Protein AF-0000000084578710 (afdb_homodimer)

Secondary structure (DSSP, 8-state):
-PPPEEEEEPPPS-SS-----HHHHHHHHHHHHHT--EEEEE--GGGHHHHHHHHTPPP-EE-TTS-EE--S-EEEETTTTEEEESHHHHHHHHHHH-TTS--SS-GGGHHHHHHHHHHHHHHTHHHHHHHHHHHHHTTS-HHHHHHHHHHHHHHHTS-HHHHS-TTHHHHHHHHHHHHHHHHHHHHHTTTSS--SBTTBSS--HHHHHHHHHHHHHHHHH-TTSHHHHHHHHHHHHHHHHHHHTTGGG------EE---/-PPPEEEEEPPPSSSS-----HHHHHHHHHHHHHT--EEEEE--GGGHHHHHHHHTPPP-EE-TTS-EE--S-EEEETTTTEEEESHHHHHHHHHHH-TTS--SS-GGGHHHHHHHHHHHHHHTHHHHHHHHHHHHHTTS-HHHHHHHHHHHHHHHTS-HHHHS-TTHHHHHHHHHHHHHHHHHHHHHTTTSS--SBTTBSS--HHHHHHHHHHHHHHHHH-TTSHHHHHHHHHHHHHHHHHHHTTGGG------EE---

pLDDT: mean 95.93, std 5.36, range [54.41, 98.88]

Solvent-accessible surface area (backbone atoms only — not comparable to full-atom values): 27297 Å² total; per-residue (Å²): 129,81,66,52,26,38,35,37,38,49,51,37,59,46,87,77,62,33,69,52,50,35,51,33,37,30,43,49,37,50,36,48,68,39,64,52,58,63,42,42,30,34,36,51,64,82,44,37,51,62,55,35,55,72,63,58,30,62,62,76,50,60,41,98,86,62,45,78,28,55,67,69,21,33,38,39,33,71,82,74,71,43,40,38,38,46,48,69,57,44,51,55,48,48,38,67,75,45,64,94,30,71,62,38,67,49,74,47,41,41,24,30,45,46,29,31,52,51,30,43,58,69,58,27,38,56,30,45,50,47,56,48,51,48,49,42,43,75,41,34,39,70,69,31,21,54,50,47,50,60,55,49,25,62,73,69,69,42,58,54,75,67,65,41,40,91,54,71,67,32,49,49,24,51,51,46,23,53,51,22,53,48,52,52,52,48,25,31,31,68,87,76,46,87,42,85,30,48,38,37,90,41,76,26,48,68,40,37,52,54,51,15,49,52,48,24,47,30,64,59,64,27,79,82,27,69,68,39,51,47,51,38,48,44,84,83,27,48,51,37,58,48,50,56,72,44,54,88,34,65,78,71,76,90,52,44,72,60,83,132,128,82,65,53,28,38,35,36,36,51,51,37,58,48,87,76,62,31,68,52,50,34,52,33,38,31,43,48,38,51,34,46,68,41,64,52,58,63,42,43,31,34,37,52,63,81,45,37,51,63,53,34,55,71,63,56,31,62,61,76,49,60,41,98,87,63,46,77,28,56,68,69,20,34,39,37,33,72,83,75,69,42,41,38,38,46,48,70,56,42,51,55,48,47,37,69,76,45,62,94,30,70,64,38,67,49,75,47,40,42,24,29,46,45,29,31,52,51,31,43,58,70,60,26,38,57,30,45,48,48,55,48,51,46,50,42,44,75,41,34,38,70,69,31,22,54,49,46,50,60,54,48,24,62,73,69,69,40,58,54,76,65,66,40,40,91,55,69,69,32,49,48,25,50,50,44,23,54,52,22,53,48,50,53,53,46,25,31,31,67,87,78,47,86,41,84,29,46,38,37,90,42,76,26,49,68,41,38,51,54,50,15,48,50,48,24,47,30,64,60,65,28,79,80,27,70,68,42,52,46,50,38,48,44,84,83,27,47,51,37,56,49,50,57,73,44,55,88,34,65,78,74,76,90,52,45,70,61,83,133

Foldseek 3Di:
DFDAKEKEAAAWPDLPLRHFALFSLLQLLLCLQQVGHHFYAHEAPVCQVVLCVVLPEAADDADPVRHGHGDDTWIQRPVVSDIYHGSLVNLVVCCVVPVVGDRQADPVCSVVLVVLVVCCVVQACPLVCLVQLLLRLVGHDPVNSVVSQVVVCVVQVHGSCPSQPPDDRNVVSLVSNLVSVVVVQCQCCVVPDRALENVGPDHHSSLSSVLSSLSSCCVRQHCPHPSVVCQCPRPNRSSVVSNVVSVSSSDDDSHYYDDD/DFDAKEKEAAAWPDLPQRHFALFSLLQLLLCLQQVGHHFYAHEAPVCQVVLCVVLPEAADDADPVRHGHHDDTWIQRPVVSDIYHGSLVNLVVCCVVPVVGDRQADPVCSVVLVVLVVCCVVQACPLVCLVQLLLRLVGHDPVNSVVSQVVVCVVQVHGSCPSQPPDDRNVVSLVSNLVSVVVVQCQCCVVPDRALENVGPDHHSSLSSVLSSLSSCCVRQHCPHPSVVCQCPRPNRSSVVSNVVSVSSSDDDSHYYDDD

Nearest PDB structures (foldseek):
  6j3f-assembly1_B  TM=9.711E-01  e=8.047E-31  Gelatoporia subvermispora B
  4lmw-assembly1_A-2  TM=9.676E-01  e=8.344E-28  Phanerodontia chrysosporium
  6j3h-assembly1_B  TM=9.655E-01  e=7.073E-28  Gelatoporia subvermispora B
  4g19-assembly2_C  TM=9.503E-01  e=9.430E-27  Phanerodontia chrysosporium
  4lmv-assembly2_D  TM=9.451E-01  e=1.273E-24  Phanerodontia chrysosporium

Structure (mmCIF, N/CA/C/O backbone):
data_AF-0000000084578710-model_v1
#
loop_
_entity.id
_entity.type
_entity.pdbx_description
1 polymer 'GST N-terminal domain-containing protein'
#
loop_
_atom_site.group_PDB
_atom_site.id
_atom_site.type_symbol
_atom_site.label_atom_id
_atom_site.label_alt_id
_atom_site.label_comp_id
_atom_site.label_asym_id
_atom_site.label_entity_id
_atom_site.label_seq_id
_atom_site.pdbx_PDB_ins_code
_atom_site.Cartn_x
_atom_site.Cartn_y
_atom_site.Cartn_z
_atom_site.occupancy
_atom_site.B_iso_or_equiv
_atom_site.auth_seq_id
_atom_site.auth_comp_id
_atom_site.auth_asym_id
_atom_site.auth_atom_id
_atom_site.pdbx_PDB_model_num
ATOM 1 N N . MET A 1 1 ? -26.031 22.094 17.438 1 76.94 1 MET A N 1
ATOM 2 C CA . MET A 1 1 ? -24.859 21.938 16.594 1 76.94 1 MET A CA 1
ATOM 3 C C . MET A 1 1 ? -23.609 21.672 17.422 1 76.94 1 MET A C 1
ATOM 5 O O . MET A 1 1 ? -23.469 22.188 18.531 1 76.94 1 MET A O 1
ATOM 9 N N . PRO A 1 2 ? -22.766 20.719 16.984 1 88.44 2 PRO A N 1
ATOM 10 C CA . PRO A 1 2 ? -21.578 20.453 17.797 1 88.44 2 PRO A CA 1
ATOM 11 C C . PRO A 1 2 ? -20.703 21.703 17.984 1 88.44 2 PRO A C 1
ATOM 13 O O . PRO A 1 2 ? -20.688 22.578 17.125 1 88.44 2 PRO A O 1
ATOM 16 N N . GLU A 1 3 ? -20.188 21.797 19.188 1 96.69 3 GLU A N 1
ATOM 17 C CA . GLU A 1 3 ? -19.156 22.812 19.406 1 96.69 3 GLU A CA 1
ATOM 18 C C . GLU A 1 3 ? -17.984 22.609 18.438 1 96.69 3 GLU A C 1
ATOM 20 O O . GLU A 1 3 ? -17.672 21.484 18.047 1 96.69 3 GLU A O 1
ATOM 25 N N . PRO A 1 4 ? -17.375 23.703 18.094 1 98.25 4 PRO A N 1
ATOM 26 C CA . PRO A 1 4 ? -16.25 23.578 17.172 1 98.25 4 PRO A CA 1
ATOM 27 C C . PRO A 1 4 ? -15.086 22.766 17.766 1 98.25 4 PRO A C 1
ATOM 29 O O . PRO A 1 4 ? -14.75 22.938 18.938 1 98.25 4 PRO A O 1
ATOM 32 N N . ILE A 1 5 ? -14.555 21.906 16.969 1 98.69 5 ILE A N 1
ATOM 33 C CA . ILE A 1 5 ? -13.336 21.172 17.297 1 98.69 5 ILE A CA 1
ATOM 34 C C . ILE A 1 5 ? -12.141 22.109 17.281 1 98.69 5 ILE A C 1
ATOM 36 O O . ILE A 1 5 ? -12.016 22.953 16.375 1 98.69 5 ILE A O 1
ATOM 40 N N . LEU A 1 6 ? -11.297 22.031 18.281 1 98.62 6 LEU A N 1
ATOM 41 C CA . LEU A 1 6 ? -10.039 22.766 18.234 1 98.62 6 LEU A CA 1
ATOM 42 C C . LEU A 1 6 ? -9.008 22 17.406 1 98.62 6 LEU A C 1
ATOM 44 O O . LEU A 1 6 ? -8.688 20.844 17.719 1 98.62 6 LEU A O 1
ATOM 48 N N . PHE A 1 7 ? -8.57 22.641 16.406 1 98.5 7 PHE A N 1
ATOM 49 C CA . PHE A 1 7 ? -7.609 22.062 15.477 1 98.5 7 PHE A CA 1
ATOM 50 C C . PHE A 1 7 ? -6.258 22.75 15.594 1 98.5 7 PHE A C 1
ATOM 52 O O . PHE A 1 7 ? -6.148 23.953 15.328 1 98.5 7 PHE A O 1
ATOM 59 N N . TYR A 1 8 ? -5.219 22.062 15.945 1 98.25 8 TYR A N 1
ATOM 60 C CA . TYR A 1 8 ? -3.891 22.625 16.172 1 98.25 8 TYR A CA 1
ATOM 61 C C . TYR A 1 8 ? -3.006 22.438 14.938 1 98.25 8 TYR A C 1
ATOM 63 O O . TYR A 1 8 ? -2.766 21.297 14.516 1 98.25 8 TYR A O 1
ATOM 71 N N . ASP A 1 9 ? -2.543 23.5 14.406 1 97.31 9 ASP A N 1
ATOM 72 C CA . ASP A 1 9 ? -1.78 23.578 13.172 1 97.31 9 ASP A CA 1
ATOM 73 C C . ASP A 1 9 ? -0.548 24.453 13.336 1 97.31 9 ASP A C 1
ATOM 75 O O . ASP A 1 9 ? -0.397 25.141 14.352 1 97.31 9 ASP A O 1
ATOM 79 N N . ILE A 1 10 ? 0.416 24.391 12.43 1 96.69 10 ILE A N 1
ATOM 80 C CA . ILE A 1 10 ? 1.674 25.125 12.484 1 96.69 10 ILE A CA 1
ATOM 81 C C . ILE A 1 10 ? 1.621 26.297 11.516 1 96.69 10 ILE A C 1
ATOM 83 O O . ILE A 1 10 ? 1.396 26.109 10.312 1 96.69 10 ILE A O 1
ATOM 87 N N . PRO A 1 11 ? 1.82 27.469 11.984 1 94.81 11 PRO A N 1
ATOM 88 C CA . PRO A 1 11 ? 1.697 28.641 11.125 1 94.81 11 PRO A CA 1
ATOM 89 C C . PRO A 1 11 ? 2.926 28.859 10.242 1 94.81 11 PRO A C 1
ATOM 91 O O . PRO A 1 11 ? 4.039 28.516 10.633 1 94.81 11 PRO A O 1
ATOM 94 N N . SER A 1 12 ? 2.744 29.359 9.125 1 91.88 12 SER A N 1
ATOM 95 C CA . SER A 1 12 ? 3.814 29.891 8.289 1 91.88 12 SER A CA 1
ATOM 96 C C . SER A 1 12 ? 3.936 31.406 8.438 1 91.88 12 SER A C 1
ATOM 98 O O . SER A 1 12 ? 3.125 32.031 9.117 1 91.88 12 SER A O 1
ATOM 100 N N . LYS A 1 13 ? 5.07 31.922 7.875 1 85.94 13 LYS A N 1
ATOM 101 C CA . LYS A 1 13 ? 5.285 33.375 7.965 1 85.94 13 LYS A CA 1
ATOM 102 C C . LYS A 1 13 ? 4.363 34.125 7.012 1 85.94 13 LYS A C 1
ATOM 104 O O . LYS A 1 13 ? 4.23 35.344 7.109 1 85.94 13 LYS A O 1
ATOM 109 N N . ASP A 1 14 ? 3.855 33.344 6.039 1 71.75 14 ASP A N 1
ATOM 110 C CA . ASP A 1 14 ? 3.002 34.031 5.07 1 71.75 14 ASP A CA 1
ATOM 111 C C . ASP A 1 14 ? 1.644 34.375 5.676 1 71.75 14 ASP A C 1
ATOM 113 O O . ASP A 1 14 ? 1.081 33.562 6.438 1 71.75 14 ASP A O 1
ATOM 117 N N . ALA A 1 15 ? 1.406 35.625 5.66 1 55.12 15 ALA A N 1
ATOM 118 C CA . ALA A 1 15 ? 0.202 36.188 6.27 1 55.12 15 ALA A CA 1
ATOM 119 C C . ALA A 1 15 ? -1.045 35.438 5.793 1 55.12 15 ALA A C 1
ATOM 121 O O . ALA A 1 15 ? -2.01 35.281 6.547 1 55.12 15 ALA A O 1
ATOM 122 N N . HIS A 1 16 ? -0.92 35.094 4.383 1 57.12 16 HIS A N 1
ATOM 123 C CA . HIS A 1 16 ? -2.088 34.406 3.824 1 57.12 16 HIS A CA 1
ATOM 124 C C . HIS A 1 16 ? -1.889 32.906 3.779 1 57.12 16 HIS A C 1
ATOM 126 O O . HIS A 1 16 ? -0.761 32.438 3.629 1 57.12 16 HIS A O 1
ATOM 132 N N . ARG A 1 17 ? -2.811 31.891 4.438 1 61.22 17 ARG A N 1
ATOM 133 C CA . ARG A 1 17 ? -2.922 30.422 4.43 1 61.22 17 ARG A CA 1
ATOM 134 C C . ARG A 1 17 ? -1.953 29.797 5.43 1 61.22 17 ARG A C 1
ATOM 136 O O . ARG A 1 17 ? -1.42 28.719 5.188 1 61.22 17 ARG A O 1
ATOM 143 N N . LYS A 1 18 ? -1.718 30.438 6.496 1 81.38 18 LYS A N 1
ATOM 144 C CA . LYS A 1 18 ? -0.765 30.078 7.539 1 81.38 18 LYS A CA 1
ATOM 145 C C . LYS A 1 18 ? -0.49 28.578 7.535 1 81.38 18 LYS A C 1
ATOM 147 O O . LYS A 1 18 ? 0.607 28.141 7.895 1 81.38 18 LYS A O 1
ATOM 152 N N . SER A 1 19 ? -1.538 27.875 6.812 1 90.5 19 SER A N 1
ATOM 153 C CA . SER A 1 19 ? -1.333 26.422 6.824 1 90.5 19 SER A CA 1
ATOM 154 C C . SER A 1 19 ? -0.397 26 5.703 1 90.5 19 SER A C 1
ATOM 156 O O . SER A 1 19 ? -0.48 26.5 4.586 1 90.5 19 SER A O 1
ATOM 158 N N . TRP A 1 20 ? 0.469 25.125 6.023 1 94.38 20 TRP A N 1
ATOM 159 C CA . TRP A 1 20 ? 1.428 24.719 5 1 94.38 20 TRP A CA 1
ATOM 160 C C . TRP A 1 20 ? 1.763 23.234 5.113 1 94.38 20 TRP A C 1
ATOM 162 O O . TRP A 1 20 ? 2.105 22.594 4.117 1 94.38 20 TRP A O 1
ATOM 172 N N . GLY A 1 21 ? 1.722 22.609 6.234 1 95.62 21 GLY A N 1
ATOM 173 C CA . GLY A 1 21 ? 2.217 21.266 6.48 1 95.62 21 GLY A CA 1
ATOM 174 C C . GLY A 1 21 ? 1.32 20.188 5.906 1 95.62 21 GLY A C 1
ATOM 175 O O . GLY A 1 21 ? 0.095 20.266 6.027 1 95.62 21 GLY A O 1
ATOM 176 N N . PRO A 1 22 ? 1.93 19.234 5.246 1 97.12 22 PRO A N 1
ATOM 177 C CA . PRO A 1 22 ? 1.112 18.188 4.645 1 97.12 22 PRO A CA 1
ATOM 178 C C . PRO A 1 22 ? 0.331 17.375 5.68 1 97.12 22 PRO A C 1
ATOM 180 O O . PRO A 1 22 ? -0.811 16.984 5.43 1 97.12 22 PRO A O 1
ATOM 183 N N . ASN A 1 23 ? 0.891 17.203 6.84 1 97.56 23 ASN A N 1
ATOM 184 C CA . ASN A 1 23 ? 0.207 16.406 7.852 1 97.56 23 ASN A CA 1
ATOM 185 C C . ASN A 1 23 ? -0.958 17.172 8.477 1 97.56 23 ASN A C 1
ATOM 187 O O . ASN A 1 23 ? -2.018 16.594 8.727 1 97.56 23 ASN A O 1
ATOM 191 N N . THR A 1 24 ? -0.776 18.422 8.719 1 97.62 24 THR A N 1
ATOM 192 C CA . THR A 1 24 ? -1.877 19.234 9.242 1 97.62 24 THR A CA 1
ATOM 193 C C . THR A 1 24 ? -2.949 19.438 8.18 1 97.62 24 THR A C 1
ATOM 195 O O . THR A 1 24 ? -4.141 19.516 8.492 1 97.62 24 THR A O 1
ATOM 198 N N . TRP A 1 25 ? -2.578 19.531 6.961 1 97.5 25 TRP A N 1
ATOM 199 C CA . TRP A 1 25 ? -3.551 19.672 5.883 1 97.5 25 TRP A CA 1
ATOM 200 C C . TRP A 1 25 ? -4.418 18.422 5.773 1 97.5 25 TRP A C 1
ATOM 202 O O . TRP A 1 25 ? -5.598 18.516 5.426 1 97.5 25 TRP A O 1
ATOM 212 N N . LYS A 1 26 ? -3.826 17.219 6.004 1 98.69 26 LYS A N 1
ATOM 213 C CA . LYS A 1 26 ? -4.664 16.031 6.004 1 98.69 26 LYS A CA 1
ATOM 214 C C . LYS A 1 26 ? -5.867 16.203 6.934 1 98.69 26 LYS A C 1
ATOM 216 O O . LYS A 1 26 ? -7.008 15.984 6.523 1 98.69 26 LYS A O 1
ATOM 221 N N . THR A 1 27 ? -5.594 16.625 8.117 1 98.75 27 THR A N 1
ATOM 222 C CA . THR A 1 27 ? -6.66 16.797 9.094 1 98.75 27 THR A CA 1
ATOM 223 C C . THR A 1 27 ? -7.598 17.922 8.695 1 98.75 27 THR A C 1
ATOM 225 O O . THR A 1 27 ? -8.82 17.812 8.812 1 98.75 27 THR A O 1
ATOM 228 N N . ARG A 1 28 ? -7.059 19.016 8.18 1 98.19 28 ARG A N 1
ATOM 229 C CA . ARG A 1 28 ? -7.891 20.141 7.746 1 98.19 28 ARG A CA 1
ATOM 230 C C . ARG A 1 28 ? -8.836 19.703 6.629 1 98.19 28 ARG A C 1
ATOM 232 O O . ARG A 1 28 ? -10.031 20.016 6.664 1 98.19 28 ARG A O 1
ATOM 239 N N . TYR A 1 29 ? -8.305 19.016 5.621 1 98.69 29 TYR A N 1
ATOM 240 C CA . TYR A 1 29 ? -9.148 18.469 4.562 1 98.69 29 TYR A CA 1
ATOM 241 C C . TYR A 1 29 ? -10.266 17.609 5.148 1 98.69 29 TYR A C 1
ATOM 243 O O . TYR A 1 29 ? -11.43 17.719 4.734 1 98.69 29 TYR A O 1
ATOM 251 N N . CYS A 1 30 ? -9.914 16.719 6.109 1 98.88 30 CYS A N 1
ATOM 252 C CA . CYS A 1 30 ? -10.922 15.852 6.711 1 98.88 30 CYS A CA 1
ATOM 253 C C . CYS A 1 30 ? -12.023 16.656 7.371 1 98.88 30 CYS A C 1
ATOM 255 O O . CYS A 1 30 ? -13.211 16.375 7.176 1 98.88 30 CYS A O 1
ATOM 257 N N . LEU A 1 31 ? -11.641 17.656 8.148 1 98.75 31 LEU A N 1
ATOM 258 C CA . LEU A 1 31 ? -12.617 18.5 8.828 1 98.75 31 LEU A CA 1
ATOM 259 C C . LEU A 1 31 ? -13.508 19.219 7.816 1 98.75 31 LEU A C 1
ATOM 261 O O . LEU A 1 31 ? -14.727 19.266 7.977 1 98.75 31 LEU A O 1
ATOM 265 N N . ASN A 1 32 ? -12.922 19.734 6.785 1 98.69 32 ASN A N 1
ATOM 266 C CA . ASN A 1 32 ? -13.656 20.484 5.766 1 98.69 32 ASN A CA 1
ATOM 267 C C . ASN A 1 32 ? -14.578 19.578 4.961 1 98.69 32 ASN A C 1
ATOM 269 O O . ASN A 1 32 ? -15.719 19.938 4.672 1 98.69 32 ASN A O 1
ATOM 273 N N . ILE A 1 33 ? -14.102 18.391 4.555 1 98.81 33 ILE A N 1
ATOM 274 C CA . ILE A 1 33 ? -14.898 17.453 3.783 1 98.81 33 ILE A CA 1
ATOM 275 C C . ILE A 1 33 ? -16.094 16.984 4.609 1 98.81 33 ILE A C 1
ATOM 277 O O . ILE A 1 33 ? -17.203 16.859 4.09 1 98.81 33 ILE A O 1
ATOM 281 N N . LYS A 1 34 ? -15.867 16.797 5.895 1 98.56 34 LYS A N 1
ATOM 282 C CA . LYS A 1 34 ? -16.922 16.297 6.781 1 98.56 34 LYS A CA 1
ATOM 283 C C . LYS A 1 34 ? -17.844 17.438 7.223 1 98.56 34 LYS A C 1
ATOM 285 O O . LYS A 1 34 ? -18.906 17.188 7.789 1 98.56 34 LYS A O 1
ATOM 290 N N . GLY A 1 35 ? -17.438 18.641 6.941 1 98.25 35 GLY A N 1
ATOM 291 C CA . GLY A 1 35 ? -18.234 19.797 7.309 1 98.25 35 GLY A CA 1
ATOM 292 C C . GLY A 1 35 ? -18.328 20 8.805 1 98.25 35 GLY A C 1
ATOM 293 O O . GLY A 1 35 ? -19.359 20.438 9.32 1 98.25 35 GLY A O 1
ATOM 294 N N . LEU A 1 36 ? -17.344 19.625 9.516 1 98.38 36 LEU A N 1
ATOM 295 C CA . LEU A 1 36 ? -17.312 19.781 10.961 1 98.38 36 LEU A CA 1
ATOM 296 C C . LEU A 1 36 ? -16.781 21.156 11.344 1 98.38 36 LEU A C 1
ATOM 298 O O . LEU A 1 36 ? -15.75 21.594 10.82 1 98.38 36 LEU A O 1
ATOM 302 N N . PRO A 1 37 ? -17.5 21.828 12.148 1 97.94 37 PRO A N 1
ATOM 303 C CA . PRO A 1 37 ? -16.969 23.125 12.594 1 97.94 37 PRO A CA 1
ATOM 304 C C . PRO A 1 37 ? -15.688 22.984 13.398 1 97.94 37 PRO A C 1
ATOM 306 O O . PRO A 1 37 ? -15.555 22.078 14.219 1 97.94 37 PRO A O 1
ATOM 309 N N . TYR A 1 38 ? -14.719 23.891 13.133 1 98.06 38 TYR A N 1
ATOM 310 C CA . TYR A 1 38 ? -13.477 23.859 13.891 1 98.06 38 TYR A CA 1
ATOM 311 C C . TYR A 1 38 ? -12.883 25.266 14.023 1 98.06 38 TYR A C 1
ATOM 313 O O . TYR A 1 38 ? -13.297 26.188 13.312 1 98.06 38 TYR A O 1
ATOM 321 N N . LYS A 1 39 ? -12.047 25.391 14.992 1 97.5 39 LYS A N 1
ATOM 322 C CA . LYS A 1 39 ? -11.211 26.578 15.188 1 97.5 39 LYS A CA 1
ATOM 323 C C . LYS A 1 39 ? -9.734 26.219 15.195 1 97.5 39 LYS A C 1
ATOM 325 O O . LYS A 1 39 ? -9.305 25.344 15.961 1 97.5 39 LYS A O 1
ATOM 330 N N . THR A 1 40 ? -8.992 26.891 14.367 1 97.25 40 THR A N 1
ATOM 331 C CA . THR A 1 40 ? -7.562 26.609 14.281 1 97.25 40 THR A CA 1
ATOM 332 C C . THR A 1 40 ? -6.812 27.297 15.414 1 97.25 40 THR A C 1
ATOM 334 O O . THR A 1 40 ? -7.074 28.469 15.727 1 97.25 40 THR A O 1
ATOM 337 N N . VAL A 1 41 ? -6.016 26.578 16.062 1 97.38 41 VAL A N 1
ATOM 338 C CA . VAL A 1 41 ? -5.039 27.094 17.016 1 97.38 41 VAL A CA 1
ATOM 339 C C . VAL A 1 41 ? -3.631 26.953 16.422 1 97.38 41 VAL A C 1
ATOM 341 O O . VAL A 1 41 ? -3.15 25.844 16.203 1 97.38 41 VAL A O 1
ATOM 344 N N . TRP A 1 42 ? -2.984 28.062 16.188 1 96.38 42 TRP A N 1
ATOM 345 C CA . TRP A 1 42 ? -1.655 28.078 15.594 1 96.38 42 TRP A CA 1
ATOM 346 C C . TRP A 1 42 ? -0.58 27.844 16.656 1 96.38 42 TRP A C 1
ATOM 348 O O . TRP A 1 42 ? -0.512 28.562 17.641 1 96.38 42 TRP A O 1
ATOM 358 N N . VAL A 1 43 ? 0.252 26.859 16.406 1 97.12 43 VAL A N 1
ATOM 359 C CA . VAL A 1 43 ? 1.286 26.469 17.359 1 97.12 43 VAL A CA 1
ATOM 360 C C . VAL A 1 43 ? 2.645 26.438 16.656 1 97.12 43 VAL A C 1
ATOM 362 O O . VAL A 1 43 ? 2.834 25.719 15.68 1 97.12 43 VAL A O 1
ATOM 365 N N . GLU A 1 44 ? 3.629 27.234 17.188 1 95.56 44 GLU A N 1
ATOM 366 C CA . GLU A 1 44 ? 4.98 27.141 16.641 1 95.56 44 GLU A CA 1
ATOM 367 C C . GLU A 1 44 ? 5.676 25.859 17.078 1 95.56 44 GLU A C 1
ATOM 369 O O . GLU A 1 44 ? 5.383 25.328 18.141 1 95.56 44 GLU A O 1
ATOM 374 N N . TYR A 1 45 ? 6.625 25.406 16.328 1 96.31 45 TYR A N 1
ATOM 375 C CA . TYR A 1 45 ? 7.297 24.125 16.5 1 96.31 45 TYR A CA 1
ATOM 376 C C . TYR A 1 45 ? 7.793 23.953 17.938 1 96.31 45 TYR A C 1
ATOM 378 O O . TYR A 1 45 ? 7.539 22.922 18.562 1 96.31 45 TYR A O 1
ATOM 386 N N . PRO A 1 46 ? 8.461 24.938 18.547 1 96.56 46 PRO A N 1
ATOM 387 C CA . PRO A 1 46 ? 9.031 24.719 19.875 1 96.56 46 PRO A CA 1
ATOM 388 C C . PRO A 1 46 ? 7.961 24.578 20.953 1 96.56 46 PRO A C 1
ATOM 390 O O . PRO A 1 46 ? 8.258 24.141 22.078 1 96.56 46 PRO A O 1
ATOM 393 N N . ASP A 1 47 ? 6.75 24.969 20.594 1 97.75 47 ASP A N 1
ATOM 394 C CA . ASP A 1 47 ? 5.684 25 21.594 1 97.75 47 ASP A CA 1
ATOM 395 C C . ASP A 1 47 ? 4.805 23.75 21.5 1 97.75 47 ASP A C 1
ATOM 397 O O . ASP A 1 47 ? 3.891 23.578 22.312 1 97.75 47 ASP A O 1
ATOM 401 N N . ILE A 1 48 ? 5.012 22.875 20.531 1 97.94 48 ILE A N 1
ATOM 402 C CA . ILE A 1 48 ? 4.121 21.75 20.234 1 97.94 48 ILE A CA 1
ATOM 403 C C . ILE A 1 48 ? 4.016 20.828 21.438 1 97.94 48 ILE A C 1
ATOM 405 O O . ILE A 1 48 ? 2.918 20.406 21.812 1 97.94 48 ILE A O 1
ATOM 409 N N . GLU A 1 49 ? 5.145 20.547 22.047 1 97.06 49 GLU A N 1
ATOM 410 C CA . GLU A 1 49 ? 5.125 19.641 23.188 1 97.06 49 GLU A CA 1
ATOM 411 C C . GLU A 1 49 ? 4.293 20.219 24.328 1 97.06 49 GLU A C 1
ATOM 413 O O . GLU A 1 49 ? 3.439 19.531 24.891 1 97.06 49 GLU A O 1
ATOM 418 N N . ALA A 1 50 ? 4.535 21.422 24.688 1 97.69 50 ALA A N 1
ATOM 419 C CA . ALA A 1 50 ? 3.822 22.062 25.781 1 97.69 50 ALA A CA 1
ATOM 420 C C . ALA A 1 50 ? 2.322 22.109 25.5 1 97.69 50 ALA A C 1
ATOM 422 O O . ALA A 1 50 ? 1.511 21.828 26.391 1 97.69 50 ALA A O 1
ATOM 423 N N . VAL A 1 51 ? 1.923 22.531 24.297 1 97.94 51 VAL A N 1
ATOM 424 C CA . VAL A 1 51 ? 0.518 22.641 23.922 1 97.94 51 VAL A CA 1
ATOM 425 C C . VAL A 1 51 ? -0.137 21.266 23.922 1 97.94 51 VAL A C 1
ATOM 427 O O . VAL A 1 51 ? -1.253 21.109 24.422 1 97.94 51 VAL A O 1
ATOM 430 N N . SER A 1 52 ? 0.542 20.25 23.344 1 97.88 52 SER A N 1
ATOM 431 C CA . SER A 1 52 ? 0.01 18.891 23.281 1 97.88 52 SER A CA 1
ATOM 432 C C . SER A 1 52 ? -0.237 18.344 24.688 1 97.88 52 SER A C 1
ATOM 434 O O . SER A 1 52 ? -1.281 17.75 24.953 1 97.88 52 SER A O 1
ATOM 436 N N . ARG A 1 53 ? 0.694 18.547 25.578 1 96.69 53 ARG A N 1
ATOM 437 C CA . ARG A 1 53 ? 0.546 18.109 26.969 1 96.69 53 ARG A CA 1
ATOM 438 C C . ARG A 1 53 ? -0.629 18.812 27.641 1 96.69 53 ARG A C 1
ATOM 440 O O . ARG A 1 53 ? -1.38 18.188 28.391 1 96.69 53 ARG A O 1
ATOM 447 N N . LYS A 1 54 ? -0.754 20.031 27.391 1 96.94 54 LYS A N 1
ATOM 448 C CA . LYS A 1 54 ? -1.826 20.828 27.984 1 96.94 54 LYS A CA 1
ATOM 449 C C . LYS A 1 54 ? -3.195 20.266 27.609 1 96.94 54 LYS A C 1
ATOM 451 O O . LYS A 1 54 ? -4.098 20.203 28.453 1 96.94 54 LYS A O 1
ATOM 456 N N . ILE A 1 55 ? -3.389 19.828 26.375 1 96.81 55 ILE A N 1
ATOM 457 C CA . ILE A 1 55 ? -4.707 19.391 25.938 1 96.81 55 ILE A CA 1
ATOM 458 C C . ILE A 1 55 ? -4.852 17.891 26.188 1 96.81 55 ILE A C 1
ATOM 460 O O . ILE A 1 55 ? -5.918 17.312 25.969 1 96.81 55 ILE A O 1
ATOM 464 N N . GLY A 1 56 ? -3.742 17.25 26.547 1 96.94 56 GLY A N 1
ATOM 465 C CA . GLY A 1 56 ? -3.785 15.828 26.891 1 96.94 56 GLY A CA 1
ATOM 466 C C . GLY A 1 56 ? -3.576 14.922 25.688 1 96.94 56 GLY A C 1
ATOM 467 O O . GLY A 1 56 ? -4.027 13.773 25.688 1 96.94 56 GLY A O 1
ATOM 468 N N . ALA A 1 57 ? -2.98 15.43 24.656 1 97 57 ALA A N 1
ATOM 469 C CA . ALA A 1 57 ? -2.678 14.602 23.5 1 97 57 ALA A CA 1
ATOM 470 C C . ALA A 1 57 ? -1.479 13.695 23.766 1 97 57 ALA A C 1
ATOM 472 O O . ALA A 1 57 ? -0.505 14.117 24.391 1 97 57 ALA A O 1
ATOM 473 N N . ALA A 1 58 ? -1.517 12.516 23.312 1 95.56 58 ALA A N 1
ATOM 474 C CA . ALA A 1 58 ? -0.437 11.555 23.516 1 95.56 58 ALA A CA 1
ATOM 475 C C . ALA A 1 58 ? 0.73 11.836 22.562 1 95.56 58 ALA A C 1
ATOM 477 O O . ALA A 1 58 ? 0.543 12.406 21.484 1 95.56 58 ALA A O 1
ATOM 478 N N . PRO A 1 59 ? 1.904 11.445 23 1 96.44 59 PRO A N 1
ATOM 479 C CA . PRO A 1 59 ? 3.027 11.523 22.062 1 96.44 59 PRO A CA 1
ATOM 480 C C . PRO A 1 59 ? 2.826 10.633 20.828 1 96.44 59 PRO A C 1
ATOM 482 O O . PRO A 1 59 ? 2.146 9.609 20.906 1 96.44 59 PRO A O 1
ATOM 485 N N . THR A 1 60 ? 3.43 10.977 19.797 1 94.5 60 THR A N 1
ATOM 486 C CA . THR A 1 60 ? 3.23 10.281 18.531 1 94.5 60 THR A CA 1
ATOM 487 C C . THR A 1 60 ? 4.441 9.414 18.188 1 94.5 60 THR A C 1
ATOM 489 O O . THR A 1 60 ? 4.336 8.469 17.406 1 94.5 60 THR A O 1
ATOM 492 N N . GLU A 1 61 ? 5.551 9.781 18.656 1 92.06 61 GLU A N 1
ATOM 493 C CA . GLU A 1 61 ? 6.809 9.078 18.438 1 92.06 61 GLU A CA 1
ATOM 494 C C . GLU A 1 61 ? 7.742 9.211 19.625 1 92.06 61 GLU A C 1
ATOM 496 O O . GLU A 1 61 ? 7.324 9.641 20.703 1 92.06 61 GLU A O 1
ATOM 501 N N . LYS A 1 62 ? 8.922 8.695 19.547 1 92.12 62 LYS A N 1
ATOM 502 C CA . LYS A 1 62 ? 10 8.859 20.516 1 92.12 62 LYS A CA 1
ATOM 503 C C . LYS A 1 62 ? 11.195 9.586 19.906 1 92.12 62 LYS A C 1
ATOM 505 O O . LYS A 1 62 ? 11.5 9.398 18.734 1 92.12 62 LYS A O 1
ATOM 510 N N . LYS A 1 63 ? 11.773 10.359 20.672 1 88.06 63 LYS A N 1
ATOM 511 C CA . LYS A 1 63 ? 13.031 10.984 20.281 1 88.06 63 LYS A CA 1
ATOM 512 C C . LYS A 1 63 ? 14.188 9.984 20.328 1 88.06 63 LYS A C 1
ATOM 514 O O . LYS A 1 63 ? 14.008 8.852 20.781 1 88.06 63 LYS A O 1
ATOM 519 N N . ALA A 1 64 ? 15.32 10.383 19.781 1 84.06 64 ALA A N 1
ATOM 520 C CA . ALA A 1 64 ? 16.5 9.516 19.75 1 84.06 64 ALA A CA 1
ATOM 521 C C . ALA A 1 64 ? 16.859 9.039 21.156 1 84.06 64 ALA A C 1
ATOM 523 O O . ALA A 1 64 ? 17.328 7.91 21.328 1 84.06 64 ALA A O 1
ATOM 524 N N . ASP A 1 65 ? 16.562 9.828 22.188 1 90.44 65 ASP A N 1
ATOM 525 C CA . ASP A 1 65 ? 16.922 9.516 23.578 1 90.44 65 ASP A CA 1
ATOM 526 C C . ASP A 1 65 ? 15.82 8.719 24.266 1 90.44 65 ASP A C 1
ATOM 528 O O . ASP A 1 65 ? 15.898 8.461 25.469 1 90.44 65 ASP A O 1
ATOM 532 N N . GLY A 1 66 ? 14.75 8.5 23.531 1 91.25 66 GLY A N 1
ATOM 533 C CA . GLY A 1 66 ? 13.672 7.68 24.078 1 91.25 66 GLY A CA 1
ATOM 534 C C . GLY A 1 66 ? 12.531 8.5 24.656 1 91.25 66 GLY A C 1
ATOM 535 O O . GLY A 1 66 ? 11.461 7.961 24.938 1 91.25 66 GLY A O 1
ATOM 536 N N . SER A 1 67 ? 12.828 9.711 24.781 1 93.25 67 SER A N 1
ATOM 537 C CA . SER A 1 67 ? 11.781 10.562 25.344 1 93.25 67 SER A CA 1
ATOM 538 C C . SER A 1 67 ? 10.656 10.781 24.344 1 93.25 67 SER A C 1
ATOM 540 O O . SER A 1 67 ? 10.836 10.586 23.141 1 93.25 67 SER A O 1
ATOM 542 N N . PRO A 1 68 ? 9.469 11.156 24.828 1 96.12 68 PRO A N 1
ATOM 543 C CA . PRO A 1 68 ? 8.305 11.312 23.953 1 96.12 68 PRO A CA 1
ATOM 544 C C . PRO A 1 68 ? 8.469 12.469 22.969 1 96.12 68 PRO A C 1
ATOM 546 O O . PRO A 1 68 ? 9.047 13.5 23.312 1 96.12 68 PRO A O 1
ATOM 549 N N . LYS A 1 69 ? 8.078 12.305 21.797 1 95.62 69 LYS A N 1
ATOM 550 C CA . LYS A 1 69 ? 7.996 13.328 20.75 1 95.62 69 LYS A CA 1
ATOM 551 C C . LYS A 1 69 ? 6.547 13.641 20.406 1 95.62 69 LYS A C 1
ATOM 553 O O . LYS A 1 69 ? 5.734 12.734 20.219 1 95.62 69 LYS A O 1
ATOM 558 N N . TYR A 1 70 ? 6.246 14.875 20.359 1 97.38 70 TYR A N 1
ATOM 559 C CA . TYR A 1 70 ? 4.91 15.352 20.031 1 97.38 70 TYR A CA 1
ATOM 560 C C . TYR A 1 70 ? 4.91 16.062 18.688 1 97.38 70 TYR A C 1
ATOM 562 O O . TYR A 1 70 ? 5.84 16.812 18.375 1 97.38 70 TYR A O 1
ATOM 570 N N . THR A 1 71 ? 3.922 15.734 17.891 1 97.06 71 THR A N 1
ATOM 571 C CA . THR A 1 71 ? 3.809 16.359 16.578 1 97.06 71 THR A CA 1
ATOM 572 C C . THR A 1 71 ? 2.391 16.875 16.344 1 97.06 71 THR A C 1
ATOM 574 O O . THR A 1 71 ? 1.499 16.641 17.156 1 97.06 71 THR A O 1
ATOM 577 N N . LEU A 1 72 ? 2.217 17.656 15.383 1 97.56 72 LEU A N 1
ATOM 578 C CA . LEU A 1 72 ? 0.914 18.078 14.883 1 97.56 72 LEU A CA 1
ATOM 579 C C . LEU A 1 72 ? 0.622 17.453 13.523 1 97.56 72 LEU A C 1
ATOM 581 O O . LEU A 1 72 ? 1.545 17.062 12.805 1 97.56 72 LEU A O 1
ATOM 585 N N . PRO A 1 73 ? -0.596 17.219 13.156 1 98.25 73 PRO A N 1
ATOM 586 C CA . PRO A 1 73 ? -1.801 17.828 13.727 1 98.25 73 PRO A CA 1
ATOM 587 C C . PRO A 1 73 ? -2.205 17.188 15.062 1 98.25 73 PRO A C 1
ATOM 589 O O . PRO A 1 73 ? -1.806 16.062 15.359 1 98.25 73 PRO A O 1
ATOM 592 N N . ALA A 1 74 ? -2.953 17.969 15.812 1 98.69 74 ALA A N 1
ATOM 593 C CA . ALA A 1 74 ? -3.717 17.5 16.969 1 98.69 74 ALA A CA 1
ATOM 594 C C . ALA A 1 74 ? -5.098 18.141 17.016 1 98.69 74 ALA A C 1
ATOM 596 O O . ALA A 1 74 ? -5.312 19.203 16.406 1 98.69 74 ALA A O 1
ATOM 597 N N . ILE A 1 75 ? -6.043 17.5 17.625 1 98.81 75 ILE A N 1
ATOM 598 C CA . ILE A 1 75 ? -7.359 18.094 17.828 1 98.81 75 ILE A CA 1
ATOM 599 C C . ILE A 1 75 ? -7.773 17.906 19.297 1 98.81 75 ILE A C 1
ATOM 601 O O . ILE A 1 75 ? -7.277 17.016 19.984 1 98.81 75 ILE A O 1
ATOM 605 N N . TYR A 1 76 ? -8.57 18.766 19.766 1 98.69 76 TYR A N 1
ATOM 606 C CA . TYR A 1 76 ? -9.383 18.594 20.969 1 98.69 76 TYR A CA 1
ATOM 607 C C . TYR A 1 76 ? -10.859 18.766 20.656 1 98.69 76 TYR A C 1
ATOM 609 O O . TYR A 1 76 ? -11.289 19.828 20.188 1 98.69 76 TYR A O 1
ATOM 617 N N . ASP A 1 77 ? -11.594 17.719 20.812 1 98.75 77 ASP A N 1
ATOM 618 C CA . ASP A 1 77 ? -13.039 17.75 20.609 1 98.75 77 ASP A CA 1
ATOM 619 C C . ASP A 1 77 ? -13.781 18.016 21.922 1 98.75 77 ASP A C 1
ATOM 621 O O . ASP A 1 77 ? -13.883 17.109 22.766 1 98.75 77 ASP A O 1
ATOM 625 N N . PRO A 1 78 ? -14.312 19.188 22.094 1 98.06 78 PRO A N 1
ATOM 626 C CA . PRO A 1 78 ? -14.984 19.516 23.344 1 98.06 78 PRO A CA 1
ATOM 627 C C . PRO A 1 78 ? -16.266 18.703 23.547 1 98.06 78 PRO A C 1
ATOM 629 O O . PRO A 1 78 ? -16.75 18.578 24.672 1 98.06 78 PRO A O 1
ATOM 632 N N . ASN A 1 79 ? -16.828 18.203 22.5 1 98.25 79 ASN A N 1
ATOM 633 C CA . ASN A 1 79 ? -18.078 17.469 22.578 1 98.25 79 ASN A CA 1
ATOM 634 C C . ASN A 1 79 ? -17.891 16.109 23.25 1 98.25 79 ASN A C 1
ATOM 636 O O . ASN A 1 79 ? -18.812 15.555 23.844 1 98.25 79 ASN A O 1
ATOM 640 N N . THR A 1 80 ? -16.656 15.547 23.172 1 98.25 80 THR A N 1
ATOM 641 C CA . THR A 1 80 ? -16.375 14.25 23.766 1 98.25 80 THR A CA 1
ATOM 642 C C . THR A 1 80 ? -15.211 14.352 24.75 1 98.25 80 THR A C 1
ATOM 644 O O . THR A 1 80 ? -14.812 13.359 25.359 1 98.25 80 THR A O 1
ATOM 647 N N . LYS A 1 81 ? -14.664 15.516 24.828 1 98.12 81 LYS A N 1
ATOM 648 C CA . LYS A 1 81 ? -13.5 15.781 25.656 1 98.12 81 LYS A CA 1
ATOM 649 C C . LYS A 1 81 ? -12.328 14.875 25.281 1 98.12 81 LYS A C 1
ATOM 651 O O . LYS A 1 81 ? -11.664 14.305 26.141 1 98.12 81 LYS A O 1
ATOM 656 N N . THR A 1 82 ? -12.125 14.758 24.016 1 98.44 82 THR A N 1
ATOM 657 C CA . THR A 1 82 ? -11.094 13.875 23.484 1 98.44 82 THR A CA 1
ATOM 658 C C . THR A 1 82 ? -10 14.688 22.797 1 98.44 82 THR A C 1
ATOM 660 O O . THR A 1 82 ? -10.289 15.578 22 1 98.44 82 THR A O 1
ATOM 663 N N . ALA A 1 83 ? -8.766 14.391 23.188 1 98.62 83 ALA A N 1
ATOM 664 C CA . ALA A 1 83 ? -7.586 14.93 22.5 1 98.62 83 ALA A CA 1
ATOM 665 C C . ALA A 1 83 ? -6.863 13.836 21.719 1 98.62 83 ALA A C 1
ATOM 667 O O . ALA A 1 83 ? -6.691 12.719 22.203 1 98.62 83 ALA A O 1
ATOM 668 N N . LEU A 1 84 ? -6.539 14.141 20.516 1 98 84 LEU A N 1
ATOM 669 C CA . LEU A 1 84 ? -5.875 13.164 19.656 1 98 84 LEU A CA 1
ATOM 670 C C . LEU A 1 84 ? -4.828 13.836 18.766 1 98 84 LEU A C 1
ATOM 672 O O . LEU A 1 84 ? -5.012 14.977 18.328 1 98 84 LEU A O 1
ATOM 676 N N . SER A 1 85 ? -3.773 13.086 18.547 1 97.62 85 SER A N 1
ATOM 677 C CA . SER A 1 85 ? -2.783 13.445 17.531 1 97.62 85 SER A CA 1
ATOM 678 C C . SER A 1 85 ? -2.662 12.359 16.469 1 97.62 85 SER A C 1
ATOM 680 O O . SER A 1 85 ? -3.279 11.297 16.578 1 97.62 85 SER A O 1
ATOM 682 N N . GLU A 1 86 ? -1.961 12.633 15.414 1 96.69 86 GLU A N 1
ATOM 683 C CA . GLU A 1 86 ? -1.751 11.727 14.289 1 96.69 86 GLU A CA 1
ATOM 684 C C . GLU A 1 86 ? -2.941 11.75 13.328 1 96.69 86 GLU A C 1
ATOM 686 O O . GLU A 1 86 ? -4.051 11.375 13.703 1 96.69 86 GLU A O 1
ATOM 691 N N . SER A 1 87 ? -2.682 12.156 12.117 1 98 87 SER A N 1
ATOM 692 C CA . SER A 1 87 ? -3.729 12.406 11.133 1 98 87 SER A CA 1
ATOM 693 C C . SER A 1 87 ? -4.602 11.172 10.922 1 98 87 SER A C 1
ATOM 695 O O . SER A 1 87 ? -5.824 11.281 10.828 1 98 87 SER A O 1
ATOM 697 N N . ALA A 1 88 ? -3.998 9.984 10.883 1 98.06 88 ALA A N 1
ATOM 698 C CA . ALA A 1 88 ? -4.762 8.766 10.641 1 98.06 88 ALA A CA 1
ATOM 699 C C . ALA A 1 88 ? -5.656 8.438 11.836 1 98.06 88 ALA A C 1
ATOM 701 O O . ALA A 1 88 ? -6.797 8 11.664 1 98.06 88 ALA A O 1
ATOM 702 N N . ALA A 1 89 ? -5.125 8.617 13.031 1 97.94 89 ALA A N 1
ATOM 703 C CA . ALA A 1 89 ? -5.934 8.391 14.227 1 97.94 89 ALA A CA 1
ATOM 704 C C . ALA A 1 89 ? -7.086 9.391 14.305 1 97.94 89 ALA A C 1
ATOM 706 O O . ALA A 1 89 ? -8.203 9.023 14.68 1 97.94 89 ALA A O 1
ATOM 707 N N . ILE A 1 90 ? -6.816 10.594 13.922 1 98.69 90 ILE A N 1
ATOM 708 C CA . ILE A 1 90 ? -7.812 11.656 14 1 98.69 90 ILE A CA 1
ATOM 709 C C . ILE A 1 90 ? -8.969 11.352 13.039 1 98.69 90 ILE A C 1
ATOM 711 O O . ILE A 1 90 ? -10.133 11.438 13.422 1 98.69 90 ILE A O 1
ATOM 715 N N . VAL A 1 91 ? -8.695 10.984 11.805 1 98.81 91 VAL A N 1
ATOM 716 C CA . VAL A 1 91 ? -9.773 10.75 10.852 1 98.81 91 VAL A CA 1
ATOM 717 C C . VAL A 1 91 ? -10.586 9.531 11.281 1 98.81 91 VAL A C 1
ATOM 719 O O . VAL A 1 91 ? -11.812 9.508 11.102 1 98.81 91 VAL A O 1
ATOM 722 N N . ARG A 1 92 ? -9.938 8.461 11.82 1 98.62 92 ARG A N 1
ATOM 723 C CA . ARG A 1 92 ? -10.68 7.316 12.328 1 98.62 92 ARG A CA 1
ATOM 724 C C . ARG A 1 92 ? -11.617 7.73 13.461 1 98.62 92 ARG A C 1
ATOM 726 O O . ARG A 1 92 ? -12.766 7.273 13.523 1 98.62 92 ARG A O 1
ATOM 733 N N . TYR A 1 93 ? -11.133 8.57 14.336 1 98.62 93 TYR A N 1
ATOM 734 C CA . TYR A 1 93 ? -11.945 9.109 15.414 1 98.62 93 TYR A CA 1
ATOM 735 C C . TYR A 1 93 ? -13.125 9.906 14.859 1 98.62 93 TYR A C 1
ATOM 737 O O . TYR A 1 93 ? -14.266 9.703 15.281 1 98.62 93 TYR A O 1
ATOM 745 N N . LEU A 1 94 ? -12.883 10.812 13.914 1 98.75 94 LEU A N 1
ATOM 746 C CA . LEU A 1 94 ? -13.938 11.648 13.336 1 98.75 94 LEU A CA 1
ATOM 747 C C . LEU A 1 94 ? -14.984 10.789 12.641 1 98.75 94 LEU A C 1
ATOM 749 O O . LEU A 1 94 ? -16.188 11.062 12.742 1 98.75 94 LEU A O 1
ATOM 753 N N . ASP A 1 95 ? -14.531 9.75 11.922 1 98.62 95 ASP A N 1
ATOM 754 C CA . ASP A 1 95 ? -15.445 8.828 11.25 1 98.62 95 ASP A CA 1
ATOM 755 C C . ASP A 1 95 ? -16.375 8.141 12.25 1 98.62 95 ASP A C 1
ATOM 757 O O . ASP A 1 95 ? -17.562 7.969 11.984 1 98.62 95 ASP A O 1
ATOM 761 N N . ARG A 1 96 ? -15.828 7.73 13.344 1 98 96 ARG A N 1
ATOM 762 C CA . ARG A 1 96 ? -16.578 7.004 14.359 1 98 96 ARG A CA 1
ATOM 763 C C . ARG A 1 96 ? -17.5 7.941 15.133 1 98 96 ARG A C 1
ATOM 765 O O . ARG A 1 96 ? -18.656 7.594 15.414 1 98 96 ARG A O 1
ATOM 772 N N . THR A 1 97 ? -17.047 9.109 15.453 1 98.25 97 THR A N 1
ATOM 773 C CA . THR A 1 97 ? -17.734 10.023 16.359 1 98.25 97 THR A CA 1
ATOM 774 C C . THR A 1 97 ? -18.812 10.812 15.633 1 98.25 97 THR A C 1
ATOM 776 O O . THR A 1 97 ? -19.828 11.164 16.219 1 98.25 97 THR A O 1
ATOM 779 N N . TYR A 1 98 ? -18.594 11.078 14.336 1 98.25 98 TYR A N 1
ATOM 780 C CA . TYR A 1 98 ? -19.547 11.844 13.531 1 98.25 98 TYR A CA 1
ATOM 781 C C . TYR A 1 98 ? -19.953 11.07 12.289 1 98.25 98 TYR A C 1
ATOM 783 O O . TYR A 1 98 ? -19.703 11.508 11.164 1 98.25 98 TYR A O 1
ATOM 791 N N . PRO A 1 99 ? -20.703 10.047 12.477 1 97.19 99 PRO A N 1
ATOM 792 C CA . PRO A 1 99 ? -21 9.109 11.391 1 97.19 99 PRO A CA 1
ATOM 793 C C . PRO A 1 99 ? -21.969 9.695 10.367 1 97.19 99 PRO A C 1
ATOM 795 O O . PRO A 1 99 ? -22.125 9.141 9.273 1 97.19 99 PRO A O 1
ATOM 798 N N . ASP A 1 100 ? -22.672 10.766 10.641 1 97.56 100 ASP A N 1
ATOM 799 C CA . ASP A 1 100 ? -23.609 11.383 9.711 1 97.56 100 ASP A CA 1
ATOM 800 C C . ASP A 1 100 ? -22.875 12.305 8.734 1 97.56 100 ASP A C 1
ATOM 802 O O . ASP A 1 100 ? -23.5 13.133 8.062 1 97.56 100 ASP A O 1
ATOM 806 N N . THR A 1 101 ? -21.625 12.312 8.695 1 97.88 101 THR A N 1
ATOM 807 C CA . THR A 1 101 ? -20.75 13 7.738 1 97.88 101 THR A CA 1
ATOM 808 C C . THR A 1 101 ? -20.078 11.992 6.816 1 97.88 101 THR A C 1
ATOM 810 O O . THR A 1 101 ? -20.125 10.789 7.055 1 97.88 101 THR A O 1
ATOM 813 N N . PRO A 1 102 ? -19.5 12.414 5.742 1 98.06 102 PRO A N 1
ATOM 814 C CA . PRO A 1 102 ? -18.844 11.477 4.824 1 98.06 102 PRO A CA 1
ATOM 815 C C . PRO A 1 102 ? -17.797 10.609 5.516 1 98.06 102 PRO A C 1
ATOM 817 O O . PRO A 1 102 ? -16.953 11.125 6.262 1 98.06 102 PRO A O 1
ATOM 820 N N . ARG A 1 103 ? -17.906 9.305 5.344 1 98.06 103 ARG A N 1
ATOM 821 C CA . ARG A 1 103 ? -16.922 8.367 5.859 1 98.06 103 ARG A CA 1
ATOM 822 C C . ARG A 1 103 ? -15.664 8.367 4.996 1 98.06 103 ARG A C 1
ATOM 824 O O . ARG A 1 103 ? -15.734 8.094 3.795 1 98.06 103 ARG A O 1
ATOM 831 N N . LEU A 1 104 ? -14.539 8.609 5.59 1 98.75 104 LEU A N 1
ATOM 832 C CA . LEU A 1 104 ? -13.32 8.812 4.812 1 98.75 104 LEU A CA 1
ATOM 833 C C . LEU A 1 104 ? -12.469 7.551 4.797 1 98.75 104 LEU A C 1
ATOM 835 O O . LEU A 1 104 ? -11.641 7.367 3.902 1 98.75 104 LEU A O 1
ATOM 839 N N . ILE A 1 105 ? -12.641 6.711 5.82 1 98.56 105 ILE A N 1
ATOM 840 C CA . ILE A 1 105 ? -12.055 5.375 5.836 1 98.56 105 ILE A CA 1
ATOM 841 C C . ILE A 1 105 ? -13.148 4.34 6.109 1 98.56 105 ILE A C 1
ATOM 843 O O . ILE A 1 105 ? -13.422 4.008 7.262 1 98.56 105 ILE A O 1
ATOM 847 N N . PRO A 1 106 ? -13.773 3.83 5.078 1 96.88 106 PRO A N 1
ATOM 848 C CA . PRO A 1 106 ? -14.719 2.742 5.32 1 96.88 106 PRO A CA 1
ATOM 849 C C . PRO A 1 106 ? -14.094 1.556 6.047 1 96.88 106 PRO A C 1
ATOM 851 O O . PRO A 1 106 ? -12.914 1.259 5.84 1 96.88 106 PRO A O 1
ATOM 854 N N . TYR A 1 107 ? -14.938 0.905 6.824 1 93.94 107 TYR A N 1
ATOM 855 C CA . TYR A 1 107 ? -14.469 -0.198 7.652 1 93.94 107 TYR A CA 1
ATOM 856 C C . TYR A 1 107 ? -13.711 -1.228 6.816 1 93.94 107 TYR A C 1
ATOM 858 O O . TYR A 1 107 ? -12.609 -1.646 7.18 1 93.94 107 TYR A O 1
ATOM 866 N N . GLU A 1 108 ? -14.188 -1.558 5.699 1 94.75 108 GLU A N 1
ATOM 867 C CA . GLU A 1 108 ? -13.648 -2.631 4.871 1 94.75 108 GLU A CA 1
ATOM 868 C C . GLU A 1 108 ? -12.367 -2.188 4.168 1 94.75 108 GLU A C 1
ATOM 870 O O . GLU A 1 108 ? -11.656 -3.01 3.582 1 94.75 108 GLU A O 1
ATOM 875 N N . THR A 1 109 ? -12.016 -0.918 4.305 1 97.69 109 THR A N 1
ATOM 876 C CA . THR A 1 109 ? -10.844 -0.436 3.578 1 97.69 109 THR A CA 1
ATOM 877 C C . THR A 1 109 ? -9.766 0.031 4.547 1 97.69 109 THR A C 1
ATOM 879 O O . THR A 1 109 ? -8.703 0.494 4.125 1 97.69 109 THR A O 1
ATOM 882 N N . ASP A 1 110 ? -10 -0.112 5.836 1 98.31 110 ASP A N 1
ATOM 883 C CA . ASP A 1 110 ? -9.102 0.492 6.82 1 98.31 110 ASP A CA 1
ATOM 884 C C . ASP A 1 110 ? -7.691 -0.069 6.695 1 98.31 110 ASP A C 1
ATOM 886 O O . ASP A 1 110 ? -6.723 0.688 6.578 1 98.31 110 ASP A O 1
ATOM 890 N N . ALA A 1 111 ? -7.57 -1.401 6.703 1 98.62 111 ALA A N 1
ATOM 891 C CA . ALA A 1 111 ? -6.25 -2.018 6.59 1 98.62 111 ALA A CA 1
ATOM 892 C C . ALA A 1 111 ? -5.582 -1.648 5.266 1 98.62 111 ALA A C 1
ATOM 894 O O . ALA A 1 111 ? -4.367 -1.439 5.211 1 98.62 111 ALA A O 1
ATOM 895 N N . LEU A 1 112 ? -6.379 -1.582 4.227 1 98.81 112 LEU A N 1
ATOM 896 C CA . LEU A 1 112 ? -5.859 -1.213 2.916 1 98.81 112 LEU A CA 1
ATOM 897 C C . LEU A 1 112 ? -5.391 0.238 2.904 1 98.81 112 LEU A C 1
ATOM 899 O O . LEU A 1 112 ? -4.422 0.577 2.221 1 98.81 112 LEU A O 1
ATOM 903 N N . HIS A 1 113 ? -6.062 1.107 3.643 1 98.81 113 HIS A N 1
ATOM 904 C CA . HIS A 1 113 ? -5.605 2.486 3.781 1 98.81 113 HIS A CA 1
ATOM 905 C C . HIS A 1 113 ? -4.254 2.549 4.48 1 98.81 113 HIS A C 1
ATOM 907 O O . HIS A 1 113 ? -3.402 3.365 4.117 1 98.81 113 HIS A O 1
ATOM 913 N N . ALA A 1 114 ? -4.098 1.719 5.492 1 98.62 114 ALA A N 1
ATOM 914 C CA . ALA A 1 114 ? -2.803 1.666 6.168 1 98.62 114 ALA A CA 1
ATOM 915 C C . ALA A 1 114 ? -1.698 1.233 5.211 1 98.62 114 ALA A C 1
ATOM 917 O O . ALA A 1 114 ? -0.609 1.812 5.207 1 98.62 114 ALA A O 1
ATOM 918 N N . ALA A 1 115 ? -1.985 0.268 4.398 1 98.75 115 ALA A N 1
ATOM 919 C CA . ALA A 1 115 ? -1.035 -0.187 3.389 1 98.75 115 ALA A CA 1
ATOM 920 C C . ALA A 1 115 ? -0.74 0.917 2.377 1 98.75 115 ALA A C 1
ATOM 922 O O . ALA A 1 115 ? 0.407 1.098 1.963 1 98.75 115 ALA A O 1
ATOM 923 N N . PHE A 1 116 ? -1.798 1.598 1.947 1 98.81 116 PHE A N 1
ATOM 924 C CA . PHE A 1 116 ? -1.659 2.713 1.018 1 98.81 116 PHE A CA 1
ATOM 925 C C . PHE A 1 116 ? -0.731 3.779 1.586 1 98.81 116 PHE A C 1
ATOM 927 O O . PHE A 1 116 ? 0.163 4.266 0.89 1 98.81 116 PHE A O 1
ATOM 934 N N . HIS A 1 117 ? -0.966 4.129 2.84 1 98.44 117 HIS A N 1
ATOM 935 C CA . HIS A 1 117 ? -0.13 5.113 3.518 1 98.44 117 HIS A CA 1
ATOM 936 C C . HIS A 1 117 ? 1.336 4.691 3.504 1 98.44 117 HIS A C 1
ATOM 938 O O . HIS A 1 117 ? 2.215 5.5 3.189 1 98.44 117 HIS A O 1
ATOM 944 N N . HIS A 1 118 ? 1.566 3.471 3.818 1 98.31 118 HIS A N 1
ATOM 945 C CA . HIS A 1 118 ? 2.924 2.936 3.803 1 98.31 118 HIS A CA 1
ATOM 946 C C . HIS A 1 118 ? 3.537 3.033 2.41 1 98.31 118 HIS A C 1
ATOM 948 O O . HIS A 1 118 ? 4.676 3.48 2.258 1 98.31 118 HIS A O 1
ATOM 954 N N . ALA A 1 119 ? 2.789 2.635 1.399 1 98.5 119 ALA A N 1
ATOM 955 C CA . ALA A 1 119 ? 3.277 2.619 0.023 1 98.5 119 ALA A CA 1
ATOM 956 C C . ALA A 1 119 ? 3.615 4.027 -0.455 1 98.5 119 ALA A C 1
ATOM 958 O O . ALA A 1 119 ? 4.664 4.25 -1.063 1 98.5 119 ALA A O 1
ATOM 959 N N . VAL A 1 120 ? 2.773 4.969 -0.158 1 98.5 120 VAL A N 1
ATOM 960 C CA . VAL A 1 120 ? 2.959 6.344 -0.607 1 98.5 120 VAL A CA 1
ATOM 961 C C . VAL A 1 120 ? 4.18 6.953 0.078 1 98.5 120 VAL A C 1
ATOM 963 O O . VAL A 1 120 ? 5.02 7.578 -0.574 1 98.5 120 VAL A O 1
ATOM 966 N N . HIS A 1 121 ? 4.348 6.711 1.372 1 97.81 121 HIS A N 1
ATOM 967 C CA . HIS A 1 121 ? 5.441 7.301 2.137 1 97.81 121 HIS A CA 1
ATOM 968 C C . HIS A 1 121 ? 6.781 6.695 1.743 1 97.81 121 HIS A C 1
ATOM 970 O O . HIS A 1 121 ? 7.805 7.379 1.751 1 97.81 121 HIS A O 1
ATOM 976 N N . SER A 1 122 ? 6.758 5.441 1.301 1 97 122 SER A N 1
ATOM 977 C CA . SER A 1 122 ? 8.008 4.75 1.021 1 97 122 SER A CA 1
ATOM 978 C C . SER A 1 122 ? 8.398 4.883 -0.448 1 97 122 SER A C 1
ATOM 980 O O . SER A 1 122 ? 9.586 4.879 -0.782 1 97 122 SER A O 1
ATOM 982 N N . SER A 1 123 ? 7.406 5.082 -1.296 1 96.5 123 SER A N 1
ATOM 983 C CA . SER A 1 123 ? 7.734 4.934 -2.711 1 96.5 123 SER A CA 1
ATOM 984 C C . SER A 1 123 ? 7.492 6.23 -3.475 1 96.5 123 SER A C 1
ATOM 986 O O . SER A 1 123 ? 8.031 6.422 -4.566 1 96.5 123 SER A O 1
ATOM 988 N N . VAL A 1 124 ? 6.688 7.078 -2.928 1 97.5 124 VAL A N 1
ATOM 989 C CA . VAL A 1 124 ? 6.293 8.25 -3.703 1 97.5 124 VAL A CA 1
ATOM 990 C C . VAL A 1 124 ? 6.941 9.5 -3.121 1 97.5 124 VAL A C 1
ATOM 992 O O . VAL A 1 124 ? 7.48 10.328 -3.861 1 97.5 124 VAL A O 1
ATOM 995 N N . LEU A 1 125 ? 7.117 9.602 -1.842 1 98.19 125 LEU A N 1
ATOM 996 C CA . LEU A 1 125 ? 7.32 10.891 -1.19 1 98.19 125 LEU A CA 1
ATOM 997 C C . LEU A 1 125 ? 8.805 11.125 -0.906 1 98.19 125 LEU A C 1
ATOM 999 O O . LEU A 1 125 ? 9.211 12.25 -0.601 1 98.19 125 LEU A O 1
ATOM 1003 N N . PRO A 1 126 ? 9.688 10.102 -0.93 1 97.38 126 PRO A N 1
ATOM 1004 C CA . PRO A 1 126 ? 11.078 10.336 -0.534 1 97.38 126 PRO A CA 1
ATOM 1005 C C . PRO A 1 126 ? 11.75 11.438 -1.359 1 97.38 126 PRO A C 1
ATOM 1007 O O . PRO A 1 126 ? 12.383 12.336 -0.8 1 97.38 126 PRO A O 1
ATOM 1010 N N . GLY A 1 127 ? 11.586 11.383 -2.646 1 96.5 127 GLY A N 1
ATOM 1011 C CA . GLY A 1 127 ? 12.164 12.422 -3.482 1 96.5 127 GLY A CA 1
ATOM 1012 C C . GLY A 1 127 ? 11.57 13.797 -3.23 1 96.5 127 GLY A C 1
ATOM 1013 O O . GLY A 1 127 ? 12.289 14.797 -3.176 1 96.5 127 GLY A O 1
ATOM 1014 N N . LEU A 1 128 ? 10.289 13.852 -3.062 1 98.25 128 LEU A N 1
ATOM 1015 C CA . LEU A 1 128 ? 9.594 15.109 -2.814 1 98.25 128 LEU A CA 1
ATOM 1016 C C . LEU A 1 128 ? 10.078 15.758 -1.518 1 98.25 128 LEU A C 1
ATOM 1018 O O . LEU A 1 128 ? 10.32 16.969 -1.471 1 98.25 128 LEU A O 1
ATOM 1022 N N . ARG A 1 129 ? 10.211 14.953 -0.474 1 97.62 129 ARG A N 1
ATOM 1023 C CA . ARG A 1 129 ? 10.602 15.453 0.838 1 97.62 129 ARG A CA 1
ATOM 1024 C C . ARG A 1 129 ? 11.969 16.125 0.776 1 97.62 129 ARG A C 1
ATOM 1026 O O . ARG A 1 129 ? 12.18 17.172 1.403 1 97.62 129 ARG A O 1
ATOM 1033 N N . LYS A 1 130 ? 12.891 15.555 -0.003 1 97.5 130 LYS A N 1
ATOM 1034 C CA . LYS A 1 130 ? 14.234 16.109 -0.132 1 97.5 130 LYS A CA 1
ATOM 1035 C C . LYS A 1 130 ? 14.195 17.484 -0.788 1 97.5 130 LYS A C 1
ATOM 1037 O O . LYS A 1 130 ? 15.055 18.328 -0.519 1 97.5 130 LYS A O 1
ATOM 1042 N N . ILE A 1 131 ? 13.18 17.719 -1.563 1 97.75 131 ILE A N 1
ATOM 1043 C CA . ILE A 1 131 ? 13.094 18.969 -2.309 1 97.75 131 ILE A CA 1
ATOM 1044 C C . ILE A 1 131 ? 12.336 20 -1.483 1 97.75 131 ILE A C 1
ATOM 1046 O O . ILE A 1 131 ? 12.766 21.156 -1.38 1 97.75 131 ILE A O 1
ATOM 1050 N N . VAL A 1 132 ? 11.297 19.625 -0.83 1 97.38 132 VAL A N 1
ATOM 1051 C CA . VAL A 1 132 ? 10.352 20.578 -0.268 1 97.38 132 VAL A CA 1
ATOM 1052 C C . VAL A 1 132 ? 10.766 20.953 1.154 1 97.38 132 VAL A C 1
ATOM 1054 O O . VAL A 1 132 ? 10.562 22.078 1.597 1 97.38 132 VAL A O 1
ATOM 1057 N N . ILE A 1 133 ? 11.406 20.047 1.912 1 97.19 133 ILE A N 1
ATOM 1058 C CA . ILE A 1 133 ? 11.727 20.266 3.316 1 97.19 133 ILE A CA 1
ATOM 1059 C C . ILE A 1 133 ? 12.711 21.422 3.445 1 97.19 133 ILE A C 1
ATOM 1061 O O . ILE A 1 133 ? 12.492 22.344 4.234 1 97.19 133 ILE A O 1
ATOM 1065 N N . PRO A 1 134 ? 13.781 21.453 2.637 1 96.56 134 PRO A N 1
ATOM 1066 C CA . PRO A 1 134 ? 14.68 22.609 2.748 1 96.56 134 PRO A CA 1
ATOM 1067 C C . PRO A 1 134 ? 13.969 23.922 2.475 1 96.56 134 PRO A C 1
ATOM 1069 O O . PRO A 1 134 ? 14.258 24.938 3.129 1 96.56 134 PRO A O 1
ATOM 1072 N N . GLU A 1 135 ? 13.031 23.922 1.567 1 95.81 135 GLU A N 1
ATOM 1073 C CA . GLU A 1 135 ? 12.305 25.141 1.211 1 95.81 135 GLU A CA 1
ATOM 1074 C C . GLU A 1 135 ? 11.289 25.516 2.287 1 95.81 135 GLU A C 1
ATOM 1076 O O . GLU A 1 135 ? 10.945 26.688 2.451 1 95.81 135 GLU A O 1
ATOM 1081 N N . THR A 1 136 ? 10.797 24.516 3.012 1 95.75 136 THR A N 1
ATOM 1082 C CA . THR A 1 136 ? 9.836 24.734 4.094 1 95.75 136 THR A CA 1
ATOM 1083 C C . THR A 1 136 ? 10.445 25.594 5.191 1 95.75 136 THR A C 1
ATOM 1085 O O . THR A 1 136 ? 9.781 26.484 5.727 1 95.75 136 THR A O 1
ATOM 1088 N N . ALA A 1 137 ? 11.672 25.406 5.5 1 95.5 137 ALA A N 1
ATOM 1089 C CA . ALA A 1 137 ? 12.352 26.156 6.555 1 95.5 137 ALA A CA 1
ATOM 1090 C C . ALA A 1 137 ? 12.266 27.656 6.293 1 95.5 137 ALA A C 1
ATOM 1092 O O . ALA A 1 137 ? 12.078 28.453 7.227 1 95.5 137 ALA A O 1
ATOM 1093 N N . LYS A 1 138 ? 12.281 27.984 5.062 1 92.44 138 LYS A N 1
ATOM 1094 C CA . LYS A 1 138 ? 12.32 29.391 4.664 1 92.44 138 LYS A CA 1
ATOM 1095 C C . LYS A 1 138 ? 10.961 30.047 4.875 1 92.44 138 LYS A C 1
ATOM 1097 O O . LYS A 1 138 ? 10.859 31.281 4.871 1 92.44 138 LYS A O 1
ATOM 1102 N N . ARG A 1 139 ? 9.953 29.266 5.066 1 92.44 139 ARG A N 1
ATOM 1103 C CA . ARG A 1 139 ? 8.594 29.797 5.152 1 92.44 139 ARG A CA 1
ATOM 1104 C C . ARG A 1 139 ? 8.117 29.828 6.598 1 92.44 139 ARG A C 1
ATOM 1106 O O . ARG A 1 139 ? 6.98 30.234 6.871 1 92.44 139 ARG A O 1
ATOM 1113 N N . LEU A 1 140 ? 8.969 29.469 7.52 1 95.25 140 LEU A N 1
ATOM 1114 C CA . LEU A 1 140 ? 8.57 29.359 8.922 1 95.25 140 LEU A CA 1
ATOM 1115 C C . LEU A 1 140 ? 8.93 30.625 9.688 1 95.25 140 LEU A C 1
ATOM 1117 O O . LEU A 1 140 ? 9.812 31.375 9.266 1 95.25 140 LEU A O 1
ATOM 1121 N N . LEU A 1 141 ? 8.203 30.906 10.727 1 93.88 141 LEU A N 1
ATOM 1122 C CA . LEU A 1 141 ? 8.562 31.969 11.672 1 93.88 141 LEU A CA 1
ATOM 1123 C C . LEU A 1 141 ? 9.922 31.688 12.312 1 93.88 141 LEU A C 1
ATOM 1125 O O . LEU A 1 141 ? 10.359 30.547 12.359 1 93.88 141 LEU A O 1
ATOM 1129 N N . PRO A 1 142 ? 10.578 32.719 12.836 1 95.44 142 PRO A N 1
ATOM 1130 C CA . PRO A 1 142 ? 11.977 32.562 13.25 1 95.44 142 PRO A CA 1
ATOM 1131 C C . PRO A 1 142 ? 12.18 31.453 14.273 1 95.44 142 PRO A C 1
ATOM 1133 O O . PRO A 1 142 ? 13.094 30.641 14.141 1 95.44 142 PRO A O 1
ATOM 1136 N N . ARG A 1 143 ? 11.336 31.391 15.266 1 96.19 143 ARG A N 1
ATOM 1137 C CA . ARG A 1 143 ? 11.508 30.359 16.281 1 96.19 143 ARG A CA 1
ATOM 1138 C C . ARG A 1 143 ? 11.297 28.969 15.688 1 96.19 143 ARG A C 1
ATOM 1140 O O . ARG A 1 143 ? 12.023 28.031 16.016 1 96.19 143 ARG A O 1
ATOM 1147 N N . SER A 1 144 ? 10.328 28.875 14.836 1 96.25 144 SER A N 1
ATOM 1148 C CA . SER A 1 144 ? 10.023 27.609 14.188 1 96.25 144 SER A CA 1
ATOM 1149 C C . SER A 1 144 ? 11.109 27.219 13.188 1 96.25 144 SER A C 1
ATOM 1151 O O . SER A 1 144 ? 11.438 26.047 13.031 1 96.25 144 SER A O 1
ATOM 1153 N N . GLU A 1 145 ? 11.586 28.219 12.492 1 96.88 145 GLU A N 1
ATOM 1154 C CA . GLU A 1 145 ? 12.656 27.938 11.547 1 96.88 145 GLU A CA 1
ATOM 1155 C C . GLU A 1 145 ? 13.883 27.359 12.25 1 96.88 145 GLU A C 1
ATOM 1157 O O . GLU A 1 145 ? 14.477 26.391 11.773 1 96.88 145 GLU A O 1
ATOM 1162 N N . ALA A 1 146 ? 14.25 28 13.352 1 97.56 146 ALA A N 1
ATOM 1163 C CA . ALA A 1 146 ? 15.406 27.531 14.109 1 97.56 146 ALA A CA 1
ATOM 1164 C C . ALA A 1 146 ? 15.219 26.094 14.57 1 97.56 146 ALA A C 1
ATOM 1166 O O . ALA A 1 146 ? 16.141 25.281 14.453 1 97.56 146 ALA A O 1
ATOM 1167 N N . TYR A 1 147 ? 14.086 25.844 15.094 1 96.81 147 TYR A N 1
ATOM 1168 C CA . TYR A 1 147 ? 13.758 24.5 15.547 1 96.81 147 TYR A CA 1
ATOM 1169 C C . TYR A 1 147 ? 13.789 23.5 14.398 1 96.81 147 TYR A C 1
ATOM 1171 O O . TYR A 1 147 ? 14.359 22.422 14.523 1 96.81 147 TYR A O 1
ATOM 1179 N N . PHE A 1 148 ? 13.211 23.859 13.312 1 96.94 148 PHE A N 1
ATOM 1180 C CA . PHE A 1 148 ? 13.094 23.031 12.125 1 96.94 148 PHE A CA 1
ATOM 1181 C C . PHE A 1 148 ? 14.477 22.688 11.57 1 96.94 148 PHE A C 1
ATOM 1183 O O . PHE A 1 148 ? 14.766 21.531 11.273 1 96.94 148 PHE A O 1
ATOM 1190 N N . ARG A 1 149 ? 15.297 23.641 11.43 1 97.19 149 ARG A N 1
ATOM 1191 C CA . ARG A 1 149 ? 16.656 23.438 10.93 1 97.19 149 ARG A CA 1
ATOM 1192 C C . ARG A 1 149 ? 17.438 22.484 11.844 1 97.19 149 ARG A C 1
ATOM 1194 O O . ARG A 1 149 ? 18.062 21.547 11.375 1 97.19 149 ARG A O 1
ATOM 1201 N N . ALA A 1 150 ? 17.344 22.703 13.117 1 95.75 150 ALA A N 1
ATOM 1202 C CA . ALA A 1 150 ? 18.094 21.906 14.086 1 95.75 150 ALA A CA 1
ATOM 1203 C C . ALA A 1 150 ? 17.688 20.438 14.016 1 95.75 150 ALA A C 1
ATOM 1205 O O . ALA A 1 150 ? 18.531 19.547 14.078 1 95.75 150 ALA A O 1
ATOM 1206 N N . THR A 1 151 ? 16.422 20.203 13.875 1 93.94 151 THR A N 1
ATOM 1207 C CA . THR A 1 151 ? 15.914 18.828 13.945 1 93.94 151 THR A CA 1
ATOM 1208 C C . THR A 1 151 ? 16.062 18.125 12.602 1 93.94 151 THR A C 1
ATOM 1210 O O . THR A 1 151 ? 16.406 16.953 12.539 1 93.94 151 THR A O 1
ATOM 1213 N N . ARG A 1 152 ? 15.875 18.844 11.516 1 96.19 152 ARG A N 1
ATOM 1214 C CA . ARG A 1 152 ? 15.914 18.234 10.195 1 96.19 152 ARG A CA 1
ATOM 1215 C C . ARG A 1 152 ? 17.359 17.984 9.75 1 96.19 152 ARG A C 1
ATOM 1217 O O . ARG A 1 152 ? 17.625 17.031 9.023 1 96.19 152 ARG A O 1
ATOM 1224 N N . GLU A 1 153 ? 18.234 18.844 10.109 1 96.81 153 GLU A N 1
ATOM 1225 C CA . GLU A 1 153 ? 19.625 18.641 9.734 1 96.81 153 GLU A CA 1
ATOM 1226 C C . GLU A 1 153 ? 20.219 17.422 10.422 1 96.81 153 GLU A C 1
ATOM 1228 O O . GLU A 1 153 ? 21.062 16.719 9.859 1 96.81 153 GLU A O 1
ATOM 1233 N N . VAL A 1 154 ? 19.766 17.125 11.617 1 93.25 154 VAL A N 1
ATOM 1234 C CA . VAL A 1 154 ? 20.156 15.898 12.297 1 93.25 154 VAL A CA 1
ATOM 1235 C C . VAL A 1 154 ? 19.562 14.688 11.57 1 93.25 154 VAL A C 1
ATOM 1237 O O . VAL A 1 154 ? 20.266 13.703 11.328 1 93.25 154 VAL A O 1
ATOM 1240 N N . LEU A 1 155 ? 18.344 14.789 11.164 1 91 155 LEU A N 1
ATOM 1241 C CA . LEU A 1 155 ? 17.625 13.695 10.508 1 91 155 LEU A CA 1
ATOM 1242 C C . LEU A 1 155 ? 18.281 13.359 9.164 1 91 155 LEU A C 1
ATOM 1244 O O . LEU A 1 155 ? 18.422 12.18 8.82 1 91 155 LEU A O 1
ATOM 1248 N N . PHE A 1 156 ? 18.703 14.352 8.461 1 94.88 156 PHE A N 1
ATOM 1249 C CA . PHE A 1 156 ? 19.219 14.148 7.113 1 94.88 156 PHE A CA 1
ATOM 1250 C C . PHE A 1 156 ? 20.734 13.992 7.129 1 94.88 156 PHE A C 1
ATOM 1252 O O . PHE A 1 156 ? 21.328 13.547 6.145 1 94.88 156 PHE A O 1
ATOM 1259 N N . GLY A 1 157 ? 21.328 14.391 8.203 1 95.44 157 GLY A N 1
ATOM 1260 C CA . GLY A 1 157 ? 22.781 14.289 8.336 1 95.44 157 GLY A CA 1
ATOM 1261 C C . GLY A 1 157 ? 23.531 15.32 7.523 1 95.44 157 GLY A C 1
ATOM 1262 O O . GLY A 1 157 ? 24.672 15.094 7.121 1 95.44 157 GLY A O 1
ATOM 1263 N N . SER A 1 158 ? 22.922 16.406 7.16 1 96.12 158 SER A N 1
ATOM 1264 C CA . SER A 1 158 ? 23.531 17.484 6.395 1 96.12 158 SER A CA 1
ATOM 1265 C C . SER A 1 158 ? 22.75 18.797 6.566 1 96.12 158 SER A C 1
ATOM 1267 O O . SER A 1 158 ? 21.625 18.781 7.047 1 96.12 158 SER A O 1
ATOM 1269 N N . LYS A 1 159 ? 23.453 19.891 6.211 1 96.56 159 LYS A N 1
ATOM 1270 C CA . LYS A 1 159 ? 22.75 21.172 6.188 1 96.56 159 LYS A CA 1
ATOM 1271 C C . LYS A 1 159 ? 21.578 21.125 5.207 1 96.56 159 LYS A C 1
ATOM 1273 O O . LYS A 1 159 ? 21.641 20.438 4.184 1 96.56 159 LYS A O 1
ATOM 1278 N N . LEU A 1 160 ? 20.453 21.875 5.512 1 96.88 160 LEU A N 1
ATOM 1279 C CA . LEU A 1 160 ? 19.25 21.875 4.699 1 96.88 160 LEU A CA 1
ATOM 1280 C C . LEU A 1 160 ? 19.562 22.25 3.254 1 96.88 160 LEU A C 1
ATOM 1282 O O . LEU A 1 160 ? 19.047 21.609 2.322 1 96.88 160 LEU A O 1
ATOM 1286 N N . GLU A 1 161 ? 20.469 23.188 3.115 1 94.44 161 GLU A N 1
ATOM 1287 C CA . GLU A 1 161 ? 20.797 23.703 1.793 1 94.44 161 GLU A CA 1
ATOM 1288 C C . GLU A 1 161 ? 21.562 22.672 0.971 1 94.44 161 GLU A C 1
ATOM 1290 O O . GLU A 1 161 ? 21.641 22.781 -0.254 1 94.44 161 GLU A O 1
ATOM 1295 N N . GLU A 1 162 ? 22.047 21.625 1.642 1 96.25 162 GLU A N 1
ATOM 1296 C CA . GLU A 1 162 ? 22.891 20.641 0.977 1 96.25 162 GLU A CA 1
ATOM 1297 C C . GLU A 1 162 ? 22.078 19.391 0.618 1 96.25 162 GLU A C 1
ATOM 1299 O O . GLU A 1 162 ? 22.562 18.531 -0.115 1 96.25 162 GLU A O 1
ATOM 1304 N N . ILE A 1 163 ? 20.938 19.359 1.011 1 95.75 163 ILE A N 1
ATOM 13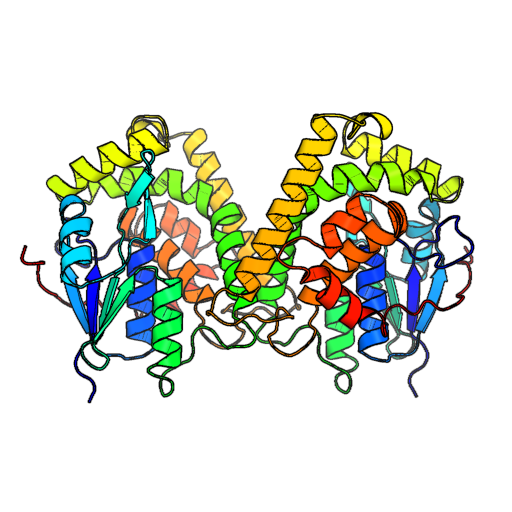05 C CA . ILE A 1 163 ? 20.109 18.172 0.811 1 95.75 163 ILE A CA 1
ATOM 1306 C C . ILE A 1 163 ? 19.734 18.047 -0.663 1 95.75 163 ILE A C 1
ATOM 1308 O O . ILE A 1 163 ? 19.812 16.969 -1.239 1 95.75 163 ILE A O 1
ATOM 1312 N N . SER A 1 164 ? 19.312 19.125 -1.246 1 95.12 164 SER A N 1
ATOM 1313 C CA . SER A 1 164 ? 18.844 19.125 -2.627 1 95.12 164 SER A CA 1
ATOM 1314 C C . SER A 1 164 ? 19.219 20.406 -3.348 1 95.12 164 SER A C 1
ATOM 1316 O O . SER A 1 164 ? 18.328 21.172 -3.773 1 95.12 164 SER A O 1
ATOM 1318 N N . PRO A 1 165 ? 20.484 20.594 -3.508 1 93.94 165 PRO A N 1
ATOM 1319 C CA . PRO A 1 165 ? 20.891 21.781 -4.258 1 93.94 165 PRO A CA 1
ATOM 1320 C C . PRO A 1 165 ? 20.484 21.719 -5.727 1 93.94 165 PRO A C 1
ATOM 13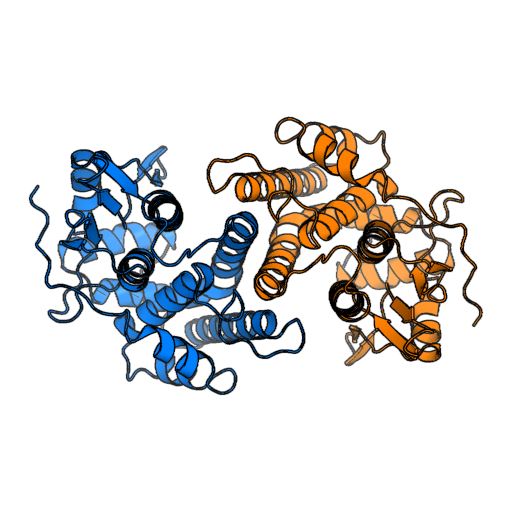22 O O . PRO A 1 165 ? 20.312 20.641 -6.285 1 93.94 165 PRO A O 1
ATOM 1325 N N . PRO A 1 166 ? 20.312 22.922 -6.316 1 93.81 166 PRO A N 1
ATOM 1326 C CA . PRO A 1 166 ? 20 22.922 -7.75 1 93.81 166 PRO A CA 1
ATOM 1327 C C . PRO A 1 166 ? 21 22.094 -8.562 1 93.81 166 PRO A C 1
ATOM 1329 O O . PRO A 1 166 ? 22.203 22.125 -8.273 1 93.81 166 PRO A O 1
ATOM 1332 N N . GLY A 1 167 ? 20.5 21.312 -9.539 1 95.38 167 GLY A N 1
ATOM 1333 C CA . GLY A 1 167 ? 21.359 20.484 -10.367 1 95.38 167 GLY A CA 1
ATOM 1334 C C . GLY A 1 167 ? 20.875 19.047 -10.477 1 95.38 167 GLY A C 1
ATOM 1335 O O . GLY A 1 167 ? 19.703 18.766 -10.273 1 95.38 167 GLY A O 1
ATOM 1336 N N . PRO A 1 168 ? 21.797 18.188 -10.891 1 96.06 168 PRO A N 1
ATOM 1337 C CA . PRO A 1 168 ? 21.422 16.812 -11.234 1 96.06 168 PRO A CA 1
ATOM 1338 C C . PRO A 1 168 ? 20.828 16.047 -10.055 1 96.06 168 PRO A C 1
ATOM 1340 O O . PRO A 1 168 ? 19.938 15.219 -10.234 1 96.06 168 PRO A O 1
ATOM 1343 N N . LYS A 1 169 ? 21.328 16.328 -8.93 1 95.25 169 LYS A N 1
ATOM 1344 C CA . LYS A 1 169 ? 20.844 15.625 -7.75 1 95.25 169 LYS A CA 1
ATOM 1345 C C . LYS A 1 169 ? 19.375 15.961 -7.477 1 95.25 169 LYS A C 1
ATOM 1347 O O . LYS A 1 169 ? 18.547 15.07 -7.277 1 95.25 169 LYS A O 1
ATOM 1352 N N . ARG A 1 170 ? 19.078 17.219 -7.434 1 97.12 170 ARG A N 1
ATOM 1353 C CA . ARG A 1 170 ? 17.703 17.672 -7.246 1 97.12 170 ARG A CA 1
ATOM 1354 C C . ARG A 1 170 ? 16.812 17.156 -8.375 1 97.12 170 ARG A C 1
ATOM 1356 O O . ARG A 1 170 ? 15.672 16.75 -8.125 1 97.12 170 ARG A O 1
ATOM 1363 N N . ASP A 1 171 ? 17.328 17.156 -9.57 1 97.5 171 ASP A N 1
ATOM 1364 C CA . ASP A 1 171 ? 16.562 16.688 -10.727 1 97.5 171 ASP A CA 1
ATOM 1365 C C . ASP A 1 171 ? 16.203 15.211 -10.594 1 97.5 171 ASP A C 1
ATOM 1367 O O . ASP A 1 171 ? 15.125 14.789 -10.992 1 97.5 171 ASP A O 1
ATOM 1371 N N . ALA A 1 172 ? 17.141 14.523 -10.078 1 98 172 ALA A N 1
ATOM 1372 C CA . ALA A 1 172 ? 16.891 13.102 -9.867 1 98 172 ALA A CA 1
ATOM 1373 C C . ALA A 1 172 ? 15.781 12.875 -8.844 1 98 172 ALA A C 1
ATOM 1375 O O . ALA A 1 172 ? 14.938 12 -9.016 1 98 172 ALA A O 1
ATOM 1376 N N . TYR A 1 173 ? 15.773 13.656 -7.781 1 98.25 173 TYR A N 1
ATOM 1377 C CA . TYR A 1 173 ? 14.711 13.57 -6.781 1 98.25 173 TYR A CA 1
ATOM 1378 C C . TYR A 1 173 ? 13.359 13.883 -7.398 1 98.25 173 TYR A C 1
ATOM 1380 O O . TYR A 1 173 ? 12.359 13.219 -7.098 1 98.25 173 TYR A O 1
ATOM 1388 N N . TRP A 1 174 ? 13.32 14.875 -8.234 1 98.31 174 TRP A N 1
ATOM 1389 C CA . TRP A 1 174 ? 12.062 15.289 -8.859 1 98.31 174 TRP A CA 1
ATOM 1390 C C . TRP A 1 174 ? 11.562 14.219 -9.836 1 98.31 174 TRP A C 1
ATOM 1392 O O . TRP A 1 174 ? 10.367 13.945 -9.898 1 98.31 174 TRP A O 1
ATOM 1402 N N . THR A 1 175 ? 12.523 13.664 -10.555 1 97.88 175 THR A N 1
ATOM 1403 C CA . THR A 1 175 ? 12.188 12.57 -11.461 1 97.88 175 THR A CA 1
ATOM 1404 C C . THR A 1 175 ? 11.586 11.398 -10.688 1 97.88 175 THR A C 1
ATOM 1406 O O . THR A 1 175 ? 10.602 10.797 -11.125 1 97.88 175 THR A O 1
ATOM 1409 N N . ASP A 1 176 ? 12.172 11.117 -9.562 1 97.94 176 ASP A N 1
ATOM 1410 C CA . ASP A 1 176 ? 11.664 10.047 -8.703 1 97.94 176 ASP A CA 1
ATOM 1411 C C . ASP A 1 176 ? 10.242 10.344 -8.242 1 97.94 176 ASP A C 1
ATOM 1413 O O . ASP A 1 176 ? 9.391 9.445 -8.203 1 97.94 176 ASP A O 1
ATOM 1417 N N . PHE A 1 177 ? 10 11.562 -7.895 1 98.5 177 PHE A N 1
ATOM 1418 C CA . PHE A 1 177 ? 8.664 11.938 -7.445 1 98.5 177 PHE A CA 1
ATOM 1419 C C . PHE A 1 177 ? 7.656 11.789 -8.578 1 98.5 177 PHE A C 1
ATOM 1421 O O . PHE A 1 177 ? 6.562 11.258 -8.375 1 98.5 177 PHE A O 1
ATOM 1428 N N . LYS A 1 178 ? 7.973 12.227 -9.789 1 98.06 178 LYS A N 1
ATOM 1429 C CA . LYS A 1 178 ? 7.082 12.094 -10.945 1 98.06 178 LYS A CA 1
ATOM 1430 C C . LYS A 1 178 ? 6.789 10.625 -11.242 1 98.06 178 LYS A C 1
ATOM 1432 O O . LYS A 1 178 ? 5.66 10.266 -11.578 1 98.06 178 LYS A O 1
ATOM 1437 N N . ALA A 1 179 ? 7.797 9.812 -11.07 1 98.12 179 ALA A N 1
ATOM 1438 C CA . ALA A 1 179 ? 7.594 8.375 -11.219 1 98.12 179 ALA A CA 1
ATOM 1439 C C . ALA A 1 179 ? 6.621 7.848 -10.164 1 98.12 179 ALA A C 1
ATOM 1441 O O . ALA A 1 179 ? 5.84 6.938 -10.438 1 98.12 179 ALA A O 1
ATOM 1442 N N . GLY A 1 180 ? 6.742 8.367 -8.992 1 98.44 180 GLY A N 1
ATOM 1443 C CA . GLY A 1 180 ? 5.793 8.031 -7.941 1 98.44 180 GLY A CA 1
ATOM 1444 C C . GLY A 1 180 ? 4.367 8.422 -8.281 1 98.44 180 GLY A C 1
ATOM 1445 O O . GLY A 1 180 ? 3.436 7.652 -8.031 1 98.44 180 GLY A O 1
ATOM 1446 N N . LEU A 1 181 ? 4.145 9.602 -8.859 1 98.5 181 LEU A N 1
ATOM 1447 C CA . LEU A 1 181 ? 2.816 10.023 -9.289 1 98.5 181 LEU A CA 1
ATOM 1448 C C . LEU A 1 181 ? 2.279 9.102 -10.375 1 98.5 181 LEU A C 1
ATOM 1450 O O . LEU A 1 181 ? 1.091 8.766 -10.383 1 98.5 181 LEU A O 1
ATOM 1454 N N . GLN A 1 182 ? 3.152 8.688 -11.242 1 98.19 182 GLN A N 1
ATOM 1455 C CA . GLN A 1 182 ? 2.754 7.746 -12.281 1 98.19 182 GLN A CA 1
ATOM 1456 C C . GLN A 1 182 ? 2.309 6.418 -11.68 1 98.19 182 GLN A C 1
ATOM 1458 O O . GLN A 1 182 ? 1.368 5.789 -12.172 1 98.19 182 GLN A O 1
ATOM 1463 N N . LEU A 1 183 ? 3.004 5.988 -10.695 1 98.44 183 LEU A N 1
ATOM 1464 C CA . LEU A 1 183 ? 2.627 4.777 -9.977 1 98.44 183 LEU A CA 1
ATOM 1465 C C . LEU A 1 183 ? 1.222 4.898 -9.406 1 98.44 183 LEU A C 1
ATOM 1467 O O . LEU A 1 183 ? 0.411 3.979 -9.531 1 98.44 183 LEU A O 1
ATOM 1471 N N . LEU A 1 184 ? 0.917 6.043 -8.789 1 98.75 184 LEU A N 1
ATOM 1472 C CA . LEU A 1 184 ? -0.425 6.289 -8.281 1 98.75 184 LEU A CA 1
ATOM 1473 C C . LEU A 1 184 ? -1.456 6.234 -9.398 1 98.75 184 LEU A C 1
ATOM 1475 O O . LEU A 1 184 ? -2.537 5.664 -9.227 1 98.75 184 LEU A O 1
ATOM 1479 N N . SER A 1 185 ? -1.113 6.855 -10.484 1 98.44 185 SER A N 1
ATOM 1480 C CA . SER A 1 185 ? -1.994 6.844 -11.648 1 98.44 185 SER A CA 1
ATOM 1481 C C . SER A 1 185 ? -2.285 5.422 -12.109 1 98.44 185 SER A C 1
ATOM 1483 O O . SER A 1 185 ? -3.426 5.09 -12.438 1 98.44 185 SER A O 1
ATOM 1485 N N . GLN A 1 186 ? -1.292 4.562 -12.109 1 98.12 186 GLN A N 1
ATOM 1486 C CA . GLN A 1 186 ? -1.46 3.166 -12.5 1 98.12 186 GLN A CA 1
ATOM 1487 C C . GLN A 1 186 ? -2.4 2.438 -11.547 1 98.12 186 GLN A C 1
ATOM 1489 O O . GLN A 1 186 ? -3.229 1.631 -11.977 1 98.12 186 GLN A O 1
ATOM 1494 N N . TRP A 1 187 ? -2.252 2.711 -10.266 1 98.56 187 TRP A N 1
ATOM 1495 C CA . TRP A 1 187 ? -3.156 2.096 -9.305 1 98.56 187 TRP A CA 1
ATOM 1496 C C . TRP A 1 187 ? -4.602 2.488 -9.586 1 98.56 187 TRP A C 1
ATOM 1498 O O . TRP A 1 187 ? -5.508 1.653 -9.5 1 98.56 187 TRP A O 1
ATOM 1508 N N . LEU A 1 188 ? -4.852 3.717 -9.938 1 98.5 188 LEU A N 1
ATOM 1509 C CA . LEU A 1 188 ? -6.188 4.258 -10.18 1 98.5 188 LEU A CA 1
ATOM 1510 C C . LEU A 1 188 ? -6.785 3.668 -11.445 1 98.5 188 LEU A C 1
ATOM 1512 O O . LEU A 1 188 ? -7.996 3.762 -11.672 1 98.5 188 LEU A O 1
ATOM 1516 N N . GLN A 1 189 ? -5.949 3.057 -12.234 1 97.62 189 GLN A N 1
ATOM 1517 C CA . GLN A 1 189 ? -6.406 2.521 -13.516 1 97.62 189 GLN A CA 1
ATOM 1518 C C . GLN A 1 189 ? -6.273 1.003 -13.555 1 97.62 189 GLN A C 1
ATOM 1520 O O . GLN A 1 189 ? -6.426 0.389 -14.617 1 97.62 189 GLN A O 1
ATOM 1525 N N . ALA A 1 190 ? -6 0.385 -12.492 1 97.06 190 ALA A N 1
ATOM 1526 C CA . ALA A 1 190 ? -5.57 -1.009 -12.422 1 97.06 190 ALA A CA 1
ATOM 1527 C C . ALA A 1 190 ? -6.648 -1.942 -12.969 1 97.06 190 ALA A C 1
ATOM 1529 O O . ALA A 1 190 ? -6.34 -3.004 -13.508 1 97.06 190 ALA A O 1
ATOM 1530 N N . ASP A 1 191 ? -7.93 -1.552 -12.859 1 96.44 191 ASP A N 1
ATOM 1531 C CA . ASP A 1 191 ? -9.008 -2.434 -13.289 1 96.44 191 ASP A CA 1
ATOM 1532 C C . ASP A 1 191 ? -9.469 -2.088 -14.703 1 96.44 191 ASP A C 1
ATOM 1534 O O . ASP A 1 191 ? -10.508 -2.57 -15.156 1 96.44 191 ASP A O 1
ATOM 1538 N N . GLY A 1 192 ? -8.758 -1.179 -15.336 1 95.5 192 GLY A N 1
ATOM 1539 C CA . GLY A 1 192 ? -9.086 -0.796 -16.703 1 95.5 192 GLY A CA 1
ATOM 1540 C C . GLY A 1 192 ? -9.969 0.437 -16.781 1 95.5 192 GLY A C 1
ATOM 1541 O O . GLY A 1 192 ? -10.281 0.915 -17.875 1 95.5 192 GLY A O 1
ATOM 1542 N N . THR A 1 193 ? -10.375 0.926 -15.641 1 94.88 193 THR A N 1
ATOM 1543 C CA . THR A 1 193 ? -11.156 2.156 -15.57 1 94.88 193 THR A CA 1
ATOM 1544 C C . THR A 1 193 ? -10.312 3.305 -15.023 1 94.88 193 THR A C 1
ATOM 1546 O O . THR A 1 193 ? -9.531 3.117 -14.094 1 94.88 193 THR A O 1
ATOM 1549 N N . ASP A 1 194 ? -10.492 4.422 -15.625 1 94.75 194 ASP A N 1
ATOM 1550 C CA . ASP A 1 194 ? -9.773 5.598 -15.148 1 94.75 194 ASP A CA 1
ATOM 1551 C C . ASP A 1 194 ? -10.523 6.27 -14 1 94.75 194 ASP A C 1
ATOM 1553 O O . ASP A 1 194 ? -11.422 7.086 -14.227 1 94.75 194 ASP A O 1
ATOM 1557 N N . LYS A 1 195 ? -10.203 6.004 -12.836 1 97.38 195 LYS A N 1
ATOM 1558 C CA . LYS A 1 195 ? -10.836 6.547 -11.633 1 97.38 195 LYS A CA 1
ATOM 1559 C C . LYS A 1 195 ? -10.117 7.809 -11.156 1 97.38 195 LYS A C 1
ATOM 1561 O O . LYS A 1 195 ? -8.891 7.887 -11.211 1 97.38 195 LYS A O 1
ATOM 1566 N N . LEU A 1 196 ? -10.828 8.727 -10.648 1 97.69 196 LEU A N 1
ATOM 1567 C CA . LEU A 1 196 ? -10.211 9.953 -10.148 1 97.69 196 LEU A CA 1
ATOM 1568 C C . LEU A 1 196 ? -9.766 9.781 -8.703 1 97.69 196 LEU A C 1
ATOM 1570 O O . LEU A 1 196 ? -8.766 10.367 -8.281 1 97.69 196 LEU A O 1
ATOM 1574 N N . PHE A 1 197 ? -10.547 8.984 -7.953 1 98.69 197 PHE A N 1
ATOM 1575 C CA . PHE A 1 197 ? -10.273 8.836 -6.527 1 98.69 197 PHE A CA 1
ATOM 1576 C C . PHE A 1 197 ? -9.984 7.379 -6.176 1 98.69 197 PHE A C 1
ATOM 1578 O O . PHE A 1 197 ? -10.406 6.469 -6.898 1 98.69 197 PHE A O 1
ATOM 1585 N N . PHE A 1 198 ? -9.344 7.129 -5.086 1 98.69 198 PHE A N 1
ATOM 1586 C CA . PHE A 1 198 ? -8.82 5.816 -4.738 1 98.69 198 PHE A CA 1
ATOM 1587 C C . PHE A 1 198 ? -9.93 4.914 -4.199 1 98.69 198 PHE A C 1
ATOM 1589 O O . PHE A 1 198 ? -9.773 3.693 -4.152 1 98.69 198 PHE A O 1
ATOM 1596 N N . LEU A 1 199 ? -11.062 5.496 -3.764 1 98 199 LEU A N 1
ATOM 1597 C CA . LEU A 1 199 ? -12.227 4.707 -3.377 1 98 199 LEU A CA 1
ATOM 1598 C C . LEU A 1 199 ? -13.219 4.605 -4.527 1 98 199 LEU A C 1
ATOM 1600 O O . LEU A 1 199 ? -14.375 4.234 -4.32 1 98 199 LEU A O 1
ATOM 1604 N N . GLY A 1 200 ? -12.789 4.93 -5.691 1 94.19 200 GLY A N 1
ATOM 1605 C CA . GLY A 1 200 ? -13.656 4.883 -6.859 1 94.19 200 GLY A CA 1
ATOM 1606 C C . GLY A 1 200 ? -14.352 6.203 -7.133 1 94.19 200 GLY A C 1
ATOM 1607 O O . GLY A 1 200 ? -13.781 7.094 -7.762 1 94.19 200 GLY A O 1
ATOM 1608 N N . ASP A 1 201 ? -15.5 6.359 -6.578 1 91.69 201 ASP A N 1
ATOM 1609 C CA . ASP A 1 201 ? -16.328 7.504 -6.938 1 91.69 201 ASP A CA 1
ATOM 1610 C C . ASP A 1 201 ? -16.375 8.531 -5.805 1 91.69 201 ASP A C 1
ATOM 1612 O O . ASP A 1 201 ? -17.031 9.562 -5.922 1 91.69 201 ASP A O 1
ATOM 1616 N N . LYS A 1 202 ? -15.641 8.242 -4.777 1 95.88 202 LYS A N 1
ATOM 1617 C CA . LYS A 1 202 ? -15.703 9.148 -3.639 1 95.88 202 LYS A CA 1
ATOM 1618 C C . LYS A 1 202 ? -14.312 9.438 -3.084 1 95.88 202 LYS A C 1
ATOM 1620 O O . LYS A 1 202 ? -13.406 8.609 -3.201 1 95.88 202 LYS A O 1
ATOM 1625 N N . ILE A 1 203 ? -14.234 10.602 -2.473 1 98.38 203 ILE A N 1
ATOM 1626 C CA . ILE A 1 203 ? -13 11 -1.797 1 98.38 203 ILE A CA 1
ATOM 1627 C C . ILE A 1 203 ? -12.859 10.219 -0.494 1 98.38 203 ILE A C 1
ATOM 1629 O O . ILE A 1 203 ? -13.797 10.133 0.297 1 98.38 203 ILE A O 1
ATOM 1633 N N . GLY A 1 204 ? -11.789 9.539 -0.335 1 98.62 204 GLY A N 1
ATOM 1634 C CA . GLY A 1 204 ? -11.406 8.914 0.919 1 98.62 204 GLY A CA 1
ATOM 1635 C C . GLY A 1 204 ? -10.117 9.461 1.498 1 98.62 204 GLY A C 1
ATOM 1636 O O . GLY A 1 204 ? -9.562 10.43 0.977 1 98.62 204 GLY A O 1
ATOM 1637 N N . PHE A 1 205 ? -9.68 8.875 2.574 1 98.88 205 PHE A N 1
ATOM 1638 C CA . PHE A 1 205 ? -8.5 9.383 3.26 1 98.88 205 PHE A CA 1
ATOM 1639 C C . PHE A 1 205 ? -7.254 9.188 2.41 1 98.88 205 PHE A C 1
ATOM 1641 O O . PHE A 1 205 ? -6.301 9.961 2.504 1 98.88 205 PHE A O 1
ATOM 1648 N N . ALA A 1 206 ? -7.246 8.117 1.592 1 98.88 206 ALA A N 1
ATOM 1649 C CA . ALA A 1 206 ? -6.145 7.969 0.645 1 98.88 206 ALA A CA 1
ATOM 1650 C C . ALA A 1 206 ? -6.02 9.195 -0.253 1 98.88 206 ALA A C 1
ATOM 1652 O O . ALA A 1 206 ? -4.91 9.68 -0.5 1 98.88 206 ALA A O 1
ATOM 1653 N N . ASP A 1 207 ? -7.137 9.648 -0.689 1 98.88 207 ASP A N 1
ATOM 1654 C CA . ASP A 1 207 ? -7.141 10.852 -1.518 1 98.88 207 ASP A CA 1
ATOM 1655 C C . ASP A 1 207 ? -6.645 12.062 -0.731 1 98.88 207 ASP A C 1
ATOM 1657 O O . ASP A 1 207 ? -5.867 12.867 -1.246 1 98.88 207 ASP A O 1
ATOM 1661 N N . VAL A 1 208 ? -7.098 12.18 0.469 1 98.88 208 VAL A N 1
ATOM 1662 C CA . VAL A 1 208 ? -6.719 13.281 1.345 1 98.88 208 VAL A CA 1
ATOM 1663 C C . VAL A 1 208 ? -5.203 13.297 1.532 1 98.88 208 VAL A C 1
ATOM 1665 O O . VAL A 1 208 ? -4.578 14.359 1.501 1 98.88 208 VAL A O 1
ATOM 1668 N N . THR A 1 209 ? -4.613 12.133 1.722 1 98.81 209 THR A N 1
ATOM 1669 C CA . THR A 1 209 ? -3.174 12.008 1.91 1 98.81 209 THR A CA 1
ATOM 1670 C C . THR A 1 209 ? -2.422 12.57 0.707 1 98.81 209 THR A C 1
ATOM 1672 O O . THR A 1 209 ? -1.534 13.414 0.861 1 98.81 209 THR A O 1
ATOM 1675 N N . VAL A 1 210 ? -2.822 12.195 -0.463 1 98.81 210 VAL A N 1
ATOM 1676 C CA . VAL A 1 210 ? -2.15 12.633 -1.683 1 98.81 210 VAL A CA 1
ATOM 1677 C C . VAL A 1 210 ? -2.377 14.133 -1.893 1 98.81 210 VAL A C 1
ATOM 1679 O O . VAL A 1 210 ? -1.435 14.875 -2.176 1 98.81 210 VAL A O 1
ATOM 1682 N N . ALA A 1 211 ? -3.598 14.547 -1.69 1 98.75 211 ALA A N 1
ATOM 1683 C CA . ALA A 1 211 ? -3.934 15.953 -1.876 1 98.75 211 ALA A CA 1
ATOM 1684 C C . ALA A 1 211 ? -3.131 16.844 -0.927 1 98.75 211 ALA A C 1
ATOM 1686 O O . ALA A 1 211 ? -2.691 17.938 -1.305 1 98.75 211 ALA A O 1
ATOM 1687 N N . ALA A 1 212 ? -2.961 16.391 0.257 1 98.38 212 ALA A N 1
ATOM 1688 C CA . ALA A 1 212 ? -2.236 17.156 1.261 1 98.38 212 ALA A CA 1
ATOM 1689 C C . ALA A 1 212 ? -0.776 17.359 0.861 1 98.38 212 ALA A C 1
ATOM 1691 O O . ALA A 1 212 ? -0.225 18.453 1 1 98.38 212 ALA A O 1
ATOM 1692 N N . PHE A 1 213 ? -0.157 16.359 0.323 1 98.5 213 PHE A N 1
ATOM 1693 C CA . PHE A 1 213 ? 1.241 16.469 -0.076 1 98.5 213 PHE A CA 1
ATOM 1694 C C . PHE A 1 213 ? 1.384 17.328 -1.328 1 98.5 213 PHE A C 1
ATOM 1696 O O . PHE A 1 213 ? 2.375 18.047 -1.487 1 98.5 213 PHE A O 1
ATOM 1703 N N . LEU A 1 214 ? 0.413 17.234 -2.213 1 98.31 214 LEU A N 1
ATOM 1704 C CA . LEU A 1 214 ? 0.439 18.109 -3.379 1 98.31 214 LEU A CA 1
ATOM 1705 C C . LEU A 1 214 ? 0.202 19.562 -2.973 1 98.31 214 LEU A C 1
ATOM 1707 O O . LEU A 1 214 ? 0.862 20.469 -3.484 1 98.31 214 LEU A O 1
ATOM 1711 N N . ALA A 1 215 ? -0.702 19.766 -2.016 1 96.5 215 ALA A N 1
ATOM 1712 C CA . ALA A 1 215 ? -0.913 21.125 -1.491 1 96.5 215 ALA A CA 1
ATOM 1713 C C . ALA A 1 215 ? 0.358 21.656 -0.842 1 96.5 215 ALA A C 1
ATOM 1715 O O . ALA A 1 215 ? 0.711 22.828 -1.032 1 96.5 215 ALA A O 1
ATOM 1716 N N . TRP A 1 216 ? 1.04 20.812 -0.097 1 96.56 216 TRP A N 1
ATOM 1717 C CA . TRP A 1 216 ? 2.32 21.172 0.507 1 96.56 216 TRP A CA 1
ATOM 1718 C C . TRP A 1 216 ? 3.301 21.672 -0.55 1 96.56 216 TRP A C 1
ATOM 1720 O O . TRP A 1 216 ? 3.936 22.719 -0.378 1 96.56 216 TRP A O 1
ATOM 1730 N N . THR A 1 217 ? 3.377 20.953 -1.642 1 97.19 217 THR A N 1
ATOM 1731 C CA . THR A 1 217 ? 4.273 21.281 -2.742 1 97.19 217 THR A CA 1
ATOM 1732 C C . THR A 1 217 ? 3.895 22.625 -3.355 1 97.19 217 THR A C 1
ATOM 1734 O O . THR A 1 217 ? 4.754 23.484 -3.557 1 97.19 217 THR A O 1
ATOM 1737 N N . ARG A 1 218 ? 2.623 22.781 -3.59 1 96.25 218 ARG A N 1
ATOM 1738 C CA . ARG A 1 218 ? 2.129 24.016 -4.184 1 96.25 218 ARG A CA 1
ATOM 1739 C C . ARG A 1 218 ? 2.398 25.203 -3.27 1 96.25 218 ARG A C 1
ATOM 1741 O O . ARG A 1 218 ? 2.844 26.266 -3.729 1 96.25 218 ARG A O 1
ATOM 1748 N N . ILE A 1 219 ? 2.154 25.031 -2.023 1 94.62 219 ILE A N 1
ATOM 1749 C CA . ILE A 1 219 ? 2.264 26.109 -1.057 1 94.62 219 ILE A CA 1
ATOM 1750 C C . ILE A 1 219 ? 3.734 26.469 -0.852 1 94.62 219 ILE A C 1
ATOM 1752 O O . ILE A 1 219 ? 4.098 27.656 -0.852 1 94.62 219 ILE A O 1
ATOM 1756 N N . ILE A 1 220 ? 4.578 25.5 -0.731 1 95 220 ILE A N 1
ATOM 1757 C CA . ILE A 1 220 ? 5.965 25.734 -0.346 1 95 220 ILE A CA 1
ATOM 1758 C C . ILE A 1 220 ? 6.777 26.156 -1.566 1 95 220 ILE A C 1
ATOM 1760 O O . ILE A 1 220 ? 7.59 27.078 -1.486 1 95 220 ILE A O 1
ATOM 1764 N N . LEU A 1 221 ? 6.57 25.5 -2.697 1 95.31 221 LEU A N 1
ATOM 1765 C CA . LEU A 1 221 ? 7.387 25.797 -3.869 1 95.31 221 LEU A CA 1
ATOM 1766 C C . LEU A 1 221 ? 6.758 26.922 -4.691 1 95.31 221 LEU A C 1
ATOM 1768 O O . LEU A 1 221 ? 7.43 27.547 -5.516 1 95.31 221 LEU A O 1
ATOM 1772 N N . GLY A 1 222 ? 5.449 27.109 -4.496 1 94.31 222 GLY A N 1
ATOM 1773 C CA . GLY A 1 222 ? 4.754 28.188 -5.199 1 94.31 222 GLY A CA 1
ATOM 1774 C C . GLY A 1 222 ? 3.906 27.688 -6.355 1 94.31 222 GLY A C 1
ATOM 1775 O O . GLY A 1 222 ? 4.312 26.766 -7.082 1 94.31 222 GLY A O 1
ATOM 1776 N N . ALA A 1 223 ? 2.752 28.312 -6.574 1 94.31 223 ALA A N 1
ATOM 1777 C CA . ALA A 1 223 ? 1.797 27.922 -7.605 1 94.31 223 ALA A CA 1
ATOM 1778 C C . ALA A 1 223 ? 2.348 28.203 -9 1 94.31 223 ALA A C 1
ATOM 1780 O O . ALA A 1 223 ? 1.879 27.641 -9.992 1 94.31 223 ALA A O 1
ATOM 1781 N N . ASP A 1 224 ? 3.371 29.062 -9.086 1 96.56 224 ASP A N 1
ATOM 1782 C CA . ASP A 1 224 ? 3.947 29.438 -10.375 1 96.56 224 ASP A CA 1
ATOM 1783 C C . ASP A 1 224 ? 5.277 28.719 -10.609 1 96.56 224 ASP A C 1
ATOM 1785 O O . ASP A 1 224 ? 5.977 29.016 -11.586 1 96.56 224 ASP A O 1
ATOM 1789 N N . SER A 1 225 ? 5.609 27.859 -9.711 1 96.56 225 SER A N 1
ATOM 1790 C CA . SER A 1 225 ? 6.879 27.141 -9.828 1 96.56 225 SER A CA 1
ATOM 1791 C C . SER A 1 225 ? 6.863 26.172 -11.008 1 96.56 225 SER A C 1
ATOM 1793 O O . SER A 1 225 ? 5.793 25.766 -11.461 1 96.56 225 SER A O 1
ATOM 1795 N N . LYS A 1 226 ? 8.039 25.859 -11.508 1 96.38 226 LYS A N 1
ATOM 1796 C CA . LYS A 1 226 ? 8.18 24.844 -12.547 1 96.38 226 LYS A CA 1
ATOM 1797 C C . LYS A 1 226 ? 7.676 23.484 -12.062 1 96.38 226 LYS A C 1
ATOM 1799 O O . LYS A 1 226 ? 7.047 22.734 -12.82 1 96.38 226 LYS A O 1
ATOM 1804 N N . GLU A 1 227 ? 7.984 23.234 -10.812 1 97.38 227 GLU A N 1
ATOM 1805 C CA . GLU A 1 227 ? 7.559 21.969 -10.211 1 97.38 227 GLU A CA 1
ATOM 1806 C C . GLU A 1 227 ? 6.039 21.828 -10.227 1 97.38 227 GLU A C 1
ATOM 1808 O O . GLU A 1 227 ? 5.508 20.781 -10.586 1 97.38 227 GLU A O 1
ATOM 1813 N N . TRP A 1 228 ? 5.328 22.875 -9.867 1 97.69 228 TRP A N 1
ATOM 1814 C CA . TRP A 1 228 ? 3.873 22.797 -9.844 1 97.69 228 TRP A CA 1
ATOM 1815 C C . TRP A 1 228 ? 3.305 22.688 -11.25 1 97.69 228 TRP A C 1
ATOM 1817 O O . TRP A 1 228 ? 2.33 21.969 -11.484 1 97.69 228 TRP A O 1
ATOM 1827 N N . SER A 1 229 ? 3.893 23.391 -12.164 1 97.75 229 SER A N 1
ATOM 1828 C CA . SER A 1 229 ? 3.498 23.25 -13.562 1 97.75 229 SER A CA 1
ATOM 1829 C C . SER A 1 229 ? 3.645 21.812 -14.039 1 97.75 229 SER A C 1
ATOM 1831 O O . SER A 1 229 ? 2.777 21.297 -14.75 1 97.75 229 SER A O 1
ATOM 1833 N N . ASP A 1 230 ? 4.703 21.156 -13.641 1 97.56 230 ASP A N 1
ATOM 1834 C CA . ASP A 1 230 ? 4.93 19.75 -13.977 1 97.56 230 ASP A CA 1
ATOM 1835 C C . ASP A 1 230 ? 3.814 18.875 -13.414 1 97.56 230 ASP A C 1
ATOM 1837 O O . ASP A 1 230 ? 3.287 18 -14.117 1 97.56 230 ASP A O 1
ATOM 1841 N N . ILE A 1 231 ? 3.438 19.094 -12.172 1 97.94 231 ILE A N 1
ATOM 1842 C CA . ILE A 1 231 ? 2.408 18.297 -11.508 1 97.94 231 ILE A CA 1
ATOM 1843 C C . ILE A 1 231 ? 1.077 18.469 -12.234 1 97.94 231 ILE A C 1
ATOM 1845 O O . ILE A 1 231 ? 0.327 17.5 -12.406 1 97.94 231 ILE A O 1
ATOM 1849 N N . LYS A 1 232 ? 0.776 19.641 -12.734 1 96.94 232 LYS A N 1
ATOM 1850 C CA . LYS A 1 232 ? -0.487 19.922 -13.406 1 96.94 232 LYS A CA 1
ATOM 1851 C C . LYS A 1 232 ? -0.563 19.234 -14.766 1 96.94 232 LYS A C 1
ATOM 1853 O O . LYS A 1 232 ? -1.654 18.953 -15.266 1 96.94 232 LYS A O 1
ATOM 1858 N N . THR A 1 233 ? 0.584 18.828 -15.305 1 96.69 233 THR A N 1
ATOM 1859 C CA . THR A 1 233 ? 0.568 18.344 -16.688 1 96.69 233 THR A CA 1
ATOM 1860 C C . THR A 1 233 ? 0.884 16.859 -16.75 1 96.69 233 THR A C 1
ATOM 1862 O O . THR A 1 233 ? 0.471 16.172 -17.688 1 96.69 233 THR A O 1
ATOM 1865 N N . VAL A 1 234 ? 1.568 16.359 -15.812 1 96 234 VAL A N 1
ATOM 1866 C CA . VAL A 1 234 ? 1.976 14.961 -15.844 1 96 234 VAL A CA 1
ATOM 1867 C C . VAL A 1 234 ? 0.741 14.062 -15.828 1 96 234 VAL A C 1
ATOM 1869 O O . VAL A 1 234 ? -0.343 14.492 -15.43 1 96 234 VAL A O 1
ATOM 1872 N N . ASP A 1 235 ? 0.91 12.828 -16.375 1 96.75 235 ASP A N 1
ATOM 1873 C CA . ASP A 1 235 ? -0.15 11.828 -16.422 1 96.75 235 ASP A CA 1
ATOM 1874 C C . ASP A 1 235 ? -1.407 12.383 -17.094 1 96.75 235 ASP A C 1
ATOM 1876 O O . ASP A 1 235 ? -2.52 12.172 -16.594 1 96.75 235 ASP A O 1
ATOM 1880 N N . GLY A 1 236 ? -1.208 13.188 -18.109 1 95.94 236 GLY A N 1
ATOM 1881 C CA . GLY A 1 236 ? -2.309 13.695 -18.906 1 95.94 236 GLY A CA 1
ATOM 1882 C C . GLY A 1 236 ? -3.152 14.727 -18.172 1 95.94 236 GLY A C 1
ATOM 1883 O O . GLY A 1 236 ? -4.355 14.836 -18.422 1 95.94 236 GLY A O 1
ATOM 1884 N N . GLY A 1 237 ? -2.615 15.344 -17.109 1 97.44 237 GLY A N 1
ATOM 1885 C C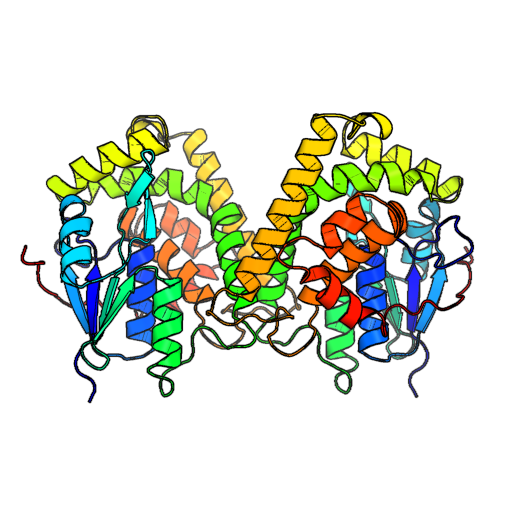A . GLY A 1 237 ? -3.322 16.406 -16.406 1 97.44 237 GLY A CA 1
ATOM 1886 C C . GLY A 1 237 ? -4.188 15.883 -15.273 1 97.44 237 GLY A C 1
ATOM 1887 O O . GLY A 1 237 ? -5.008 16.625 -14.727 1 97.44 237 GLY A O 1
ATOM 1888 N N . ARG A 1 238 ? -4.078 14.656 -14.891 1 97.38 238 ARG A N 1
ATOM 1889 C CA . ARG A 1 238 ? -4.992 14.062 -13.914 1 97.38 238 ARG A CA 1
ATOM 1890 C C . ARG A 1 238 ? -4.855 14.742 -12.562 1 97.38 238 ARG A C 1
ATOM 1892 O O . ARG A 1 238 ? -5.844 14.914 -11.844 1 97.38 238 ARG A O 1
ATOM 1899 N N . TRP A 1 239 ? -3.615 15.125 -12.258 1 98.19 239 TRP A N 1
ATOM 1900 C CA . TRP A 1 239 ? -3.396 15.664 -10.922 1 98.19 239 TRP A CA 1
ATOM 1901 C C . TRP A 1 239 ? -3.938 17.078 -10.805 1 98.19 239 TRP A C 1
ATOM 1903 O O . TRP A 1 239 ? -4.297 17.531 -9.711 1 98.19 239 TRP A O 1
ATOM 1913 N N . SER A 1 240 ? -3.975 17.797 -11.922 1 97.81 240 SER A N 1
ATOM 1914 C CA . SER A 1 240 ? -4.688 19.062 -11.945 1 97.81 240 SER A CA 1
ATOM 1915 C C . SER A 1 240 ? -6.176 18.875 -11.664 1 97.81 240 SER A C 1
ATOM 1917 O O . SER A 1 240 ? -6.746 19.562 -10.82 1 97.81 240 SER A O 1
ATOM 1919 N N . ARG A 1 241 ? -6.781 17.938 -12.383 1 97.69 241 ARG A N 1
ATOM 1920 C CA . ARG A 1 241 ? -8.188 17.609 -12.156 1 97.69 241 ARG A CA 1
ATOM 1921 C C . ARG A 1 241 ? -8.422 17.125 -10.727 1 97.69 241 ARG A C 1
ATOM 1923 O O . ARG A 1 241 ? -9.422 17.484 -10.102 1 97.69 241 ARG A O 1
ATOM 1930 N N . TYR A 1 242 ? -7.473 16.328 -10.281 1 98.19 242 TYR A N 1
ATOM 1931 C CA . TYR A 1 242 ? -7.516 15.797 -8.93 1 98.19 242 TYR A CA 1
ATOM 1932 C C . TYR A 1 242 ? -7.551 16.906 -7.895 1 98.19 242 TYR A C 1
ATOM 1934 O O . TYR A 1 242 ? -8.438 16.938 -7.035 1 98.19 242 TYR A O 1
ATOM 1942 N N . MET A 1 243 ? -6.652 17.906 -8.023 1 98.19 243 MET A N 1
ATOM 1943 C CA . MET A 1 243 ? -6.555 18.984 -7.055 1 98.19 243 MET A CA 1
ATOM 1944 C C . MET A 1 243 ? -7.73 19.953 -7.195 1 98.19 243 MET A C 1
ATOM 1946 O O . MET A 1 243 ? -8.156 20.562 -6.215 1 98.19 243 MET A O 1
ATOM 1950 N N . GLU A 1 244 ? -8.258 20.062 -8.352 1 98 244 GLU A N 1
ATOM 1951 C CA . GLU A 1 244 ? -9.445 20.891 -8.547 1 98 244 GLU A CA 1
ATOM 1952 C C . GLU A 1 244 ? -10.609 20.375 -7.695 1 98 244 GLU A C 1
ATOM 1954 O O . GLU A 1 244 ? -11.383 21.172 -7.148 1 98 244 GLU A O 1
ATOM 1959 N N . ALA A 1 245 ? -10.719 19.078 -7.598 1 98 245 ALA A N 1
ATOM 1960 C CA . ALA A 1 245 ? -11.789 18.484 -6.805 1 98 245 ALA A CA 1
ATOM 1961 C C . ALA A 1 245 ? -11.625 18.828 -5.324 1 98 245 ALA A C 1
ATOM 1963 O O . ALA A 1 245 ? -12.586 18.734 -4.555 1 98 245 ALA A O 1
ATOM 1964 N N . PHE A 1 246 ? -10.438 19.219 -4.863 1 98.06 246 PHE A N 1
ATOM 1965 C CA . PHE A 1 246 ? -10.172 19.484 -3.455 1 98.06 246 PHE A CA 1
ATOM 1966 C C . PHE A 1 246 ? -10.266 20.969 -3.156 1 98.06 246 PHE A C 1
ATOM 1968 O O . PHE A 1 246 ? -10.25 21.391 -1.992 1 98.06 246 PHE A O 1
ATOM 1975 N N . GLU A 1 247 ? -10.367 21.812 -4.172 1 97.12 247 GLU A N 1
ATOM 1976 C CA . GLU A 1 247 ? -10.32 23.266 -4.012 1 97.12 247 GLU A CA 1
ATOM 1977 C C . GLU A 1 247 ? -11.398 23.734 -3.041 1 97.12 247 GLU A C 1
ATOM 1979 O O . GLU A 1 247 ? -11.133 24.594 -2.188 1 97.12 247 GLU A O 1
ATOM 1984 N N . LYS A 1 248 ? -12.578 23.188 -3.117 1 97.31 248 LYS A N 1
ATOM 1985 C CA . LYS A 1 248 ? -13.688 23.641 -2.279 1 97.31 248 LYS A CA 1
ATOM 1986 C C . LYS A 1 248 ? -13.461 23.25 -0.818 1 97.31 248 LYS A C 1
ATOM 1988 O O . LYS A 1 248 ? -14.156 23.75 0.073 1 97.31 248 LYS A O 1
ATOM 1993 N N . TYR A 1 249 ? -12.445 22.406 -0.59 1 97.69 249 TYR A N 1
ATOM 1994 C CA . TYR A 1 249 ? -12.164 21.969 0.771 1 97.69 249 TYR A CA 1
ATOM 1995 C C . TYR A 1 249 ? -10.898 22.625 1.303 1 97.69 249 TYR A C 1
ATOM 1997 O O . TYR A 1 249 ? -10.375 22.219 2.346 1 97.69 249 TYR A O 1
ATOM 2005 N N . GLU A 1 250 ? -10.344 23.641 0.679 1 94.94 250 GLU A N 1
ATOM 2006 C CA . GLU A 1 250 ? -9.055 24.203 1.06 1 94.94 250 GLU A CA 1
ATOM 2007 C C . GLU A 1 250 ? -9.234 25.484 1.869 1 94.94 250 GLU A C 1
ATOM 2009 O O . GLU A 1 250 ? -8.305 26.297 1.99 1 94.94 250 GLU A O 1
ATOM 2014 N N . THR A 1 251 ? -10.352 25.625 2.426 1 92.88 251 THR A N 1
ATOM 2015 C CA . THR A 1 251 ? -10.594 26.797 3.256 1 92.88 251 THR A CA 1
ATOM 2016 C C . THR A 1 251 ? -9.781 26.734 4.543 1 92.88 251 THR A C 1
ATOM 2018 O O . THR A 1 251 ? -9.672 25.672 5.16 1 92.88 251 THR A O 1
ATOM 2021 N N . VAL A 1 252 ? -9.195 27.859 4.945 1 92.94 252 VAL A N 1
ATOM 2022 C CA . VAL A 1 252 ? -8.461 28.016 6.199 1 92.94 252 VAL A CA 1
ATOM 2023 C C . VAL A 1 252 ? -9.07 29.141 7.023 1 92.94 252 VAL A C 1
ATOM 2025 O O . VAL A 1 252 ? -9.195 30.266 6.547 1 92.94 252 VAL A O 1
ATOM 2028 N N . ASP A 1 253 ? -9.453 28.859 8.164 1 91.62 253 ASP A N 1
ATOM 2029 C CA . ASP A 1 253 ? -9.984 29.906 9.031 1 91.62 253 ASP A CA 1
ATOM 2030 C C . ASP A 1 253 ? -8.867 30.781 9.602 1 91.62 253 ASP A C 1
ATOM 2032 O O . ASP A 1 253 ? -7.688 30.438 9.484 1 91.62 253 ASP A O 1
ATOM 2036 N N . ILE A 1 254 ? -9.203 31.875 10.141 1 90 254 ILE A N 1
ATOM 2037 C CA . ILE A 1 254 ? -8.227 32.812 10.656 1 90 254 ILE A CA 1
ATOM 2038 C C . ILE A 1 254 ? -7.492 32.219 11.852 1 90 254 ILE A C 1
ATOM 2040 O O . ILE A 1 254 ? -6.27 32.312 11.945 1 90 254 ILE A O 1
ATOM 2044 N N . GLY A 1 255 ? -8.203 31.562 12.695 1 92.81 255 GLY A N 1
ATOM 2045 C CA . GLY A 1 255 ? -7.637 30.906 13.867 1 92.81 255 GLY A CA 1
ATOM 2046 C C . GLY A 1 255 ? -7.086 31.875 14.883 1 92.81 255 GLY A C 1
ATOM 2047 O O . GLY A 1 255 ? -7.398 33.062 14.844 1 92.81 255 GLY A O 1
ATOM 2048 N N . GLU A 1 256 ? -6.496 31.328 15.906 1 93.62 256 GLU A N 1
ATOM 2049 C CA . GLU A 1 256 ? -5.832 32.094 16.953 1 93.62 256 GLU A CA 1
ATOM 2050 C C . GLU A 1 256 ? -4.512 31.438 17.359 1 93.62 256 GLU A C 1
ATOM 2052 O O . GLU A 1 256 ? -4.32 30.234 17.156 1 93.62 256 GLU A O 1
ATOM 2057 N N . ASP A 1 257 ? -3.615 32.219 17.891 1 93.5 257 ASP A N 1
ATOM 2058 C CA . ASP A 1 257 ? -2.342 31.672 18.359 1 93.5 257 ASP A CA 1
ATOM 2059 C C . ASP A 1 257 ? -2.514 30.922 19.672 1 93.5 257 ASP A C 1
ATOM 2061 O O . ASP A 1 257 ? -3.307 31.328 20.531 1 93.5 257 ASP A O 1
ATOM 2065 N N . ALA A 1 258 ? -1.766 29.859 19.75 1 92.69 258 ALA A N 1
ATOM 2066 C CA . ALA A 1 258 ? -1.756 29.125 21.016 1 92.69 258 ALA A CA 1
ATOM 2067 C C . ALA A 1 258 ? -1.257 30 22.156 1 92.69 258 ALA A C 1
ATOM 2069 O O . ALA A 1 258 ? -0.35 30.812 21.969 1 92.69 258 ALA A O 1
ATOM 2070 N N . VAL A 1 259 ? -1.942 29.859 23.344 1 86.56 259 VAL A N 1
ATOM 2071 C CA . VAL A 1 259 ? -1.524 30.547 24.562 1 86.56 259 VAL A CA 1
ATOM 2072 C C . VAL A 1 259 ? -0.867 29.562 25.5 1 86.56 259 VAL A C 1
ATOM 2074 O O . VAL A 1 259 ? -1.465 28.531 25.859 1 86.56 259 VAL A O 1
ATOM 2077 N N . LEU A 1 260 ? 0.464 29.734 25.719 1 82.44 260 LEU A N 1
ATOM 2078 C CA . LEU A 1 260 ? 1.159 28.859 26.656 1 82.44 260 LEU A CA 1
ATOM 2079 C C . LEU A 1 260 ? 1.021 29.375 28.078 1 82.44 260 LEU A C 1
ATOM 2081 O O . LEU A 1 260 ? 0.902 30.578 28.312 1 82.44 260 LEU A O 1
ATOM 2085 N N . MET B 1 1 ? -24.328 -25.156 -16.031 1 77.31 1 MET B N 1
ATOM 2086 C CA . MET B 1 1 ? -23.125 -24.875 -15.258 1 77.31 1 MET B CA 1
ATOM 2087 C C . MET B 1 1 ? -21.969 -24.469 -16.172 1 77.31 1 MET B C 1
ATOM 2089 O O . MET B 1 1 ? -21.859 -24.984 -17.281 1 77.31 1 MET B O 1
ATOM 2093 N N . PRO B 1 2 ? -21.203 -23.422 -15.773 1 88.5 2 PRO B N 1
ATOM 2094 C CA . PRO B 1 2 ? -20.109 -23.047 -16.672 1 88.5 2 PRO B CA 1
ATOM 2095 C C . PRO B 1 2 ? -19.125 -24.188 -16.922 1 88.5 2 PRO B C 1
ATOM 2097 O O . PRO B 1 2 ? -18.969 -25.062 -16.062 1 88.5 2 PRO B O 1
ATOM 2100 N N . GLU B 1 3 ? -18.688 -24.234 -18.156 1 96.69 3 GLU B N 1
ATOM 2101 C CA . GLU B 1 3 ? -17.562 -25.141 -18.438 1 96.69 3 GLU B CA 1
ATOM 2102 C C . GLU B 1 3 ? -16.359 -24.812 -17.547 1 96.69 3 GLU B C 1
ATOM 2104 O O . GLU B 1 3 ? -16.156 -23.656 -17.172 1 96.69 3 GLU B O 1
ATOM 2109 N N . PRO B 1 4 ? -15.625 -25.812 -17.234 1 98.25 4 PRO B N 1
ATOM 2110 C CA . PRO B 1 4 ? -14.461 -25.562 -16.375 1 98.25 4 PRO B CA 1
ATOM 2111 C C . PRO B 1 4 ? -13.438 -24.641 -17.031 1 98.25 4 PRO B C 1
ATOM 2113 O O . PRO B 1 4 ? -13.156 -24.766 -18.219 1 98.25 4 PRO B O 1
ATOM 2116 N N . ILE B 1 5 ? -12.953 -23.719 -16.281 1 98.69 5 ILE B N 1
ATOM 2117 C CA . ILE B 1 5 ? -11.852 -22.844 -16.688 1 98.69 5 ILE B CA 1
ATOM 2118 C C . ILE B 1 5 ? -10.555 -23.656 -16.719 1 98.69 5 ILE B C 1
ATOM 2120 O O . ILE B 1 5 ? -10.289 -24.469 -15.836 1 98.69 5 ILE B O 1
ATOM 2124 N N . LEU B 1 6 ? -9.797 -23.484 -17.781 1 98.62 6 LEU B N 1
ATOM 2125 C CA . LEU B 1 6 ? -8.461 -24.062 -17.797 1 98.62 6 LEU B CA 1
ATOM 2126 C C . LEU B 1 6 ? -7.473 -23.203 -17.031 1 98.62 6 LEU B C 1
ATOM 2128 O O . LEU B 1 6 ? -7.305 -22.016 -17.359 1 98.62 6 LEU B O 1
ATOM 2132 N N . PHE B 1 7 ? -6.914 -23.781 -16.062 1 98.44 7 PHE B N 1
ATOM 2133 C CA . PHE B 1 7 ? -5.973 -23.094 -15.18 1 98.44 7 PHE B CA 1
ATOM 2134 C C . PHE B 1 7 ? -4.559 -23.625 -15.375 1 98.44 7 PHE B C 1
ATOM 2136 O O . PHE B 1 7 ? -4.301 -24.812 -15.117 1 98.44 7 PHE B O 1
ATOM 2143 N N . TYR B 1 8 ? -3.623 -22.828 -15.797 1 98.12 8 TYR B N 1
ATOM 2144 C CA . TYR B 1 8 ? -2.256 -23.234 -16.094 1 98.12 8 TYR B CA 1
ATOM 2145 C C . TYR B 1 8 ? -1.329 -22.938 -14.914 1 98.12 8 TYR B C 1
ATOM 2147 O O . TYR B 1 8 ? -1.194 -21.781 -14.5 1 98.12 8 TYR B O 1
ATOM 2155 N N . ASP B 1 9 ? -0.715 -23.953 -14.414 1 97.25 9 ASP B N 1
ATOM 2156 C CA . ASP B 1 9 ? 0.124 -23.938 -13.227 1 97.25 9 ASP B CA 1
ATOM 2157 C C . ASP B 1 9 ? 1.436 -24.672 -13.461 1 97.25 9 ASP B C 1
ATOM 2159 O O . ASP B 1 9 ? 1.606 -25.328 -14.5 1 97.25 9 ASP B O 1
ATOM 2163 N N . ILE B 1 10 ? 2.424 -24.5 -12.617 1 96.56 10 ILE B N 1
ATOM 2164 C CA . ILE B 1 10 ? 3.752 -25.094 -12.742 1 96.56 10 ILE B CA 1
ATOM 2165 C C . ILE B 1 10 ? 3.887 -26.266 -11.781 1 96.56 10 ILE B C 1
ATOM 2167 O O . ILE B 1 10 ? 3.711 -26.109 -10.57 1 96.56 10 ILE B O 1
ATOM 2171 N N . PRO B 1 11 ? 4.191 -27.406 -12.273 1 94.69 11 PRO B N 1
ATOM 2172 C CA . PRO B 1 11 ? 4.258 -28.594 -11.414 1 94.69 11 PRO B CA 1
ATOM 2173 C C . PRO B 1 11 ? 5.551 -28.656 -10.602 1 94.69 11 PRO B C 1
ATOM 2175 O O . PRO B 1 11 ? 6.59 -28.172 -11.047 1 94.69 11 PRO B O 1
ATOM 2178 N N . SER B 1 12 ? 5.5 -29.172 -9.484 1 91.75 12 SER B N 1
ATOM 2179 C CA . SER B 1 12 ? 6.668 -29.562 -8.711 1 91.75 12 SER B CA 1
ATOM 2180 C C . SER B 1 12 ? 6.961 -31.047 -8.883 1 91.75 12 SER B C 1
ATOM 2182 O O . SER B 1 12 ? 6.199 -31.766 -9.531 1 91.75 12 SER B O 1
ATOM 2184 N N . LYS B 1 13 ? 8.188 -31.453 -8.375 1 86 13 LYS B N 1
ATOM 2185 C CA . LYS B 1 13 ? 8.57 -32.844 -8.5 1 86 13 LYS B CA 1
ATOM 2186 C C . LYS B 1 13 ? 7.781 -33.719 -7.523 1 86 13 LYS B C 1
ATOM 2188 O O . LYS B 1 13 ? 7.77 -34.938 -7.645 1 86 13 LYS B O 1
ATOM 2193 N N . ASP B 1 14 ? 7.262 -33.031 -6.496 1 71.19 14 ASP B N 1
ATOM 2194 C CA . ASP B 1 14 ? 6.535 -33.812 -5.508 1 71.19 14 ASP B CA 1
ATOM 2195 C C . ASP B 1 14 ? 5.184 -34.281 -6.055 1 71.19 14 ASP B C 1
ATOM 2197 O O . ASP B 1 14 ? 4.516 -33.531 -6.77 1 71.19 14 ASP B O 1
ATOM 2201 N N . ALA B 1 15 ? 5.105 -35.562 -6.035 1 54.41 15 ALA B N 1
ATOM 2202 C CA . ALA B 1 15 ? 3.945 -36.219 -6.613 1 54.41 15 ALA B CA 1
ATOM 2203 C C . ALA B 1 15 ? 2.645 -35.625 -6.113 1 54.41 15 ALA B C 1
ATOM 2205 O O . ALA B 1 15 ? 1.663 -35.531 -6.852 1 54.41 15 ALA B O 1
ATOM 2206 N N . HIS B 1 16 ? 2.727 -35.281 -4.641 1 54.5 16 HIS B N 1
ATOM 2207 C CA . HIS B 1 16 ? 1.526 -34.719 -4.004 1 54.5 16 HIS B CA 1
ATOM 2208 C C . HIS B 1 16 ? 1.585 -33.219 -3.902 1 54.5 16 HIS B C 1
ATOM 2210 O O . HIS B 1 16 ? 2.668 -32.625 -3.766 1 54.5 16 HIS B O 1
ATOM 2216 N N . ARG B 1 17 ? 0.536 -32.312 -4.605 1 60.59 17 ARG B N 1
ATOM 2217 C CA . ARG B 1 17 ? 0.319 -30.875 -4.543 1 60.59 17 ARG B CA 1
ATOM 2218 C C . ARG B 1 17 ? 1.179 -30.141 -5.566 1 60.59 17 ARG B C 1
ATOM 2220 O O . ARG B 1 17 ? 1.73 -29.078 -5.281 1 60.59 17 ARG B O 1
ATOM 2227 N N . LYS B 1 18 ? 1.351 -30.719 -6.66 1 80.25 18 LYS B N 1
ATOM 2228 C CA . LYS B 1 18 ? 2.18 -30.25 -7.762 1 80.25 18 LYS B CA 1
ATOM 2229 C C . LYS B 1 18 ? 2.252 -28.719 -7.773 1 80.25 18 LYS B C 1
ATOM 2231 O O . LYS B 1 18 ? 3.225 -28.141 -8.258 1 80.25 18 LYS B O 1
ATOM 2236 N N . SER B 1 19 ? 1.225 -28.172 -6.926 1 90.19 19 SER B N 1
ATOM 2237 C CA . SER B 1 19 ? 1.249 -26.703 -6.926 1 90.19 19 SER B CA 1
ATOM 2238 C C . SER B 1 19 ? 2.201 -26.172 -5.863 1 90.19 19 SER B C 1
ATOM 2240 O O . SER B 1 19 ? 2.264 -26.703 -4.754 1 90.19 19 SER B O 1
ATOM 2242 N N . TRP B 1 20 ? 2.934 -25.188 -6.219 1 94.19 20 TRP B N 1
ATOM 2243 C CA . TRP B 1 20 ? 3.902 -24.688 -5.254 1 94.19 20 TRP B CA 1
ATOM 2244 C C . TRP B 1 20 ? 4.062 -23.172 -5.387 1 94.19 20 TRP B C 1
ATOM 2246 O O . TRP B 1 20 ? 4.395 -22.5 -4.414 1 94.19 20 TRP B O 1
ATOM 2256 N N . GLY B 1 21 ? 3.887 -22.578 -6.508 1 95.69 21 GLY B N 1
ATOM 2257 C CA . GLY B 1 21 ? 4.215 -21.188 -6.777 1 95.69 21 GLY B CA 1
ATOM 2258 C C . GLY B 1 21 ? 3.238 -20.203 -6.152 1 95.69 21 GLY B C 1
ATOM 2259 O O . GLY B 1 21 ? 2.025 -20.422 -6.203 1 95.69 21 GLY B O 1
ATOM 2260 N N . PRO B 1 22 ? 3.77 -19.203 -5.527 1 97.12 22 PRO B N 1
ATOM 2261 C CA . PRO B 1 22 ? 2.877 -18.25 -4.875 1 97.12 22 PRO B CA 1
ATOM 2262 C C . PRO B 1 22 ? 1.952 -17.531 -5.859 1 97.12 22 PRO B C 1
ATOM 2264 O O . PRO B 1 22 ? 0.792 -17.266 -5.539 1 97.12 22 PRO B O 1
ATOM 2267 N N . ASN B 1 23 ? 2.424 -17.297 -7.051 1 97.56 23 ASN B N 1
ATOM 2268 C CA . ASN B 1 23 ? 1.6 -16.578 -8.016 1 97.56 23 ASN B CA 1
ATOM 2269 C C . ASN B 1 23 ? 0.489 -17.469 -8.57 1 97.56 23 ASN B C 1
ATOM 2271 O O . ASN B 1 23 ? -0.64 -17.016 -8.766 1 97.56 23 ASN B O 1
ATOM 2275 N N . THR B 1 24 ? 0.79 -18.703 -8.82 1 97.62 24 THR B N 1
ATOM 2276 C CA . THR B 1 24 ? -0.246 -19.609 -9.289 1 97.62 24 THR B CA 1
ATOM 2277 C C . THR B 1 24 ? -1.225 -19.938 -8.156 1 97.62 24 THR B C 1
ATOM 2279 O O . THR B 1 24 ? -2.416 -20.141 -8.406 1 97.62 24 THR B O 1
ATOM 2282 N N . TRP B 1 25 ? -0.772 -19.984 -6.973 1 97.5 25 TRP B N 1
ATOM 2283 C CA . TRP B 1 25 ? -1.658 -20.234 -5.84 1 97.5 25 TRP B CA 1
ATOM 2284 C C . TRP B 1 25 ? -2.656 -19.094 -5.68 1 97.5 25 TRP B C 1
ATOM 2286 O O . TRP B 1 25 ? -3.797 -19.312 -5.262 1 97.5 25 TRP B O 1
ATOM 2296 N N . LYS B 1 26 ? -2.215 -17.828 -5.941 1 98.69 26 LYS B N 1
ATOM 2297 C CA . LYS B 1 26 ? -3.184 -16.734 -5.891 1 98.69 26 LYS B CA 1
ATOM 2298 C C . LYS B 1 26 ? -4.406 -17.047 -6.746 1 98.69 26 LYS B C 1
ATOM 2300 O O . LYS B 1 26 ? -5.543 -16.953 -6.273 1 98.69 26 LYS B O 1
ATOM 2305 N N . THR B 1 27 ? -4.16 -17.453 -7.941 1 98.75 27 THR B N 1
ATOM 2306 C CA . THR B 1 27 ? -5.258 -17.734 -8.859 1 98.75 27 THR B CA 1
ATOM 2307 C C . THR B 1 27 ? -6.035 -18.969 -8.398 1 98.75 27 THR B C 1
ATOM 2309 O O . THR B 1 27 ? -7.27 -18.984 -8.453 1 98.75 27 THR B O 1
ATOM 2312 N N . ARG B 1 28 ? -5.355 -19.984 -7.926 1 98.19 28 ARG B N 1
ATOM 2313 C CA . ARG B 1 28 ? -6.027 -21.188 -7.441 1 98.19 28 ARG B CA 1
ATOM 2314 C C . ARG B 1 28 ? -6.949 -20.859 -6.27 1 98.19 28 ARG B C 1
ATOM 2316 O O . ARG B 1 28 ? -8.102 -21.312 -6.234 1 98.19 28 ARG B O 1
ATOM 2323 N N . TYR B 1 29 ? -6.438 -20.109 -5.297 1 98.69 29 TYR B N 1
ATOM 2324 C CA . TYR B 1 29 ? -7.273 -19.656 -4.188 1 98.69 29 TYR B CA 1
ATOM 2325 C C . TYR B 1 29 ? -8.516 -18.938 -4.703 1 98.69 29 TYR B C 1
ATOM 2327 O O . TYR B 1 29 ? -9.625 -19.172 -4.223 1 98.69 29 TYR B O 1
ATOM 2335 N N . CYS B 1 30 ? -8.32 -18.016 -5.684 1 98.88 30 CYS B N 1
ATOM 2336 C CA . CYS B 1 30 ? -9.445 -17.266 -6.223 1 98.88 30 CYS B CA 1
ATOM 2337 C C . CYS B 1 30 ? -10.492 -18.188 -6.82 1 98.88 30 CYS B C 1
ATOM 2339 O O . CYS B 1 30 ? -11.688 -18.047 -6.555 1 98.88 30 CYS B O 1
ATOM 2341 N N . LEU B 1 31 ? -10.047 -19.141 -7.617 1 98.75 31 LEU B N 1
ATOM 2342 C CA . LEU B 1 31 ? -10.961 -20.094 -8.242 1 98.75 31 LEU B CA 1
ATOM 2343 C C . LEU B 1 31 ? -11.703 -20.906 -7.184 1 98.75 31 LEU B C 1
ATOM 2345 O O . LEU B 1 31 ? -12.914 -21.094 -7.273 1 98.75 31 LEU B O 1
ATOM 2349 N N . ASN B 1 32 ? -11 -21.359 -6.188 1 98.62 32 ASN B N 1
ATOM 2350 C CA . ASN B 1 32 ? -11.586 -22.172 -5.133 1 98.62 32 ASN B CA 1
ATOM 2351 C C . ASN B 1 32 ? -12.555 -21.359 -4.273 1 98.62 32 ASN B C 1
ATOM 2353 O O . ASN B 1 32 ? -13.633 -21.844 -3.922 1 98.62 32 ASN B O 1
ATOM 2357 N N . ILE B 1 33 ? -12.188 -20.141 -3.895 1 98.81 33 ILE B N 1
ATOM 2358 C CA . ILE B 1 33 ? -13.039 -19.281 -3.074 1 98.81 33 ILE B CA 1
ATOM 2359 C C . ILE B 1 33 ? -14.328 -18.953 -3.832 1 98.81 33 ILE B C 1
ATOM 2361 O O . ILE B 1 33 ? -15.414 -18.969 -3.25 1 98.81 33 ILE B O 1
ATOM 2365 N N . LYS B 1 34 ? -14.203 -18.75 -5.125 1 98.62 34 LYS B N 1
ATOM 2366 C CA . LYS B 1 34 ? -15.359 -18.391 -5.949 1 98.62 34 LYS B CA 1
ATOM 2367 C C . LYS B 1 34 ? -16.172 -19.625 -6.34 1 98.62 34 LYS B C 1
ATOM 2369 O O . LYS B 1 34 ? -17.281 -19.5 -6.844 1 98.62 34 LYS B O 1
ATOM 2374 N N . GLY B 1 35 ? -15.609 -20.766 -6.082 1 98.31 35 GLY B N 1
ATOM 2375 C CA . GLY B 1 35 ? -16.297 -22.016 -6.41 1 98.31 35 GLY B CA 1
ATOM 2376 C C . GLY B 1 35 ? -16.453 -22.234 -7.902 1 98.31 35 GLY B C 1
ATOM 2377 O O . GLY B 1 35 ? -17.453 -22.781 -8.352 1 98.31 35 GLY B O 1
ATOM 2378 N N . LEU B 1 36 ? -15.555 -21.75 -8.656 1 98.38 36 LEU B N 1
ATOM 2379 C CA . LEU B 1 36 ? -15.594 -21.906 -10.109 1 98.38 36 LEU B CA 1
ATOM 2380 C C . LEU B 1 36 ? -14.922 -23.219 -10.523 1 98.38 36 LEU B C 1
ATOM 2382 O O . LEU B 1 36 ? -13.828 -23.531 -10.062 1 98.38 36 LEU B O 1
ATOM 2386 N N . PRO B 1 37 ? -15.617 -23.969 -11.289 1 98 37 PRO B N 1
ATOM 2387 C CA . PRO B 1 37 ? -14.969 -25.188 -11.766 1 98 37 PRO B CA 1
ATOM 2388 C C . PRO B 1 37 ? -13.75 -24.906 -12.641 1 98 37 PRO B C 1
ATOM 2390 O O . PRO B 1 37 ? -13.773 -23.984 -13.461 1 98 37 PRO B O 1
ATOM 2393 N N . TYR B 1 38 ? -12.68 -25.703 -12.438 1 98.06 38 TYR B N 1
ATOM 2394 C CA . TYR B 1 38 ? -11.492 -25.547 -13.266 1 98.06 38 TYR B CA 1
ATOM 2395 C C . TYR B 1 38 ? -10.758 -26.859 -13.43 1 98.06 38 TYR B C 1
ATOM 2397 O O . TYR B 1 38 ? -11.016 -27.828 -12.703 1 98.06 38 TYR B O 1
ATOM 2405 N N . LYS B 1 39 ? -9.961 -26.891 -14.453 1 97.5 39 LYS B N 1
ATOM 2406 C CA . LYS B 1 39 ? -9.016 -27.969 -14.703 1 97.5 39 LYS B CA 1
ATOM 2407 C C . LYS B 1 39 ? -7.59 -27.438 -14.797 1 97.5 39 LYS B C 1
ATOM 2409 O O . LYS B 1 39 ? -7.305 -26.531 -15.578 1 97.5 39 LYS B O 1
ATOM 2414 N N . THR B 1 40 ? -6.734 -28.031 -14.008 1 97.19 40 THR B N 1
ATOM 2415 C CA . THR B 1 40 ? -5.34 -27.609 -14.008 1 97.19 40 THR B CA 1
ATOM 2416 C C . THR B 1 40 ? -4.586 -28.203 -15.188 1 97.19 40 THR B C 1
ATOM 2418 O O . THR B 1 40 ? -4.734 -29.391 -15.484 1 97.19 40 THR B O 1
ATOM 2421 N N . VAL B 1 41 ? -3.922 -27.391 -15.867 1 97.19 41 VAL B N 1
ATOM 2422 C CA . VAL B 1 41 ? -2.945 -27.812 -16.875 1 97.19 41 VAL B CA 1
ATOM 2423 C C . VAL B 1 41 ? -1.533 -27.516 -16.375 1 97.19 41 VAL B C 1
ATOM 2425 O O . VAL B 1 41 ? -1.17 -26.344 -16.172 1 97.19 41 VAL B O 1
ATOM 2428 N N . TRP B 1 42 ? -0.753 -28.531 -16.188 1 96.25 42 TRP B N 1
ATOM 2429 C CA . TRP B 1 42 ? 0.603 -28.391 -15.664 1 96.25 42 TRP B CA 1
ATOM 2430 C C . TRP B 1 42 ? 1.582 -28.047 -16.781 1 96.25 42 TRP B C 1
ATOM 2432 O O . TRP B 1 42 ? 1.668 -28.75 -17.781 1 96.25 42 TRP B O 1
ATOM 2442 N N . VAL B 1 43 ? 2.322 -26.984 -16.578 1 96.94 43 VAL B N 1
ATOM 2443 C CA . VAL B 1 43 ? 3.248 -26.484 -17.594 1 96.94 43 VAL B CA 1
ATOM 2444 C C . VAL B 1 43 ? 4.637 -26.297 -16.969 1 96.94 43 VAL B C 1
ATOM 2446 O O . VAL B 1 43 ? 4.801 -25.562 -16 1 96.94 43 VAL B O 1
ATOM 2449 N N . GLU B 1 44 ? 5.664 -26.984 -17.547 1 95.31 44 GLU B N 1
ATOM 2450 C CA . GLU B 1 44 ? 7.027 -26.75 -17.094 1 95.31 44 GLU B CA 1
ATOM 2451 C C . GLU B 1 44 ? 7.547 -25.391 -17.547 1 95.31 44 GLU B C 1
ATOM 2453 O O . GLU B 1 44 ? 7.141 -24.891 -18.609 1 95.31 44 GLU B O 1
ATOM 2458 N N . TYR B 1 45 ? 8.477 -24.828 -16.859 1 96.19 45 TYR B N 1
ATOM 2459 C CA . TYR B 1 45 ? 8.992 -23.484 -17.062 1 96.19 45 TYR B CA 1
ATOM 2460 C C . TYR B 1 45 ? 9.383 -23.25 -18.516 1 96.19 45 TYR B C 1
ATOM 2462 O O . TYR B 1 45 ? 8.977 -22.266 -19.125 1 96.19 45 TYR B O 1
ATOM 2470 N N . PRO B 1 46 ? 10.117 -24.141 -19.172 1 96.44 46 PRO B N 1
ATOM 2471 C CA . PRO B 1 46 ? 10.586 -23.875 -20.547 1 96.44 46 PRO B CA 1
ATOM 2472 C C . PRO B 1 46 ? 9.445 -23.859 -21.562 1 96.44 46 PRO B C 1
ATOM 2474 O O . PRO B 1 46 ? 9.625 -23.391 -22.688 1 96.44 46 PRO B O 1
ATOM 2477 N N . ASP B 1 47 ? 8.312 -24.391 -21.141 1 97.62 47 ASP B N 1
ATOM 2478 C CA . ASP B 1 47 ? 7.199 -24.547 -22.078 1 97.62 47 ASP B CA 1
ATOM 2479 C C . ASP B 1 47 ? 6.191 -23.406 -21.922 1 97.62 47 ASP B C 1
ATOM 2481 O O . ASP B 1 47 ? 5.219 -23.328 -22.672 1 97.62 47 ASP B O 1
ATOM 2485 N N . ILE B 1 48 ? 6.352 -22.5 -20.969 1 97.81 48 ILE B N 1
ATOM 2486 C CA . ILE B 1 48 ? 5.363 -21.484 -20.609 1 97.81 48 ILE B CA 1
ATOM 2487 C C . ILE B 1 48 ? 5.086 -20.578 -21.797 1 97.81 48 ILE B C 1
ATOM 2489 O O . ILE B 1 48 ? 3.928 -20.297 -22.109 1 97.81 48 ILE B O 1
ATOM 2493 N N . GLU B 1 49 ? 6.141 -20.188 -22.469 1 97 49 GLU B N 1
ATOM 2494 C CA . GLU B 1 49 ? 5.957 -19.297 -23.609 1 97 49 GLU B CA 1
ATOM 2495 C C . GLU B 1 49 ? 5.129 -19.953 -24.703 1 97 49 GLU B C 1
ATOM 2497 O O . GLU B 1 49 ? 4.172 -19.375 -25.219 1 97 49 GLU B O 1
ATOM 2502 N N . ALA B 1 50 ? 5.484 -21.141 -25.062 1 97.62 50 ALA B N 1
ATOM 2503 C CA . ALA B 1 50 ? 4.785 -21.844 -26.141 1 97.62 50 ALA B CA 1
ATOM 2504 C C . ALA B 1 50 ? 3.32 -22.078 -25.766 1 97.62 50 ALA B C 1
ATOM 2506 O O . ALA B 1 50 ? 2.432 -21.875 -26.609 1 97.62 50 ALA B O 1
ATOM 2507 N N . VAL B 1 51 ? 3.041 -22.516 -24.531 1 97.81 51 VAL B N 1
ATOM 2508 C CA . VAL B 1 51 ? 1.682 -22.781 -24.078 1 97.81 51 VAL B CA 1
ATOM 2509 C C . VAL B 1 51 ? 0.876 -21.484 -24.062 1 97.81 51 VAL B C 1
ATOM 2511 O O . VAL B 1 51 ? -0.277 -21.453 -24.484 1 97.81 51 VAL B O 1
ATOM 2514 N N . SER B 1 52 ? 1.475 -20.406 -23.5 1 97.81 52 SER B N 1
ATOM 2515 C CA . SER B 1 52 ? 0.798 -19.125 -23.422 1 97.81 52 SER B CA 1
ATOM 2516 C C . SER B 1 52 ? 0.412 -18.609 -24.797 1 97.81 52 SER B C 1
ATOM 2518 O O . SER B 1 52 ? -0.706 -18.125 -25 1 97.81 52 SER B O 1
ATOM 2520 N N . ARG B 1 53 ? 1.302 -18.719 -25.75 1 96.56 53 ARG B N 1
ATOM 2521 C CA . ARG B 1 53 ? 1.028 -18.312 -27.125 1 96.56 53 ARG B CA 1
ATOM 2522 C C . ARG B 1 53 ? -0.099 -19.141 -27.719 1 96.56 53 ARG B C 1
ATOM 2524 O O . ARG B 1 53 ? -0.954 -18.609 -28.438 1 96.56 53 ARG B O 1
ATOM 2531 N N . LYS B 1 54 ? -0.073 -20.359 -27.469 1 96.81 54 LYS B N 1
ATOM 2532 C CA . LYS B 1 54 ? -1.082 -21.266 -28 1 96.81 54 LYS B CA 1
ATOM 2533 C C . LYS B 1 54 ? -2.482 -20.859 -27.547 1 96.81 54 LYS B C 1
ATOM 2535 O O . LYS B 1 54 ? -3.432 -20.906 -28.328 1 96.81 54 LYS B O 1
ATOM 2540 N N . ILE B 1 55 ? -2.66 -20.453 -26.297 1 96.69 55 ILE B N 1
ATOM 2541 C CA . ILE B 1 55 ? -3.99 -20.141 -25.781 1 96.69 55 ILE B CA 1
ATOM 2542 C C . ILE B 1 55 ? -4.32 -18.672 -26.031 1 96.69 55 ILE B C 1
ATOM 2544 O O . ILE B 1 55 ? -5.43 -18.219 -25.75 1 96.69 55 ILE B O 1
ATOM 2548 N N . GLY B 1 56 ? -3.301 -17.906 -26.453 1 96.88 56 GLY B N 1
ATOM 2549 C CA . GLY B 1 56 ? -3.523 -16.516 -26.781 1 96.88 56 GLY B CA 1
ATOM 2550 C C . GLY B 1 56 ? -3.348 -15.586 -25.609 1 96.88 56 GLY B C 1
ATOM 2551 O O . GLY B 1 56 ? -3.924 -14.492 -25.578 1 96.88 56 GLY B O 1
ATOM 2552 N N . ALA B 1 57 ? -2.639 -16.016 -24.609 1 96.94 57 ALA B N 1
ATOM 2553 C CA . ALA B 1 57 ? -2.363 -15.156 -23.453 1 96.94 57 ALA B CA 1
ATOM 2554 C C . ALA B 1 57 ? -1.292 -14.125 -23.797 1 96.94 57 ALA B C 1
ATOM 2556 O O . ALA B 1 57 ? -0.316 -14.43 -24.484 1 96.94 57 ALA B O 1
ATOM 2557 N N . ALA B 1 58 ? -1.433 -12.938 -23.328 1 95.38 58 ALA B N 1
ATOM 2558 C CA . ALA B 1 58 ? -0.48 -11.859 -23.578 1 95.38 58 ALA B CA 1
ATOM 2559 C C . ALA B 1 58 ? 0.762 -12.008 -22.703 1 95.38 58 ALA B C 1
ATOM 2561 O O . ALA B 1 58 ? 0.702 -12.602 -21.625 1 95.38 58 ALA B O 1
ATOM 2562 N N . PRO B 1 59 ? 1.86 -11.5 -23.203 1 96.38 59 PRO B N 1
ATOM 2563 C CA . PRO B 1 59 ? 3.033 -11.445 -22.328 1 96.38 59 PRO B CA 1
ATOM 2564 C C . PRO B 1 59 ? 2.807 -10.578 -21.094 1 96.38 59 PRO B C 1
ATOM 2566 O O . PRO B 1 59 ? 2.008 -9.641 -21.125 1 96.38 59 PRO B O 1
ATOM 2569 N N . THR B 1 60 ? 3.494 -10.852 -20.078 1 94.38 60 THR B N 1
ATOM 2570 C CA . THR B 1 60 ? 3.291 -10.172 -18.797 1 94.38 60 THR B CA 1
ATOM 2571 C C . THR B 1 60 ? 4.418 -9.18 -18.531 1 94.38 60 THR B C 1
ATOM 2573 O O . THR B 1 60 ? 4.262 -8.258 -17.719 1 94.38 60 THR B O 1
ATOM 2576 N N . GLU B 1 61 ? 5.539 -9.43 -19.062 1 92 61 GLU B N 1
ATOM 2577 C CA . GLU B 1 61 ? 6.727 -8.602 -18.906 1 92 61 GLU B CA 1
ATOM 2578 C C . GLU B 1 61 ? 7.598 -8.625 -20.156 1 92 61 GLU B C 1
ATOM 2580 O O . GLU B 1 61 ? 7.168 -9.109 -21.203 1 92 61 GLU B O 1
ATOM 2585 N N . LYS B 1 62 ? 8.711 -7.977 -20.141 1 92.12 62 LYS B N 1
ATOM 2586 C CA . LYS B 1 62 ? 9.734 -8.016 -21.172 1 92.12 62 LYS B CA 1
ATOM 2587 C C . LYS B 1 62 ? 11.039 -8.602 -20.641 1 92.12 62 LYS B C 1
ATOM 2589 O O . LYS B 1 62 ? 11.398 -8.383 -19.484 1 92.12 62 LYS B O 1
ATOM 2594 N N . LYS B 1 63 ? 11.664 -9.32 -21.438 1 88 63 LYS B N 1
ATOM 2595 C CA . LYS B 1 63 ? 13.008 -9.797 -21.125 1 88 63 LYS B CA 1
ATOM 2596 C C . LYS B 1 63 ? 14.031 -8.672 -21.234 1 88 63 LYS B C 1
ATOM 2598 O O . LYS B 1 63 ? 13.703 -7.57 -21.688 1 88 63 LYS B O 1
ATOM 2603 N N . ALA B 1 64 ? 15.234 -8.922 -20.766 1 83.94 64 ALA B N 1
ATOM 2604 C CA . ALA B 1 64 ? 16.297 -7.926 -20.797 1 83.94 64 ALA B CA 1
ATOM 2605 C C . ALA B 1 64 ? 16.516 -7.41 -22.219 1 83.94 64 ALA B C 1
ATOM 2607 O O . ALA B 1 64 ? 16.844 -6.242 -22.422 1 83.94 64 ALA B O 1
ATOM 2608 N N . ASP B 1 65 ? 16.25 -8.227 -23.234 1 90.5 65 ASP B N 1
ATOM 2609 C CA . ASP B 1 65 ? 16.5 -7.875 -24.641 1 90.5 65 ASP B CA 1
ATOM 2610 C C . ASP B 1 65 ? 15.273 -7.219 -25.266 1 90.5 65 ASP B C 1
ATOM 2612 O O . ASP B 1 65 ? 15.25 -6.957 -26.469 1 90.5 65 ASP B O 1
ATOM 2616 N N . GLY B 1 66 ? 14.234 -7.117 -24.469 1 91.19 66 GLY B N 1
ATOM 2617 C CA . GLY B 1 66 ? 13.039 -6.426 -24.938 1 91.19 66 GLY B CA 1
ATOM 2618 C C . GLY B 1 66 ? 11.969 -7.371 -25.453 1 91.19 66 GLY B C 1
ATOM 2619 O O . GLY B 1 66 ? 10.828 -6.961 -25.688 1 91.19 66 GLY B O 1
ATOM 2620 N N . SER B 1 67 ? 12.391 -8.547 -25.609 1 93.31 67 SER B N 1
ATOM 2621 C CA . SER B 1 67 ? 11.414 -9.516 -26.109 1 93.31 67 SER B CA 1
ATOM 2622 C C . SER B 1 67 ? 10.375 -9.852 -25.047 1 93.31 67 SER B C 1
ATOM 2624 O O . SER B 1 67 ? 10.609 -9.641 -23.859 1 93.31 67 SER B O 1
ATOM 2626 N N . PRO B 1 68 ? 9.219 -10.352 -25.469 1 96.12 68 PRO B N 1
ATOM 2627 C CA . PRO B 1 68 ? 8.133 -10.641 -24.516 1 96.12 68 PRO B CA 1
ATOM 2628 C C . PRO B 1 68 ? 8.477 -11.773 -23.547 1 96.12 68 PRO B C 1
ATOM 2630 O O . PRO B 1 68 ? 9.148 -12.734 -23.938 1 96.12 68 PRO B O 1
ATOM 2633 N N . LYS B 1 69 ? 8.141 -11.656 -22.359 1 95.75 69 LYS B N 1
ATOM 2634 C CA . LYS B 1 69 ? 8.234 -12.68 -21.328 1 95.75 69 LYS B CA 1
ATOM 2635 C C . LYS B 1 69 ? 6.848 -13.156 -20.891 1 95.75 69 LYS B C 1
ATOM 2637 O O . LYS B 1 69 ? 5.957 -12.336 -20.656 1 95.75 69 LYS B O 1
ATOM 2642 N N . TYR B 1 70 ? 6.688 -14.414 -20.844 1 97.38 70 TYR B N 1
ATOM 2643 C CA . TYR B 1 70 ? 5.434 -15.031 -20.422 1 97.38 70 TYR B CA 1
ATOM 2644 C C . TYR B 1 70 ? 5.59 -15.734 -19.078 1 97.38 70 TYR B C 1
ATOM 2646 O O . TYR B 1 70 ? 6.609 -16.375 -18.828 1 97.38 70 TYR B O 1
ATOM 2654 N N . THR B 1 71 ? 4.617 -15.516 -18.25 1 97 71 THR B N 1
ATOM 2655 C CA . THR B 1 71 ? 4.652 -16.141 -16.922 1 97 71 THR B CA 1
ATOM 2656 C C . THR B 1 71 ? 3.316 -16.812 -16.609 1 97 71 THR B C 1
ATOM 2658 O O . THR B 1 71 ? 2.357 -16.688 -17.375 1 97 71 THR B O 1
ATOM 2661 N N . LEU B 1 72 ? 3.295 -17.609 -15.648 1 97.5 72 LEU B N 1
ATOM 2662 C CA . LEU B 1 72 ? 2.08 -18.172 -15.07 1 97.5 72 LEU B CA 1
ATOM 2663 C C . LEU B 1 72 ? 1.793 -17.578 -13.703 1 97.5 72 LEU B C 1
ATOM 2665 O O . LEU B 1 72 ? 2.703 -17.094 -13.031 1 97.5 72 LEU B O 1
ATOM 2669 N N . PRO B 1 73 ? 0.584 -17.5 -13.266 1 98.25 73 PRO B N 1
ATOM 2670 C CA . PRO B 1 73 ? -0.573 -18.234 -13.773 1 98.25 73 PRO B CA 1
ATOM 2671 C C . PRO B 1 73 ? -1.122 -17.656 -15.078 1 98.25 73 PRO B C 1
ATOM 2673 O O . PRO B 1 73 ? -0.863 -16.484 -15.391 1 98.25 73 PRO B O 1
ATOM 2676 N N . ALA B 1 74 ? -1.821 -18.5 -15.789 1 98.62 74 ALA B N 1
ATOM 2677 C CA . ALA B 1 74 ? -2.699 -18.125 -16.891 1 98.62 74 ALA B CA 1
ATOM 2678 C C . ALA B 1 74 ? -3.998 -18.922 -16.859 1 98.62 74 ALA B C 1
ATOM 2680 O O . ALA B 1 74 ? -4.059 -19.984 -16.25 1 98.62 74 ALA B O 1
ATOM 2681 N N . ILE B 1 75 ? -5.043 -18.375 -17.406 1 98.81 75 ILE B N 1
ATOM 2682 C CA . ILE B 1 75 ? -6.293 -19.125 -17.547 1 98.81 75 ILE B CA 1
ATOM 2683 C C . ILE B 1 75 ? -6.809 -19 -18.969 1 98.81 75 ILE B C 1
ATOM 2685 O O . ILE B 1 75 ? -6.461 -18.062 -19.688 1 98.81 75 ILE B O 1
ATOM 2689 N N . TYR B 1 76 ? -7.547 -19.922 -19.406 1 98.62 76 TYR B N 1
ATOM 2690 C CA . TYR B 1 76 ? -8.438 -19.859 -20.547 1 98.62 76 TYR B CA 1
ATOM 2691 C C . TYR B 1 76 ? -9.867 -20.203 -20.156 1 98.62 76 TYR B C 1
ATOM 2693 O O . TYR B 1 76 ? -10.141 -21.297 -19.688 1 98.62 76 TYR B O 1
ATOM 2701 N N . ASP B 1 77 ? -10.719 -19.234 -20.266 1 98.69 77 ASP B N 1
ATOM 2702 C CA . ASP B 1 77 ? -12.133 -19.438 -19.969 1 98.69 77 ASP B CA 1
ATOM 2703 C C . ASP B 1 77 ? -12.914 -19.766 -21.234 1 98.69 77 ASP B C 1
ATOM 2705 O O . ASP B 1 77 ? -13.172 -18.891 -22.078 1 98.69 77 ASP B O 1
ATOM 2709 N N . PRO B 1 78 ? -13.328 -21.016 -21.391 1 98.06 78 PRO B N 1
ATOM 2710 C CA . PRO B 1 78 ? -14.039 -21.406 -22.625 1 98.06 78 PRO B CA 1
ATOM 2711 C C . PRO B 1 78 ? -15.414 -20.75 -22.734 1 98.06 78 PRO B C 1
ATOM 2713 O O . PRO B 1 78 ? -15.977 -20.672 -23.828 1 98.06 78 PRO B O 1
ATOM 2716 N N . ASN B 1 79 ? -15.953 -20.312 -21.641 1 98.25 79 ASN B N 1
ATOM 2717 C CA . ASN B 1 79 ? -17.281 -19.719 -21.641 1 98.25 79 ASN B CA 1
ATOM 2718 C C . ASN B 1 79 ? -17.281 -18.344 -22.312 1 98.25 79 ASN B C 1
ATOM 2720 O O . ASN B 1 79 ? -18.312 -17.906 -22.844 1 98.25 79 ASN B O 1
ATOM 2724 N N . THR B 1 80 ? -16.125 -17.656 -22.312 1 98.25 80 THR B N 1
ATOM 2725 C CA . THR B 1 80 ? -16.016 -16.328 -22.922 1 98.25 80 THR B CA 1
ATOM 2726 C C . THR B 1 80 ? -14.914 -16.312 -23.969 1 98.25 80 THR B C 1
ATOM 2728 O O . THR B 1 80 ? -14.664 -15.273 -24.609 1 98.25 80 THR B O 1
ATOM 2731 N N . LYS B 1 81 ? -14.25 -17.406 -24.078 1 98.12 81 LYS B N 1
ATOM 2732 C CA . LYS B 1 81 ? -13.117 -17.547 -24.984 1 98.12 81 LYS B CA 1
ATOM 2733 C C . LYS B 1 81 ? -12.031 -16.516 -24.672 1 98.12 81 LYS B C 1
ATOM 2735 O O . LYS B 1 81 ? -11.492 -15.883 -25.578 1 98.12 81 LYS B O 1
ATOM 2740 N N . THR B 1 82 ? -11.766 -16.375 -23.422 1 98.38 82 THR B N 1
ATOM 2741 C CA . THR B 1 82 ? -10.805 -15.375 -22.953 1 98.38 82 THR B CA 1
ATOM 2742 C C . THR B 1 82 ? -9.586 -16.047 -22.328 1 98.38 82 THR B C 1
ATOM 2744 O O . THR B 1 82 ? -9.727 -16.969 -21.516 1 98.38 82 THR B O 1
ATOM 2747 N N . ALA B 1 83 ? -8.414 -15.617 -22.781 1 98.62 83 ALA B N 1
ATOM 2748 C CA . ALA B 1 83 ? -7.148 -16.016 -22.172 1 98.62 83 ALA B CA 1
ATOM 2749 C C . ALA B 1 83 ? -6.508 -14.852 -21.438 1 98.62 83 ALA B C 1
ATOM 2751 O O . ALA B 1 83 ? -6.492 -13.719 -21.922 1 98.62 83 ALA B O 1
ATOM 2752 N N . LEU B 1 84 ? -6.082 -15.117 -20.25 1 97.94 84 LEU B N 1
ATOM 2753 C CA . LEU B 1 84 ? -5.484 -14.07 -19.422 1 97.94 84 LEU B CA 1
ATOM 2754 C C . LEU B 1 84 ? -4.316 -14.617 -18.609 1 97.94 84 LEU B C 1
ATOM 2756 O O . LEU B 1 84 ? -4.344 -15.773 -18.172 1 97.94 84 LEU B O 1
ATOM 2760 N N . SER B 1 85 ? -3.342 -13.742 -18.438 1 97.62 85 SER B N 1
ATOM 2761 C CA . SER B 1 85 ? -2.262 -13.984 -17.484 1 97.62 85 SER B CA 1
ATOM 2762 C C . SER B 1 85 ? -2.203 -12.891 -16.422 1 97.62 85 SER B C 1
ATOM 2764 O O . SER B 1 85 ? -2.941 -11.906 -16.5 1 97.62 85 SER B O 1
ATOM 2766 N N . GLU B 1 86 ? -1.412 -13.078 -15.422 1 96.69 86 GLU B N 1
ATOM 2767 C CA . GLU B 1 86 ? -1.239 -12.156 -14.305 1 96.69 86 GLU B CA 1
ATOM 2768 C C . GLU B 1 86 ? -2.359 -12.312 -13.281 1 96.69 86 GLU B C 1
ATOM 2770 O O . GLU B 1 86 ? -3.527 -12.062 -13.586 1 96.69 86 GLU B O 1
ATOM 2775 N N . SER B 1 87 ? -1.998 -12.68 -12.086 1 97.94 87 SER B N 1
ATOM 2776 C CA . SER B 1 87 ? -2.949 -13.047 -11.039 1 97.94 87 SER B CA 1
ATOM 2777 C C . SER B 1 87 ? -3.941 -11.922 -10.773 1 97.94 87 SER B C 1
ATOM 2779 O O . SER B 1 87 ? -5.137 -12.164 -10.609 1 97.94 87 SER B O 1
ATOM 2781 N N . ALA B 1 88 ? -3.467 -10.672 -10.766 1 98.06 88 ALA B N 1
ATOM 2782 C CA . ALA B 1 88 ? -4.348 -9.539 -10.477 1 98.06 88 ALA B CA 1
ATOM 2783 C C . ALA B 1 88 ? -5.34 -9.312 -11.609 1 98.06 88 ALA B C 1
ATOM 2785 O O . ALA B 1 88 ? -6.512 -9.008 -11.367 1 98.06 88 ALA B O 1
ATOM 2786 N N . ALA B 1 89 ? -4.871 -9.438 -12.836 1 97.94 89 ALA B N 1
ATOM 2787 C CA . ALA B 1 89 ? -5.766 -9.305 -13.984 1 97.94 89 ALA B CA 1
ATOM 2788 C C . ALA B 1 89 ? -6.805 -10.422 -13.992 1 97.94 89 ALA B C 1
ATOM 2790 O O . ALA B 1 89 ? -7.977 -10.188 -14.297 1 97.94 89 ALA B O 1
ATOM 2791 N N . ILE B 1 90 ? -6.383 -11.594 -13.641 1 98.69 90 ILE B N 1
ATOM 2792 C CA . ILE B 1 90 ? -7.254 -12.758 -13.664 1 98.69 90 ILE B CA 1
ATOM 2793 C C . ILE B 1 90 ? -8.375 -12.586 -12.641 1 98.69 90 ILE B C 1
ATOM 2795 O O . ILE B 1 90 ? -9.547 -12.805 -12.961 1 98.69 90 ILE B O 1
ATOM 2799 N N . VAL B 1 91 ? -8.078 -12.188 -11.422 1 98.81 91 VAL B N 1
ATOM 2800 C CA . VAL B 1 91 ? -9.117 -12.078 -10.406 1 98.81 91 VAL B CA 1
ATOM 2801 C C . VAL B 1 91 ? -10.086 -10.961 -10.781 1 98.81 91 VAL B C 1
ATOM 2803 O O . VAL B 1 91 ? -11.289 -11.07 -10.539 1 98.81 91 VAL B O 1
ATOM 2806 N N . ARG B 1 92 ? -9.594 -9.82 -11.352 1 98.62 92 ARG B N 1
ATOM 2807 C CA . ARG B 1 92 ? -10.484 -8.766 -11.812 1 98.62 92 ARG B CA 1
ATOM 2808 C C . ARG B 1 92 ? -11.438 -9.281 -12.891 1 98.62 92 ARG B C 1
ATOM 2810 O O . ARG B 1 92 ? -12.625 -8.961 -12.883 1 98.62 92 ARG B O 1
ATOM 2817 N N . TYR B 1 93 ? -10.906 -10.07 -13.789 1 98.62 93 TYR B N 1
ATOM 2818 C CA . TYR B 1 93 ? -11.719 -10.703 -14.828 1 98.62 93 TYR B CA 1
ATOM 2819 C C . TYR B 1 93 ? -12.766 -11.617 -14.211 1 98.62 93 TYR B C 1
ATOM 2821 O O . TYR B 1 93 ? -13.945 -11.555 -14.562 1 98.62 93 TYR B O 1
ATOM 2829 N N . LEU B 1 94 ? -12.375 -12.492 -13.281 1 98.75 94 LEU B N 1
ATOM 2830 C CA . LEU B 1 94 ? -13.297 -13.438 -12.656 1 98.75 94 LEU B CA 1
ATOM 2831 C C . LEU B 1 94 ? -14.391 -12.695 -11.891 1 98.75 94 LEU B C 1
ATOM 2833 O O . LEU B 1 94 ? -15.555 -13.109 -11.922 1 98.75 94 LEU B O 1
ATOM 2837 N N . ASP B 1 95 ? -14.008 -11.617 -11.195 1 98.62 95 ASP B N 1
ATOM 2838 C CA . ASP B 1 95 ? -14.977 -10.805 -10.469 1 98.62 95 ASP B CA 1
ATOM 2839 C C . ASP B 1 95 ? -16.031 -10.227 -11.406 1 98.62 95 ASP B C 1
ATOM 2841 O O . ASP B 1 95 ? -17.219 -10.188 -11.07 1 98.62 95 ASP B O 1
ATOM 2845 N N . ARG B 1 96 ? -15.602 -9.758 -12.539 1 98 96 ARG B N 1
ATOM 2846 C CA . ARG B 1 96 ? -16.5 -9.125 -13.508 1 98 96 ARG B CA 1
ATOM 2847 C C . ARG B 1 96 ? -17.344 -10.156 -14.227 1 98 96 ARG B C 1
ATOM 2849 O O . ARG B 1 96 ? -18.547 -9.945 -14.438 1 98 96 ARG B O 1
ATOM 2856 N N . THR B 1 97 ? -16.781 -11.273 -14.586 1 98.25 97 THR B N 1
ATOM 2857 C CA . THR B 1 97 ? -17.406 -12.258 -15.461 1 98.25 97 THR B CA 1
ATOM 2858 C C . THR B 1 97 ? -18.359 -13.164 -14.672 1 98.25 97 THR B C 1
ATOM 2860 O O . THR B 1 97 ? -19.359 -13.633 -15.203 1 98.25 97 THR B O 1
ATOM 2863 N N . TYR B 1 98 ? -18.047 -13.398 -13.383 1 98.25 98 TYR B N 1
ATOM 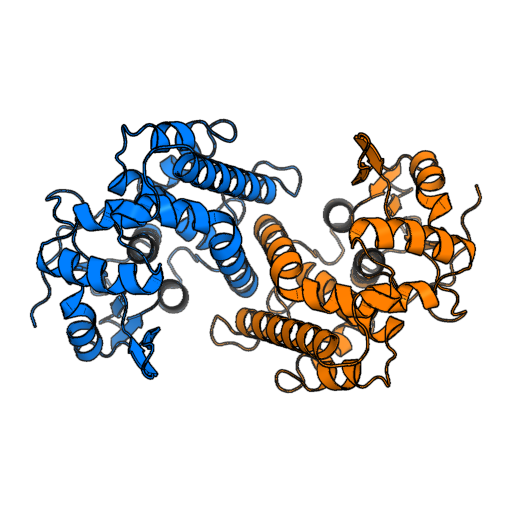2864 C CA . TYR B 1 98 ? -18.844 -14.266 -12.531 1 98.25 98 TYR B CA 1
ATOM 2865 C C . TYR B 1 98 ? -19.281 -13.539 -11.266 1 98.25 98 TYR B C 1
ATOM 2867 O O . TYR B 1 98 ? -18.906 -13.938 -10.156 1 98.25 98 TYR B O 1
ATOM 2875 N N . PRO B 1 99 ? -20.125 -12.609 -11.406 1 97.19 99 PRO B N 1
ATOM 2876 C CA . PRO B 1 99 ? -20.469 -11.711 -10.297 1 97.19 99 PRO B CA 1
ATOM 2877 C C . PRO B 1 99 ? -21.312 -12.391 -9.219 1 97.19 99 PRO B C 1
ATOM 2879 O O . PRO B 1 99 ? -21.469 -11.859 -8.125 1 97.19 99 PRO B O 1
ATOM 2882 N N . ASP B 1 100 ? -21.891 -13.539 -9.453 1 97.56 100 ASP B N 1
ATOM 2883 C CA . ASP B 1 100 ? -22.688 -14.258 -8.469 1 97.56 100 ASP B CA 1
ATOM 2884 C C . ASP B 1 100 ? -21.812 -15.086 -7.539 1 97.56 100 ASP B C 1
ATOM 2886 O O . ASP B 1 100 ? -22.297 -15.977 -6.836 1 97.56 100 ASP B O 1
ATOM 2890 N N . THR B 1 101 ? -20.562 -14.953 -7.57 1 97.88 101 THR B N 1
ATOM 2891 C CA . THR B 1 101 ? -19.562 -15.531 -6.672 1 97.88 101 THR B CA 1
ATOM 2892 C C . THR B 1 101 ? -18.953 -14.461 -5.789 1 97.88 101 THR B C 1
ATOM 2894 O O . THR B 1 101 ? -19.156 -13.266 -6.02 1 97.88 101 THR B O 1
ATOM 2897 N N . PRO B 1 102 ? -18.281 -14.805 -4.742 1 98.06 102 PRO B N 1
ATOM 2898 C CA . PRO B 1 102 ? -17.672 -13.805 -3.863 1 98.06 102 PRO B CA 1
ATOM 2899 C C . PRO B 1 102 ? -16.766 -12.828 -4.613 1 98.06 102 PRO B C 1
ATOM 2901 O O . PRO B 1 102 ? -15.922 -13.25 -5.406 1 98.06 102 PRO B O 1
ATOM 2904 N N . ARG B 1 103 ? -17.031 -11.547 -4.438 1 98 103 ARG B N 1
ATOM 2905 C CA . ARG B 1 103 ? -16.172 -10.50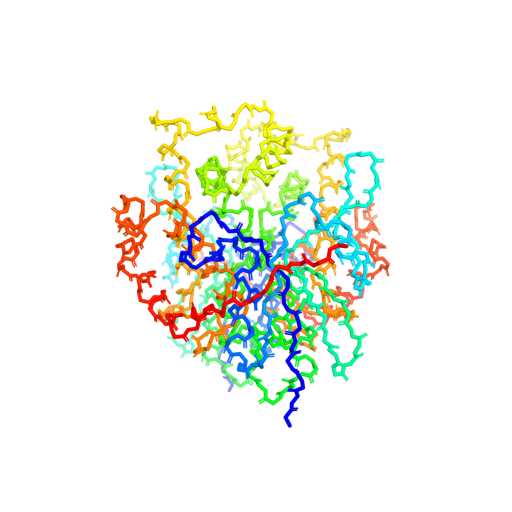8 -5.012 1 98 103 ARG B CA 1
ATOM 2906 C C . ARG B 1 103 ? -14.883 -10.359 -4.215 1 98 103 ARG B C 1
ATOM 2908 O O . ARG B 1 103 ? -14.914 -10.102 -3.012 1 98 103 ARG B O 1
ATOM 2915 N N . LEU B 1 104 ? -13.773 -10.469 -4.871 1 98.75 104 LEU B N 1
ATOM 2916 C CA . LEU B 1 104 ? -12.5 -10.539 -4.164 1 98.75 104 LEU B CA 1
ATOM 2917 C C . LEU B 1 104 ? -11.797 -9.188 -4.188 1 98.75 104 LEU B C 1
ATOM 2919 O O . LEU B 1 104 ? -10.945 -8.906 -3.338 1 98.75 104 LEU B O 1
ATOM 2923 N N . ILE B 1 105 ? -12.117 -8.367 -5.195 1 98.5 105 ILE B N 1
ATOM 2924 C CA . ILE B 1 105 ? -11.688 -6.973 -5.238 1 98.5 105 ILE B CA 1
ATOM 2925 C C . ILE B 1 105 ? -12.906 -6.066 -5.441 1 98.5 105 ILE B C 1
ATOM 2927 O O . ILE B 1 105 ? -13.281 -5.773 -6.578 1 98.5 105 ILE B O 1
ATOM 2931 N N . PRO B 1 106 ? -13.523 -5.633 -4.367 1 96.81 106 PRO B N 1
ATOM 2932 C CA . PRO B 1 106 ? -14.609 -4.664 -4.547 1 96.81 106 PRO B CA 1
ATOM 2933 C C . PRO B 1 106 ? -14.164 -3.414 -5.305 1 96.81 106 PRO B C 1
ATOM 2935 O O . PRO B 1 106 ? -13.016 -2.98 -5.168 1 96.81 106 PRO B O 1
ATOM 2938 N N . TYR B 1 107 ? -15.117 -2.873 -6.031 1 93.81 107 TYR B N 1
ATOM 2939 C CA . TYR B 1 107 ? -14.82 -1.729 -6.887 1 93.81 107 TYR B CA 1
ATOM 2940 C C . TYR B 1 107 ? -14.148 -0.615 -6.098 1 93.81 107 TYR B C 1
ATOM 2942 O O . TYR B 1 107 ? -13.125 -0.077 -6.523 1 93.81 107 TYR B O 1
ATOM 2950 N N . GLU B 1 108 ? -14.586 -0.336 -4.945 1 94.69 108 GLU B N 1
ATOM 2951 C CA . GLU B 1 108 ? -14.117 0.796 -4.152 1 94.69 108 GLU B CA 1
ATOM 2952 C C . GLU B 1 108 ? -12.758 0.507 -3.529 1 94.69 108 GLU B C 1
ATOM 2954 O O . GLU B 1 108 ? -12.117 1.407 -2.984 1 94.69 108 GLU B O 1
ATOM 2959 N N . THR B 1 109 ? -12.273 -0.715 -3.697 1 97.69 109 THR B N 1
ATOM 2960 C CA . THR B 1 109 ? -11.016 -1.06 -3.045 1 97.69 109 THR B CA 1
ATOM 2961 C C . THR B 1 109 ? -9.945 -1.403 -4.078 1 97.69 109 THR B C 1
ATOM 2963 O O . THR B 1 109 ? -8.812 -1.745 -3.719 1 97.69 109 THR B O 1
ATOM 2966 N N . ASP B 1 110 ? -10.258 -1.29 -5.344 1 98.31 110 ASP B N 1
ATOM 2967 C CA . ASP B 1 110 ? -9.367 -1.796 -6.379 1 98.31 110 ASP B CA 1
ATOM 2968 C C . ASP B 1 110 ? -8.016 -1.081 -6.34 1 98.31 110 ASP B C 1
ATOM 2970 O O . ASP B 1 110 ? -6.969 -1.727 -6.281 1 98.31 110 ASP B O 1
ATOM 2974 N N . ALA B 1 111 ? -8.047 0.26 -6.348 1 98.62 111 ALA B N 1
ATOM 2975 C CA . ALA B 1 111 ? -6.797 1.018 -6.312 1 98.62 111 ALA B CA 1
ATOM 2976 C C . ALA B 1 111 ? -6.016 0.73 -5.035 1 98.62 111 ALA B C 1
ATOM 2978 O O . ALA B 1 111 ? -4.785 0.657 -5.055 1 98.62 111 ALA B O 1
ATOM 2979 N N . LEU B 1 112 ? -6.738 0.579 -3.953 1 98.81 112 LEU B N 1
ATOM 2980 C CA . LEU B 1 112 ? -6.102 0.275 -2.678 1 98.81 112 LEU B CA 1
ATOM 2981 C C . LEU B 1 112 ? -5.477 -1.116 -2.697 1 98.81 112 LEU B C 1
ATOM 2983 O O . LEU B 1 112 ? -4.438 -1.343 -2.074 1 98.81 112 LEU B O 1
ATOM 2987 N N . HIS B 1 113 ? -6.094 -2.055 -3.396 1 98.81 113 HIS B N 1
ATOM 2988 C CA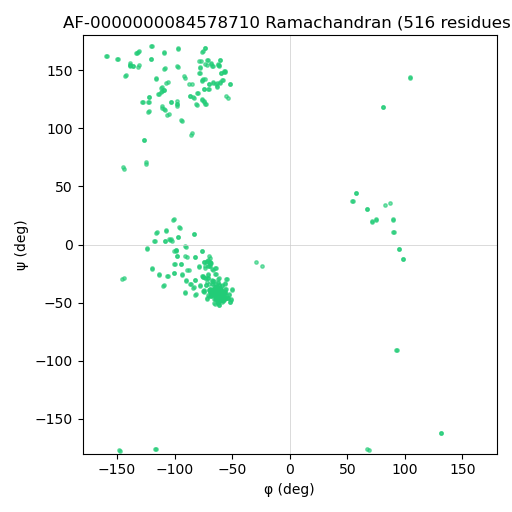 . HIS B 1 113 ? -5.492 -3.373 -3.566 1 98.81 113 HIS B CA 1
ATOM 2989 C C . HIS B 1 113 ? -4.184 -3.287 -4.344 1 98.81 113 HIS B C 1
ATOM 2991 O O . HIS B 1 113 ? -3.227 -4.004 -4.035 1 98.81 113 HIS B O 1
ATOM 2997 N N . ALA B 1 114 ? -4.184 -2.449 -5.363 1 98.62 114 ALA B N 1
ATOM 2998 C CA . ALA B 1 114 ? -2.947 -2.254 -6.113 1 98.62 114 ALA B CA 1
ATOM 2999 C C . ALA B 1 114 ? -1.843 -1.699 -5.219 1 98.62 114 ALA B C 1
ATOM 3001 O O . ALA B 1 114 ? -0.698 -2.152 -5.281 1 98.62 114 ALA B O 1
ATOM 3002 N N . ALA B 1 115 ? -2.182 -0.769 -4.387 1 98.75 115 ALA B N 1
ATOM 3003 C CA . ALA B 1 115 ? -1.23 -0.208 -3.43 1 98.75 115 ALA B CA 1
ATOM 3004 C C . ALA B 1 115 ? -0.757 -1.27 -2.441 1 98.75 115 ALA B C 1
ATOM 3006 O O . ALA B 1 115 ? 0.426 -1.322 -2.098 1 98.75 115 ALA B O 1
ATOM 3007 N N . PHE B 1 116 ? -1.707 -2.062 -1.958 1 98.81 116 PHE B N 1
ATOM 3008 C CA . PHE B 1 116 ? -1.391 -3.152 -1.042 1 98.81 116 PHE B CA 1
ATOM 3009 C C . PHE B 1 116 ? -0.384 -4.109 -1.666 1 98.81 116 PHE B C 1
ATOM 3011 O O . PHE B 1 116 ? 0.596 -4.496 -1.025 1 98.81 116 PHE B O 1
ATOM 3018 N N . HIS B 1 117 ? -0.65 -4.48 -2.906 1 98.44 117 HIS B N 1
ATOM 3019 C CA . HIS B 1 117 ? 0.251 -5.367 -3.635 1 98.44 117 HIS B CA 1
ATOM 3020 C C . HIS B 1 117 ? 1.659 -4.785 -3.703 1 98.44 117 HIS B C 1
ATOM 3022 O O . HIS B 1 117 ? 2.639 -5.488 -3.443 1 98.44 117 HIS B O 1
ATOM 3028 N N . HIS B 1 118 ? 1.733 -3.545 -4.023 1 98.31 118 HIS B N 1
ATOM 3029 C CA . HIS B 1 118 ? 3.02 -2.861 -4.082 1 98.31 118 HIS B CA 1
ATOM 3030 C C . HIS B 1 118 ? 3.721 -2.887 -2.727 1 98.31 118 HIS B C 1
ATOM 3032 O O . HIS B 1 118 ? 4.91 -3.205 -2.643 1 98.31 118 HIS B O 1
ATOM 3038 N N . ALA B 1 119 ? 2.99 -2.574 -1.68 1 98.5 119 ALA B N 1
ATOM 3039 C CA . ALA B 1 119 ? 3.549 -2.502 -0.333 1 98.5 119 ALA B CA 1
ATOM 3040 C C . ALA B 1 119 ? 4.074 -3.863 0.117 1 98.5 119 ALA B C 1
ATOM 3042 O O . ALA B 1 119 ? 5.176 -3.963 0.662 1 98.5 119 ALA B O 1
ATOM 3043 N N . VAL B 1 120 ? 3.326 -4.895 -0.132 1 98.5 120 VAL B N 1
ATOM 3044 C CA . VAL B 1 120 ? 3.691 -6.238 0.3 1 98.5 120 VAL B CA 1
ATOM 3045 C C . VAL B 1 120 ? 4.93 -6.707 -0.457 1 98.5 120 VAL B C 1
ATOM 3047 O O . VAL B 1 120 ? 5.871 -7.234 0.143 1 98.5 120 VAL B O 1
ATOM 3050 N N . HIS B 1 121 ? 4.992 -6.449 -1.758 1 97.81 121 HIS B N 1
ATOM 3051 C CA . HIS B 1 121 ? 6.102 -6.914 -2.586 1 97.81 121 HIS B CA 1
ATOM 3052 C C . HIS B 1 121 ? 7.387 -6.156 -2.266 1 97.81 121 HIS B C 1
ATOM 3054 O O . HIS B 1 121 ? 8.477 -6.723 -2.336 1 97.81 121 HIS B O 1
ATOM 3060 N N . SER B 1 122 ? 7.25 -4.914 -1.815 1 97 122 SER B N 1
ATOM 3061 C CA . SER B 1 122 ? 8.43 -4.082 -1.605 1 97 122 SER B CA 1
ATOM 3062 C C . SER B 1 122 ? 8.914 -4.168 -0.163 1 97 122 SER B C 1
ATOM 3064 O O . SER B 1 122 ? 10.117 -4.035 0.102 1 97 122 SER B O 1
ATOM 3066 N N . SER B 1 123 ? 7.996 -4.48 0.736 1 96.5 123 SER B N 1
ATOM 3067 C CA . SER B 1 123 ? 8.383 -4.293 2.129 1 96.5 123 SER B CA 1
ATOM 3068 C C . SER B 1 123 ? 8.336 -5.605 2.9 1 96.5 123 SER B C 1
ATOM 3070 O O . SER B 1 123 ? 8.945 -5.73 3.963 1 96.5 123 SER B O 1
ATOM 3072 N N . VAL B 1 124 ? 7.617 -6.539 2.396 1 97.44 124 VAL B N 1
ATOM 3073 C CA . VAL B 1 124 ? 7.398 -7.746 3.188 1 97.44 124 VAL B CA 1
ATOM 3074 C C . VAL B 1 124 ? 8.148 -8.922 2.562 1 97.44 124 VAL B C 1
ATOM 3076 O O . VAL B 1 124 ? 8.828 -9.68 3.264 1 97.44 124 VAL B O 1
ATOM 3079 N N . LEU B 1 125 ? 8.25 -9.008 1.271 1 98.12 125 LEU B N 1
ATOM 3080 C CA . LEU B 1 125 ? 8.562 -10.266 0.604 1 98.12 125 LEU B CA 1
ATOM 3081 C C . LEU B 1 125 ? 10.039 -10.336 0.232 1 98.12 125 LEU B C 1
ATOM 3083 O O . LEU B 1 125 ? 10.555 -11.406 -0.1 1 98.12 125 LEU B O 1
ATOM 3087 N N . PRO B 1 126 ? 10.805 -9.219 0.215 1 97.31 126 PRO B N 1
ATOM 3088 C CA . PRO B 1 126 ? 12.188 -9.297 -0.262 1 97.31 126 PRO B CA 1
ATOM 3089 C C . PRO B 1 126 ? 13.023 -10.312 0.519 1 97.31 126 PRO B C 1
ATOM 3091 O O . PRO B 1 126 ? 13.727 -11.125 -0.079 1 97.31 126 PRO B O 1
ATOM 3094 N N . GLY B 1 127 ? 12.93 -10.273 1.818 1 96.5 127 GLY B N 1
ATOM 3095 C CA . GLY B 1 127 ? 13.672 -11.234 2.615 1 96.5 127 GLY B CA 1
ATOM 3096 C C . GLY B 1 127 ? 13.219 -12.664 2.395 1 96.5 127 GLY B C 1
ATOM 3097 O O . GLY B 1 127 ? 14.047 -13.578 2.295 1 96.5 127 GLY B O 1
ATOM 3098 N N . LEU B 1 128 ? 11.945 -12.867 2.301 1 98.25 128 LEU B N 1
ATOM 3099 C CA . LEU B 1 128 ? 11.383 -14.195 2.09 1 98.25 128 LEU B CA 1
ATOM 3100 C C . LEU B 1 128 ? 11.859 -14.789 0.766 1 98.25 128 LEU B C 1
ATOM 3102 O O . LEU B 1 128 ? 12.234 -15.961 0.703 1 98.25 128 LEU B O 1
ATOM 3106 N N . ARG B 1 129 ? 11.844 -13.977 -0.284 1 97.56 129 ARG B N 1
ATOM 3107 C CA . ARG B 1 129 ? 12.211 -14.438 -1.618 1 97.56 129 ARG B CA 1
ATOM 3108 C C . ARG B 1 129 ? 13.648 -14.961 -1.637 1 97.56 129 ARG B C 1
ATOM 3110 O O . ARG B 1 129 ? 13.938 -15.977 -2.273 1 97.56 129 ARG B O 1
ATOM 3117 N N . LYS B 1 130 ? 14.547 -14.273 -0.915 1 97.5 130 LYS B N 1
ATOM 3118 C CA . LYS B 1 130 ? 15.953 -14.68 -0.866 1 97.5 130 LYS B CA 1
ATOM 3119 C C . LYS B 1 130 ? 16.109 -16.047 -0.217 1 97.5 130 LYS B C 1
ATOM 3121 O O . LYS B 1 130 ? 17.031 -16.797 -0.542 1 97.5 130 LYS B O 1
ATOM 3126 N N . ILE B 1 131 ? 15.164 -16.391 0.622 1 97.75 131 ILE B N 1
ATOM 3127 C CA . ILE B 1 131 ? 15.258 -17.641 1.365 1 97.75 131 ILE B CA 1
ATOM 3128 C C . ILE B 1 131 ? 14.578 -18.75 0.583 1 97.75 131 ILE B C 1
ATOM 3130 O O . ILE B 1 131 ? 15.125 -19.859 0.448 1 97.75 131 ILE B O 1
ATOM 3134 N N . VAL B 1 132 ? 13.469 -18.5 -0 1 97.38 132 VAL B N 1
ATOM 3135 C CA . VAL B 1 132 ? 12.602 -19.562 -0.507 1 97.38 132 VAL B CA 1
ATOM 3136 C C . VAL B 1 132 ? 12.969 -19.875 -1.953 1 97.38 132 VAL B C 1
ATOM 3138 O O . VAL B 1 132 ? 12.867 -21.031 -2.387 1 97.38 132 VAL B O 1
ATOM 3141 N N . ILE B 1 133 ? 13.461 -18.906 -2.742 1 97.12 133 ILE B N 1
ATOM 3142 C CA . ILE B 1 133 ? 13.719 -19.094 -4.164 1 97.12 133 ILE B CA 1
ATOM 3143 C C . ILE B 1 133 ? 14.82 -20.141 -4.355 1 97.12 133 ILE B C 1
ATOM 3145 O O . ILE B 1 133 ? 14.656 -21.078 -5.137 1 97.12 133 ILE B O 1
ATOM 3149 N N . PRO B 1 134 ? 15.93 -20.047 -3.613 1 96.56 134 PRO B N 1
ATOM 3150 C CA . PRO B 1 134 ? 16.938 -21.094 -3.781 1 96.56 134 PRO B CA 1
ATOM 3151 C C . PRO B 1 134 ? 16.406 -22.484 -3.471 1 96.56 134 PRO B C 1
ATOM 3153 O O . PRO B 1 134 ? 16.766 -23.453 -4.145 1 96.56 134 PRO B O 1
ATOM 3156 N N . GLU B 1 135 ? 15.523 -22.594 -2.51 1 95.81 135 GLU B N 1
ATOM 3157 C CA . GLU B 1 135 ? 14.961 -23.875 -2.113 1 95.81 135 GLU B CA 1
ATOM 3158 C C . GLU B 1 135 ? 13.93 -24.359 -3.131 1 95.81 135 GLU B C 1
ATOM 3160 O O . GLU B 1 135 ? 13.719 -25.578 -3.273 1 95.81 135 GLU B O 1
ATOM 3165 N N . THR B 1 136 ? 13.297 -23.438 -3.826 1 95.81 136 THR B N 1
ATOM 3166 C CA . THR B 1 136 ? 12.305 -23.766 -4.848 1 95.81 136 THR B CA 1
ATOM 3167 C C . THR B 1 136 ? 12.938 -24.562 -5.98 1 95.81 136 THR B C 1
ATOM 3169 O O . THR B 1 136 ? 12.344 -25.516 -6.477 1 95.81 136 THR B O 1
ATOM 3172 N N . ALA B 1 137 ? 14.117 -24.234 -6.348 1 95.44 137 ALA B N 1
ATOM 3173 C CA . ALA B 1 137 ? 14.805 -24.922 -7.441 1 95.44 137 ALA B CA 1
ATOM 3174 C C . ALA B 1 137 ? 14.898 -26.422 -7.18 1 95.44 137 ALA B C 1
ATOM 3176 O O . ALA B 1 137 ? 14.75 -27.234 -8.102 1 95.44 137 ALA B O 1
ATOM 3177 N N . LYS B 1 138 ? 15.016 -26.75 -5.957 1 92.5 138 LYS B N 1
ATOM 3178 C CA . LYS B 1 138 ? 15.227 -28.141 -5.562 1 92.5 138 LYS B CA 1
ATOM 3179 C C . LYS B 1 138 ? 13.938 -28.938 -5.699 1 92.5 138 LYS B C 1
ATOM 3181 O O . LYS B 1 138 ? 13.969 -30.172 -5.684 1 92.5 138 LYS B O 1
ATOM 3186 N N . ARG B 1 139 ? 12.844 -28.25 -5.828 1 92.5 139 ARG B N 1
ATOM 3187 C CA . ARG B 1 139 ? 11.539 -28.922 -5.84 1 92.5 139 ARG B CA 1
ATOM 3188 C C . ARG B 1 139 ? 10.992 -29.031 -7.258 1 92.5 139 ARG B C 1
ATOM 3190 O O . ARG B 1 139 ? 9.898 -29.547 -7.465 1 92.5 139 ARG B O 1
ATOM 3197 N N . LEU B 1 140 ? 11.758 -28.594 -8.227 1 95.12 140 LEU B N 1
ATOM 3198 C CA . LEU B 1 140 ? 11.273 -28.531 -9.594 1 95.12 140 LEU B CA 1
ATOM 3199 C C . LEU B 1 140 ? 11.727 -29.75 -10.391 1 95.12 140 LEU B C 1
ATOM 3201 O O . LEU B 1 140 ? 12.711 -30.406 -10.023 1 95.12 140 LEU B O 1
ATOM 3205 N N . LEU B 1 141 ? 10.984 -30.109 -11.391 1 93.69 141 LEU B N 1
ATOM 3206 C CA . LEU B 1 141 ? 11.398 -31.125 -12.359 1 93.69 141 LEU B CA 1
ATOM 3207 C C . LEU B 1 141 ? 12.68 -30.703 -13.07 1 93.69 141 LEU B C 1
ATOM 3209 O O . LEU B 1 141 ? 12.984 -29.516 -13.141 1 93.69 141 LEU B O 1
ATOM 3213 N N . PRO B 1 142 ? 13.406 -31.641 -13.641 1 95.25 142 PRO B N 1
ATOM 3214 C CA . PRO B 1 142 ? 14.758 -31.359 -14.133 1 95.25 142 PRO B CA 1
ATOM 3215 C C . PRO B 1 142 ? 14.781 -30.234 -15.172 1 95.25 142 PRO B C 1
ATOM 3217 O O . PRO B 1 142 ? 15.602 -29.328 -15.078 1 95.25 142 PRO B O 1
ATOM 3220 N N . ARG B 1 143 ? 13.875 -30.266 -16.109 1 96 143 ARG B N 1
ATOM 3221 C CA . ARG B 1 143 ? 13.867 -29.219 -17.125 1 96 143 ARG B CA 1
ATOM 3222 C C . ARG B 1 143 ? 13.539 -27.875 -16.516 1 96 143 ARG B C 1
ATOM 3224 O O . ARG B 1 143 ? 14.133 -26.859 -16.891 1 96 143 ARG B O 1
ATOM 3231 N N . SER B 1 144 ? 12.609 -27.875 -15.609 1 96.06 144 SER B N 1
ATOM 3232 C CA . SER B 1 144 ? 12.211 -26.641 -14.938 1 96.06 144 SER B CA 1
ATOM 3233 C C . SER B 1 144 ? 13.297 -26.141 -14 1 96.06 144 SER B C 1
ATOM 3235 O O . SER B 1 144 ? 13.508 -24.938 -13.867 1 96.06 144 SER B O 1
ATOM 3237 N N . GLU B 1 145 ? 13.922 -27.062 -13.344 1 96.75 145 GLU B N 1
ATOM 3238 C CA . GLU B 1 145 ? 15.016 -26.672 -12.461 1 96.75 145 GLU B CA 1
ATOM 3239 C C . GLU B 1 145 ? 16.125 -25.969 -13.234 1 96.75 145 GLU B C 1
ATOM 3241 O O . GLU B 1 145 ? 16.625 -24.938 -12.797 1 96.75 145 GLU B O 1
ATOM 3246 N N . ALA B 1 146 ? 16.5 -26.562 -14.352 1 97.56 146 ALA B N 1
ATOM 3247 C CA . ALA B 1 146 ? 17.562 -25.984 -15.18 1 97.56 146 ALA B CA 1
ATOM 3248 C C . ALA B 1 146 ? 17.188 -24.578 -15.633 1 97.56 146 ALA B C 1
ATOM 3250 O O . ALA B 1 146 ? 18 -23.656 -15.562 1 97.56 146 ALA B O 1
ATOM 3251 N N . TYR B 1 147 ? 16 -24.453 -16.078 1 96.75 147 TYR B N 1
ATOM 3252 C CA . TYR B 1 147 ? 15.492 -23.156 -16.516 1 96.75 147 TYR B CA 1
ATOM 3253 C C . TYR B 1 147 ? 15.484 -22.156 -15.367 1 96.75 147 TYR B C 1
ATOM 3255 O O . TYR B 1 147 ? 15.93 -21.016 -15.523 1 96.75 147 TYR B O 1
ATOM 3263 N N . PHE B 1 148 ? 15.016 -22.578 -14.258 1 96.88 148 PHE B N 1
ATOM 3264 C CA . PHE B 1 148 ? 14.875 -21.75 -13.07 1 96.88 148 PHE B CA 1
ATOM 3265 C C . PHE B 1 148 ? 16.234 -21.25 -12.594 1 96.88 148 PHE B C 1
ATOM 3267 O O . PHE B 1 148 ? 16.406 -20.062 -12.312 1 96.88 148 PHE B O 1
ATOM 3274 N N . ARG B 1 149 ? 17.172 -22.094 -12.508 1 97.19 149 ARG B N 1
ATOM 3275 C CA . ARG B 1 149 ? 18.531 -21.734 -12.102 1 97.19 149 ARG B CA 1
ATOM 3276 C C . ARG B 1 149 ? 19.141 -20.719 -13.055 1 97.19 149 ARG B C 1
ATOM 3278 O O . ARG B 1 149 ? 19.703 -19.703 -12.625 1 97.19 149 ARG B O 1
ATOM 3285 N N . ALA B 1 150 ? 18.984 -20.953 -14.312 1 95.81 150 ALA B N 1
ATOM 3286 C CA . ALA B 1 150 ? 19.594 -20.078 -15.32 1 95.81 150 ALA B CA 1
ATOM 3287 C C . ALA B 1 150 ? 19.031 -18.672 -15.234 1 95.81 150 ALA B C 1
ATOM 3289 O O . ALA B 1 150 ? 19.766 -17.688 -15.367 1 95.81 150 ALA B O 1
ATOM 3290 N N . THR B 1 151 ? 17.75 -18.562 -14.992 1 94 151 THR B N 1
ATOM 3291 C CA . THR B 1 151 ? 17.094 -17.266 -15.031 1 94 151 THR B CA 1
ATOM 3292 C C . THR B 1 151 ? 17.25 -16.547 -13.695 1 94 151 THR B C 1
ATOM 3294 O O . THR B 1 151 ? 17.469 -15.336 -13.656 1 94 151 THR B O 1
ATOM 3297 N N . ARG B 1 152 ? 17.203 -17.266 -12.609 1 96.19 152 ARG B N 1
ATOM 3298 C CA . ARG B 1 152 ? 17.25 -16.656 -11.289 1 96.19 152 ARG B CA 1
ATOM 3299 C C . ARG B 1 152 ? 18.672 -16.25 -10.93 1 96.19 152 ARG B C 1
ATOM 3301 O O . ARG B 1 152 ? 18.891 -15.258 -10.227 1 96.19 152 ARG B O 1
ATOM 3308 N N . GLU B 1 153 ? 19.625 -17.016 -11.336 1 96.75 153 GLU B N 1
ATOM 3309 C CA . GLU B 1 153 ? 21.016 -16.656 -11.039 1 96.75 153 GLU B CA 1
ATOM 3310 C C . GLU B 1 153 ? 21.422 -15.383 -11.766 1 96.75 153 GLU B C 1
ATOM 3312 O O . GLU B 1 153 ? 22.219 -14.594 -11.242 1 96.75 153 GLU B O 1
ATOM 3317 N N . VAL B 1 154 ? 20.859 -15.141 -12.922 1 93.31 154 VAL B N 1
ATOM 3318 C CA . VAL B 1 154 ? 21.078 -13.883 -13.625 1 93.31 154 VAL B CA 1
ATOM 3319 C C . VAL B 1 154 ? 20.406 -12.742 -12.859 1 93.31 154 VAL B C 1
ATOM 3321 O O . VAL B 1 154 ? 21.016 -11.688 -12.656 1 93.31 154 VAL B O 1
ATOM 3324 N N . LEU B 1 155 ? 19.234 -12.984 -12.383 1 91 155 LEU B N 1
ATOM 3325 C CA . LEU B 1 155 ? 18.438 -11.977 -11.688 1 91 155 LEU B CA 1
ATOM 3326 C C . LEU B 1 155 ? 19.125 -11.562 -10.383 1 91 155 LEU B C 1
ATOM 3328 O O . LEU B 1 155 ? 19.156 -10.375 -10.039 1 91 155 LEU B O 1
ATOM 3332 N N . PHE B 1 156 ? 19.703 -12.5 -9.711 1 94.88 156 PHE B N 1
ATOM 3333 C CA . PHE B 1 156 ? 20.281 -12.234 -8.391 1 94.88 156 PHE B CA 1
ATOM 3334 C C . PHE B 1 156 ? 21.766 -11.914 -8.492 1 94.88 156 PHE B C 1
ATOM 3336 O O . PHE B 1 156 ? 22.359 -11.406 -7.543 1 94.88 156 PHE B O 1
ATOM 3343 N N . GLY B 1 157 ? 22.328 -12.25 -9.602 1 95.44 157 GLY B N 1
ATOM 3344 C CA . GLY B 1 157 ? 23.75 -11.984 -9.82 1 95.44 157 GLY B CA 1
ATOM 3345 C C . GLY B 1 157 ? 24.656 -12.93 -9.055 1 95.44 157 GLY B C 1
ATOM 3346 O O . GLY B 1 157 ? 25.781 -12.578 -8.719 1 95.44 157 GLY B O 1
ATOM 3347 N N . SER B 1 158 ? 24.188 -14.055 -8.664 1 96.12 158 SER B N 1
ATOM 3348 C CA . SER B 1 158 ? 24.953 -15.062 -7.934 1 96.12 158 SER B CA 1
ATOM 3349 C C . SER B 1 158 ? 24.312 -16.438 -8.062 1 96.12 158 SER B C 1
ATOM 3351 O O . SER B 1 158 ? 23.141 -16.547 -8.469 1 96.12 158 SER B O 1
ATOM 3353 N N . LYS B 1 159 ? 25.141 -17.453 -7.754 1 96.62 159 LYS B N 1
ATOM 3354 C CA . LYS B 1 159 ? 24.578 -18.797 -7.691 1 96.62 159 LYS B CA 1
ATOM 3355 C C . LYS B 1 159 ? 23.469 -18.875 -6.637 1 96.62 159 LYS B C 1
ATOM 3357 O O . LYS B 1 159 ? 23.531 -18.188 -5.617 1 96.62 159 LYS B O 1
ATOM 3362 N N . LEU B 1 160 ? 22.422 -19.75 -6.879 1 96.88 160 LEU B N 1
ATOM 3363 C CA . LEU B 1 160 ? 21.266 -19.875 -5.992 1 96.88 160 LEU B CA 1
ATOM 3364 C C . LEU B 1 160 ? 21.703 -20.203 -4.57 1 96.88 160 LEU B C 1
ATOM 3366 O O . LEU B 1 160 ? 21.203 -19.625 -3.609 1 96.88 160 LEU B O 1
ATOM 3370 N N . GLU B 1 161 ? 22.719 -21.047 -4.488 1 94.44 161 GLU B N 1
ATOM 3371 C CA . GLU B 1 161 ? 23.188 -21.516 -3.191 1 94.44 161 GLU B CA 1
ATOM 3372 C C . GLU B 1 161 ? 23.875 -20.391 -2.416 1 94.44 161 GLU B C 1
ATOM 3374 O O . GLU B 1 161 ? 24.047 -20.484 -1.198 1 94.44 161 GLU B O 1
ATOM 3379 N N . GLU B 1 162 ? 24.219 -19.312 -3.109 1 96.25 162 GLU B N 1
ATOM 3380 C CA . GLU B 1 162 ? 24.969 -18.219 -2.496 1 96.25 162 GLU B CA 1
ATOM 3381 C C . GLU B 1 162 ? 24.062 -17.078 -2.088 1 96.25 162 GLU B C 1
ATOM 3383 O O . GLU B 1 162 ? 24.484 -16.156 -1.388 1 96.25 162 GLU B O 1
ATOM 3388 N N . ILE B 1 163 ? 22.891 -17.172 -2.418 1 95.75 163 ILE B N 1
ATOM 3389 C CA . ILE B 1 163 ? 21.953 -16.078 -2.166 1 95.75 163 ILE B CA 1
ATOM 3390 C C . ILE B 1 163 ? 21.656 -15.992 -0.672 1 95.75 163 ILE B C 1
ATOM 3392 O O . ILE B 1 163 ? 21.641 -14.906 -0.099 1 95.75 163 ILE B O 1
ATOM 3396 N N . SER B 1 164 ? 21.391 -17.109 -0.076 1 95.12 164 SER B N 1
ATOM 3397 C CA . SER B 1 164 ? 21.016 -17.141 1.331 1 95.12 164 SER B CA 1
ATOM 3398 C C . SER B 1 164 ? 21.562 -18.391 2.027 1 95.12 164 SER B C 1
ATOM 3400 O O . SER B 1 164 ? 20.797 -19.219 2.508 1 95.12 164 SER B O 1
ATOM 3402 N N . PRO B 1 165 ? 22.859 -18.422 2.113 1 93.94 165 PRO B N 1
ATOM 3403 C CA . PRO B 1 165 ? 23.438 -19.562 2.84 1 93.94 165 PRO B CA 1
ATOM 3404 C C . PRO B 1 165 ? 23.109 -19.531 4.332 1 93.94 165 PRO B C 1
ATOM 3406 O O . PRO B 1 165 ? 22.859 -18.469 4.895 1 93.94 165 PRO B O 1
ATOM 3409 N N . PRO B 1 166 ? 23.094 -20.75 4.93 1 93.81 166 PRO B N 1
ATOM 3410 C CA . PRO B 1 166 ? 22.875 -20.766 6.379 1 93.81 166 PRO B CA 1
ATOM 3411 C C . PRO B 1 166 ? 23.828 -19.844 7.129 1 93.81 166 PRO B C 1
ATOM 3413 O O . PRO B 1 166 ? 25 -19.719 6.766 1 93.81 166 PRO B O 1
ATOM 3416 N N . GLY B 1 167 ? 23.297 -19.109 8.133 1 95.31 167 GLY B N 1
ATOM 3417 C CA . GLY B 1 167 ? 24.109 -18.188 8.914 1 95.31 167 GLY B CA 1
ATOM 3418 C C . GLY B 1 167 ? 23.484 -16.812 9.055 1 95.31 167 GLY B C 1
ATOM 3419 O O . GLY B 1 167 ? 22.266 -16.656 8.922 1 95.31 167 GLY B O 1
ATOM 3420 N N . PRO B 1 168 ? 24.297 -15.844 9.414 1 96.06 168 PRO B N 1
ATOM 3421 C CA . PRO B 1 168 ? 23.797 -14.516 9.781 1 96.06 168 PRO B CA 1
ATOM 3422 C C . PRO B 1 168 ? 23.062 -13.828 8.641 1 96.06 168 PRO B C 1
ATOM 3424 O O . PRO B 1 168 ? 22.078 -13.109 8.883 1 96.06 168 PRO B O 1
ATOM 3427 N N . LYS B 1 169 ? 23.516 -14.07 7.492 1 95.25 169 LYS B N 1
ATOM 3428 C CA . LYS B 1 169 ? 22.875 -13.43 6.344 1 95.25 169 LYS B CA 1
ATOM 3429 C C . LYS B 1 169 ? 21.453 -13.938 6.156 1 95.25 169 LYS B C 1
ATOM 3431 O O . LYS B 1 169 ? 20.516 -13.141 6.012 1 95.25 169 LYS B O 1
ATOM 3436 N N . ARG B 1 170 ? 21.297 -15.211 6.133 1 97.12 170 ARG B N 1
ATOM 3437 C CA . ARG B 1 170 ? 19.969 -15.812 6.027 1 97.12 170 ARG B CA 1
ATOM 3438 C C . ARG B 1 170 ? 19.094 -15.406 7.203 1 97.12 170 ARG B C 1
ATOM 3440 O O . ARG B 1 170 ? 17.906 -15.117 7.031 1 97.12 170 ARG B O 1
ATOM 3447 N N . ASP B 1 171 ? 19.688 -15.336 8.375 1 97.5 171 ASP B N 1
ATOM 3448 C CA . ASP B 1 171 ? 18.938 -14.953 9.578 1 97.5 171 ASP B CA 1
ATOM 3449 C C . ASP B 1 171 ? 18.422 -13.523 9.461 1 97.5 171 ASP B C 1
ATOM 3451 O O . ASP B 1 171 ? 17.312 -13.219 9.93 1 97.5 171 ASP B O 1
ATOM 3455 N N . ALA B 1 172 ? 19.219 -12.727 8.891 1 98 172 ALA B N 1
ATOM 3456 C CA . ALA B 1 172 ? 18.812 -11.336 8.695 1 98 172 ALA B CA 1
ATOM 3457 C C . ALA B 1 172 ? 17.625 -11.25 7.742 1 98 172 ALA B C 1
ATOM 3459 O O . ALA B 1 172 ? 16.688 -10.477 7.969 1 98 172 ALA B O 1
ATOM 3460 N N . TYR B 1 173 ? 17.641 -12.039 6.684 1 98.19 173 TYR B N 1
ATOM 3461 C CA . TYR B 1 173 ? 16.531 -12.078 5.75 1 98.19 173 TYR B CA 1
ATOM 3462 C C . TYR B 1 173 ? 15.25 -12.539 6.445 1 98.19 173 TYR B C 1
ATOM 3464 O O . TYR B 1 173 ? 14.172 -11.992 6.207 1 98.19 173 TYR B O 1
ATOM 3472 N N . TRP B 1 174 ? 15.383 -13.523 7.285 1 98.31 174 TRP B N 1
ATOM 3473 C CA . TRP B 1 174 ? 14.219 -14.07 7.984 1 98.31 174 TRP B CA 1
ATOM 3474 C C . TRP B 1 174 ? 13.664 -13.062 8.984 1 98.31 174 TRP B C 1
ATOM 3476 O O . TRP B 1 174 ? 12.445 -12.922 9.125 1 98.31 174 TRP B O 1
ATOM 3486 N N . THR B 1 175 ? 14.594 -12.391 9.648 1 97.81 175 THR B N 1
ATOM 3487 C CA . THR B 1 175 ? 14.188 -11.336 10.578 1 97.81 175 THR B CA 1
ATOM 3488 C C . THR B 1 175 ? 13.414 -10.242 9.844 1 97.81 175 THR B C 1
ATOM 3490 O O . THR B 1 175 ? 12.391 -9.758 10.336 1 97.81 175 THR B O 1
ATOM 3493 N N . ASP B 1 176 ? 13.891 -9.914 8.68 1 97.94 176 ASP B N 1
ATOM 3494 C CA . ASP B 1 176 ? 13.219 -8.914 7.863 1 97.94 176 ASP B CA 1
ATOM 3495 C C . ASP B 1 176 ? 11.812 -9.367 7.484 1 97.94 176 ASP B C 1
ATOM 3497 O O . ASP B 1 176 ? 10.867 -8.578 7.5 1 97.94 176 ASP B O 1
ATOM 3501 N N . PHE B 1 177 ? 11.695 -10.609 7.145 1 98.5 177 PHE B N 1
ATOM 3502 C CA . PHE B 1 177 ? 10.383 -11.133 6.773 1 98.5 177 PHE B CA 1
ATOM 3503 C C . PHE B 1 177 ? 9.43 -11.102 7.961 1 98.5 177 PHE B C 1
ATOM 3505 O O . PHE B 1 177 ? 8.273 -10.688 7.828 1 98.5 177 PHE B O 1
ATOM 3512 N N . LYS B 1 178 ? 9.867 -11.484 9.164 1 98 178 LYS B N 1
ATOM 3513 C CA . LYS B 1 178 ? 9.031 -11.445 10.367 1 98 178 LYS B CA 1
ATOM 3514 C C . LYS B 1 178 ? 8.602 -10.016 10.688 1 98 178 LYS B C 1
ATOM 3516 O O . LYS B 1 178 ? 7.453 -9.789 11.086 1 98 178 LYS B O 1
ATOM 3521 N N . ALA B 1 179 ? 9.5 -9.094 10.453 1 98.12 179 ALA B N 1
ATOM 3522 C CA . ALA B 1 179 ? 9.141 -7.684 10.617 1 98.12 179 ALA B CA 1
ATOM 3523 C C . ALA B 1 179 ? 8.055 -7.273 9.625 1 98.12 179 ALA B C 1
ATOM 3525 O O . ALA B 1 179 ? 7.191 -6.453 9.945 1 98.12 179 ALA B O 1
ATOM 3526 N N . GLY B 1 180 ? 8.164 -7.793 8.445 1 98.44 180 GLY B N 1
ATOM 3527 C CA . GLY B 1 180 ? 7.125 -7.574 7.453 1 98.44 180 GLY B CA 1
ATOM 3528 C C . GLY B 1 180 ? 5.773 -8.117 7.879 1 98.44 180 GLY B C 1
ATOM 3529 O O . GLY B 1 180 ? 4.75 -7.457 7.68 1 98.44 180 GLY B O 1
ATOM 3530 N N . LEU B 1 181 ? 5.723 -9.312 8.461 1 98.44 181 LEU B N 1
ATOM 3531 C CA . LEU B 1 181 ? 4.477 -9.875 8.969 1 98.44 181 LEU B CA 1
ATOM 3532 C C . LEU B 1 181 ? 3.904 -9.016 10.086 1 98.44 181 LEU B C 1
ATOM 3534 O O . LEU B 1 181 ? 2.689 -8.812 10.164 1 98.44 181 LEU B O 1
ATOM 3538 N N . GLN B 1 182 ? 4.773 -8.5 10.898 1 98.19 182 GLN B N 1
ATOM 3539 C CA . GLN B 1 182 ? 4.336 -7.605 11.961 1 98.19 182 GLN B CA 1
ATOM 3540 C C . GLN B 1 182 ? 3.709 -6.336 11.391 1 98.19 182 GLN B C 1
ATOM 3542 O O . GLN B 1 182 ? 2.734 -5.816 11.938 1 98.19 182 GLN B O 1
ATOM 3547 N N . LEU B 1 183 ? 4.289 -5.836 10.367 1 98.44 183 LEU B N 1
ATOM 3548 C CA . LEU B 1 183 ? 3.738 -4.68 9.68 1 98.44 183 LEU B CA 1
ATOM 3549 C C . LEU B 1 183 ? 2.322 -4.961 9.188 1 98.44 183 LEU B C 1
ATOM 3551 O O . LEU B 1 183 ? 1.424 -4.137 9.359 1 98.44 183 LEU B O 1
ATOM 3555 N N . LEU B 1 184 ? 2.113 -6.137 8.586 1 98.75 184 LEU B N 1
ATOM 3556 C CA . LEU B 1 184 ? 0.779 -6.531 8.148 1 98.75 184 LEU B CA 1
ATOM 3557 C C . LEU B 1 184 ? -0.184 -6.586 9.336 1 98.75 184 LEU B C 1
ATOM 3559 O O . LEU B 1 184 ? -1.331 -6.148 9.227 1 98.75 184 LEU B O 1
ATOM 3563 N N . SER B 1 185 ? 0.285 -7.156 10.398 1 98.44 185 SER B N 1
ATOM 3564 C CA . SER B 1 185 ? -0.523 -7.238 11.617 1 98.44 185 SER B CA 1
ATOM 3565 C C . SER B 1 185 ? -0.942 -5.852 12.094 1 98.44 185 SER B C 1
ATOM 3567 O O . SER B 1 185 ? -2.092 -5.645 12.484 1 98.44 185 SER B O 1
ATOM 3569 N N . GLN B 1 186 ? -0.052 -4.891 12.039 1 98.12 186 GLN B N 1
ATOM 3570 C CA . GLN B 1 186 ? -0.351 -3.521 12.438 1 98.12 186 GLN B CA 1
ATOM 3571 C C . GLN B 1 186 ? -1.421 -2.906 11.539 1 98.12 186 GLN B C 1
ATOM 3573 O O . GLN B 1 186 ? -2.305 -2.193 12.016 1 98.12 186 GLN B O 1
ATOM 3578 N N . TRP B 1 187 ? -1.317 -3.17 10.266 1 98.56 187 TRP B N 1
ATOM 3579 C CA . TRP B 1 187 ? -2.342 -2.664 9.359 1 98.56 187 TRP B CA 1
ATOM 3580 C C . TRP B 1 187 ? -3.715 -3.215 9.727 1 98.56 187 TRP B C 1
ATOM 3582 O O . TRP B 1 187 ? -4.711 -2.486 9.695 1 98.56 187 TRP B O 1
ATOM 3592 N N . LEU B 1 188 ? -3.805 -4.461 10.078 1 98.5 188 LEU B N 1
ATOM 3593 C CA . LEU B 1 188 ? -5.051 -5.145 10.398 1 98.5 188 LEU B CA 1
ATOM 3594 C C . LEU B 1 188 ? -5.637 -4.617 11.703 1 98.5 188 LEU B C 1
ATOM 3596 O O . LEU B 1 188 ? -6.816 -4.832 11.992 1 98.5 188 LEU B O 1
ATOM 3600 N N . GLN B 1 189 ? -4.824 -3.924 12.453 1 97.69 189 GLN B N 1
ATOM 3601 C CA . GLN B 1 189 ? -5.262 -3.441 13.758 1 97.69 189 GLN B CA 1
ATOM 3602 C C . GLN B 1 189 ? -5.301 -1.916 13.797 1 97.69 189 GLN B C 1
ATOM 3604 O O . GLN B 1 189 ? -5.461 -1.321 14.859 1 97.69 189 GLN B O 1
ATOM 3609 N N . ALA B 1 190 ? -5.168 -1.276 12.719 1 97.06 190 ALA B N 1
ATOM 3610 C CA . ALA B 1 190 ? -4.902 0.158 12.633 1 97.06 190 ALA B CA 1
ATOM 3611 C C . ALA B 1 190 ? -6.047 0.963 13.242 1 97.06 190 ALA B C 1
ATOM 3613 O O . ALA B 1 190 ? -5.832 2.051 13.773 1 97.06 190 ALA B O 1
ATOM 3614 N N . ASP B 1 191 ? -7.273 0.431 13.195 1 96.5 191 ASP B N 1
ATOM 3615 C CA . ASP B 1 191 ? -8.422 1.186 13.688 1 96.5 191 ASP B CA 1
ATOM 3616 C C . ASP B 1 191 ? -8.766 0.791 15.125 1 96.5 191 ASP B C 1
ATOM 3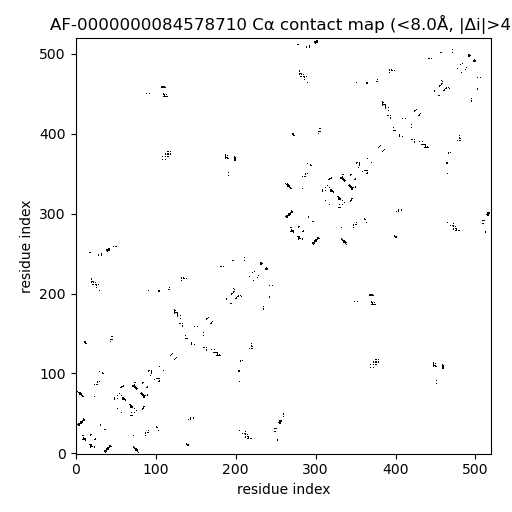618 O O . ASP B 1 191 ? -9.828 1.149 15.633 1 96.5 191 ASP B O 1
ATOM 3622 N N . GLY B 1 192 ? -7.914 -0.029 15.711 1 95.56 192 GLY B N 1
ATOM 3623 C CA . GLY B 1 192 ? -8.117 -0.443 17.094 1 95.56 192 GLY B CA 1
ATOM 3624 C C . GLY B 1 192 ? -8.852 -1.767 17.203 1 95.56 192 GLY B C 1
ATOM 3625 O O . GLY B 1 192 ? -9.047 -2.273 18.312 1 95.56 192 GLY B O 1
ATOM 3626 N N . THR B 1 193 ? -9.266 -2.297 16.094 1 94.94 193 THR B N 1
ATOM 3627 C CA . THR B 1 193 ? -9.906 -3.609 16.062 1 94.94 193 THR B CA 1
ATOM 3628 C C . THR B 1 193 ? -8.961 -4.656 15.484 1 94.94 193 THR B C 1
ATOM 3630 O O . THR B 1 193 ? -8.25 -4.387 14.516 1 94.94 193 THR B O 1
ATOM 3633 N N . ASP B 1 194 ? -9 -5.793 16.078 1 94.69 194 ASP B N 1
ATOM 3634 C CA . ASP B 1 194 ? -8.18 -6.887 15.562 1 94.69 194 ASP B CA 1
ATOM 3635 C C . ASP B 1 194 ? -8.898 -7.645 14.453 1 94.69 194 ASP B C 1
ATOM 3637 O O . ASP B 1 194 ? -9.664 -8.578 14.727 1 94.69 194 ASP B O 1
ATOM 3641 N N . LYS B 1 195 ? -8.695 -7.332 13.273 1 97.31 195 LYS B N 1
ATOM 3642 C CA . LYS B 1 195 ? -9.328 -7.945 12.109 1 97.31 195 LYS B CA 1
ATOM 3643 C C . LYS B 1 195 ? -8.5 -9.117 11.586 1 97.31 195 LYS B C 1
ATOM 3645 O O . LYS B 1 195 ? -7.266 -9.055 11.57 1 97.31 195 LYS B O 1
ATOM 3650 N N . LEU B 1 196 ? -9.133 -10.117 11.133 1 97.69 196 LEU B N 1
ATOM 3651 C CA . LEU B 1 196 ? -8.414 -11.273 10.594 1 97.69 196 LEU B CA 1
ATOM 3652 C C . LEU B 1 196 ? -8.07 -11.055 9.125 1 97.69 196 LEU B C 1
ATOM 3654 O O . LEU B 1 196 ? -7.035 -11.523 8.648 1 97.69 196 LEU B O 1
ATOM 3658 N N . PHE B 1 197 ? -8.984 -10.352 8.422 1 98.69 197 PHE B N 1
ATOM 3659 C CA . PHE B 1 197 ? -8.812 -10.18 6.98 1 98.69 197 PHE B CA 1
ATOM 3660 C C . PHE B 1 197 ? -8.719 -8.703 6.621 1 98.69 197 PHE B C 1
ATOM 3662 O O . PHE B 1 197 ? -9.188 -7.84 7.367 1 98.69 197 PHE B O 1
ATOM 3669 N N . PHE B 1 198 ? -8.172 -8.391 5.496 1 98.69 198 PHE B N 1
ATOM 3670 C CA . PHE B 1 198 ? -7.824 -7.023 5.121 1 98.69 198 PHE B CA 1
ATOM 3671 C C . PHE B 1 198 ? -9.055 -6.254 4.656 1 98.69 198 PHE B C 1
ATOM 3673 O O . PHE B 1 198 ? -9.047 -5.023 4.617 1 98.69 198 PHE B O 1
ATOM 3680 N N . LEU B 1 199 ? -10.133 -6.961 4.277 1 98.06 199 LEU B N 1
ATOM 3681 C CA . LEU B 1 199 ? -11.398 -6.309 3.963 1 98.06 199 LEU B CA 1
ATOM 3682 C C . LEU B 1 199 ? -12.328 -6.309 5.172 1 98.06 199 LEU B C 1
ATOM 3684 O O . LEU B 1 199 ? -13.531 -6.055 5.039 1 98.06 199 LEU B O 1
ATOM 3688 N N . GLY B 1 200 ? -11.797 -6.602 6.301 1 94.31 200 GLY B N 1
ATOM 3689 C CA . GLY B 1 200 ? -12.594 -6.648 7.52 1 94.31 200 GLY B CA 1
ATOM 3690 C C . GLY B 1 200 ? -13.117 -8.039 7.832 1 94.31 200 GLY B C 1
ATOM 3691 O O . GLY B 1 200 ? -12.414 -8.852 8.43 1 94.31 200 GLY B O 1
ATOM 3692 N N . ASP B 1 201 ? -14.273 -8.328 7.344 1 91.69 201 ASP B N 1
ATOM 3693 C CA . ASP B 1 201 ? -14.945 -9.562 7.75 1 91.69 201 ASP B CA 1
ATOM 3694 C C . ASP B 1 201 ? -14.938 -10.586 6.617 1 91.69 201 ASP B C 1
ATOM 3696 O O . ASP B 1 201 ? -15.461 -11.688 6.77 1 91.69 201 ASP B O 1
ATOM 3700 N N . LYS B 1 202 ? -14.312 -10.219 5.555 1 95.88 202 LYS B N 1
ATOM 3701 C CA . LYS B 1 202 ? -14.336 -11.133 4.418 1 95.88 202 LYS B CA 1
ATOM 3702 C C . LYS B 1 202 ? -12.953 -11.266 3.781 1 95.88 202 LYS B C 1
ATOM 3704 O O . LYS B 1 202 ? -12.148 -10.336 3.85 1 95.88 202 LYS B O 1
ATOM 3709 N N . ILE B 1 203 ? -12.773 -12.414 3.16 1 98.44 203 ILE B N 1
ATOM 3710 C CA . ILE B 1 203 ? -11.547 -12.672 2.414 1 98.44 203 ILE B CA 1
ATOM 3711 C C . ILE B 1 203 ? -11.562 -11.883 1.107 1 98.44 203 ILE B C 1
ATOM 3713 O O . ILE B 1 203 ? -12.547 -11.906 0.369 1 98.44 203 ILE B O 1
ATOM 3717 N N . GLY B 1 204 ? -10.594 -11.07 0.896 1 98.62 204 GLY B N 1
ATOM 3718 C CA . GLY B 1 204 ? -10.359 -10.406 -0.377 1 98.62 204 GLY B CA 1
ATOM 3719 C C . GLY B 1 204 ? -9.055 -10.812 -1.032 1 98.62 204 GLY B C 1
ATOM 3720 O O . GLY B 1 204 ? -8.367 -11.711 -0.548 1 98.62 204 GLY B O 1
ATOM 3721 N N . PHE B 1 205 ? -8.758 -10.18 -2.135 1 98.88 205 PHE B N 1
ATOM 3722 C CA . PHE B 1 205 ? -7.566 -10.562 -2.891 1 98.88 205 PHE B CA 1
ATOM 3723 C C . PHE B 1 205 ? -6.301 -10.219 -2.113 1 98.88 205 PHE B C 1
ATOM 3725 O O . PHE B 1 205 ? -5.277 -10.891 -2.266 1 98.88 205 PHE B O 1
ATOM 3732 N N . ALA B 1 206 ? -6.363 -9.156 -1.301 1 98.88 206 ALA B N 1
ATOM 3733 C CA . ALA B 1 206 ? -5.23 -8.883 -0.42 1 98.88 206 ALA B CA 1
ATOM 3734 C C . ALA B 1 206 ? -4.918 -10.086 0.464 1 98.88 206 ALA B C 1
ATOM 3736 O O . ALA B 1 206 ? -3.75 -10.445 0.643 1 98.88 206 ALA B O 1
ATOM 3737 N N . ASP B 1 207 ? -5.945 -10.656 0.969 1 98.88 207 ASP B N 1
ATOM 3738 C CA . ASP B 1 207 ? -5.77 -11.852 1.791 1 98.88 207 ASP B CA 1
ATOM 3739 C C . ASP B 1 207 ? -5.188 -13 0.971 1 98.88 207 ASP B C 1
ATOM 3741 O O . ASP B 1 207 ? -4.297 -13.719 1.437 1 98.88 207 ASP B O 1
ATOM 3745 N N . VAL B 1 208 ? -5.695 -13.172 -0.198 1 98.88 208 VAL B N 1
ATOM 3746 C CA . VAL B 1 208 ? -5.246 -14.234 -1.099 1 98.88 208 VAL B CA 1
ATOM 3747 C C . VAL B 1 208 ? -3.754 -14.078 -1.375 1 98.88 208 VAL B C 1
ATOM 3749 O O . VAL B 1 208 ? -3.012 -15.062 -1.381 1 98.88 208 VAL B O 1
ATOM 3752 N N . THR B 1 209 ? -3.314 -12.859 -1.597 1 98.81 209 THR B N 1
ATOM 3753 C CA . THR B 1 209 ? -1.91 -12.57 -1.87 1 98.81 209 THR B CA 1
ATOM 3754 C C . THR B 1 209 ? -1.029 -13.039 -0.715 1 98.81 209 THR B C 1
ATOM 3756 O O . THR B 1 209 ? -0.063 -13.781 -0.925 1 98.81 209 THR B O 1
ATOM 3759 N N . VAL B 1 210 ? -1.4 -12.703 0.478 1 98.81 210 VAL B N 1
ATOM 3760 C CA . VAL B 1 210 ? -0.611 -13.055 1.653 1 98.81 210 VAL B CA 1
ATOM 3761 C C . VAL B 1 210 ? -0.655 -14.57 1.872 1 98.81 210 VAL B C 1
ATOM 3763 O O . VAL B 1 210 ? 0.38 -15.195 2.098 1 98.81 210 VAL B O 1
ATOM 3766 N N . ALA B 1 211 ? -1.826 -15.125 1.74 1 98.75 211 ALA B N 1
ATOM 3767 C CA . ALA B 1 211 ? -1.988 -16.562 1.941 1 98.75 211 ALA B CA 1
ATOM 3768 C C . ALA B 1 211 ? -1.147 -17.344 0.942 1 98.75 211 ALA B C 1
ATOM 3770 O O . ALA B 1 211 ? -0.568 -18.391 1.289 1 98.75 211 ALA B O 1
ATOM 3771 N N . ALA B 1 212 ? -1.102 -16.891 -0.25 1 98.38 212 ALA B N 1
ATOM 3772 C CA . ALA B 1 212 ? -0.356 -17.578 -1.299 1 98.38 212 ALA B CA 1
ATOM 3773 C C . ALA B 1 212 ? 1.137 -17.609 -0.985 1 98.38 212 ALA B C 1
ATOM 3775 O O . ALA B 1 212 ? 1.798 -18.625 -1.157 1 98.38 212 ALA B O 1
ATOM 3776 N N . PHE B 1 213 ? 1.671 -16.547 -0.484 1 98.5 213 PHE B N 1
ATOM 3777 C CA . PHE B 1 213 ? 3.094 -16.5 -0.168 1 98.5 213 PHE B CA 1
ATOM 3778 C C . PHE B 1 213 ? 3.404 -17.328 1.07 1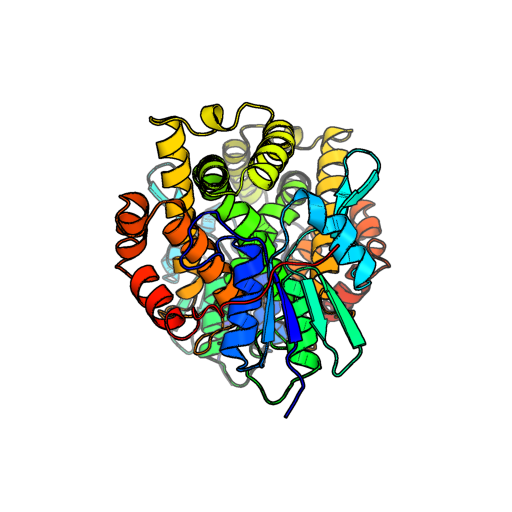 98.5 213 PHE B C 1
ATOM 3780 O O . PHE B 1 213 ? 4.477 -17.922 1.168 1 98.5 213 PHE B O 1
ATOM 3787 N N . LEU B 1 214 ? 2.488 -17.344 2.012 1 98.31 214 LEU B N 1
ATOM 3788 C CA . LEU B 1 214 ? 2.682 -18.203 3.172 1 98.31 214 LEU B CA 1
ATOM 3789 C C . LEU B 1 214 ? 2.586 -19.672 2.779 1 98.31 214 LEU B C 1
ATOM 3791 O O . LEU B 1 214 ? 3.373 -20.5 3.25 1 98.31 214 LEU B O 1
ATOM 3795 N N . ALA B 1 215 ? 1.651 -19.984 1.882 1 96.56 215 ALA B N 1
ATOM 3796 C CA . ALA B 1 215 ? 1.562 -21.359 1.369 1 96.56 215 ALA B CA 1
ATOM 3797 C C . ALA B 1 215 ? 2.844 -21.75 0.646 1 96.56 215 ALA B C 1
ATOM 3799 O O . ALA B 1 215 ? 3.334 -22.875 0.81 1 96.56 215 ALA B O 1
ATOM 3800 N N . TRP B 1 216 ? 3.385 -20.844 -0.134 1 96.56 216 TRP B N 1
ATOM 3801 C CA . TRP B 1 216 ? 4.656 -21.062 -0.814 1 96.56 216 TRP B CA 1
ATOM 3802 C C . TRP B 1 216 ? 5.75 -21.438 0.181 1 96.56 216 TRP B C 1
ATOM 3804 O O . TRP B 1 216 ? 6.484 -22.406 -0.03 1 96.56 216 TRP B O 1
ATOM 3814 N N . THR B 1 217 ? 5.809 -20.703 1.264 1 97.19 217 THR B N 1
ATOM 3815 C CA . THR B 1 217 ? 6.797 -20.938 2.311 1 97.19 217 THR B CA 1
ATOM 3816 C C . THR B 1 217 ? 6.609 -22.312 2.941 1 97.19 217 THR B C 1
ATOM 3818 O O . THR B 1 217 ? 7.566 -23.062 3.086 1 97.19 217 THR B O 1
ATOM 3821 N N . ARG B 1 218 ? 5.375 -22.594 3.248 1 96.31 218 ARG B N 1
ATOM 3822 C CA . ARG B 1 218 ? 5.055 -23.875 3.865 1 96.31 218 ARG B CA 1
ATOM 3823 C C . ARG B 1 218 ? 5.402 -25.031 2.936 1 96.31 218 ARG B C 1
ATOM 3825 O O . ARG B 1 218 ? 5.988 -26.031 3.367 1 96.31 218 ARG B O 1
ATOM 3832 N N . ILE B 1 219 ? 5.07 -24.891 1.712 1 94.56 219 ILE B N 1
ATOM 3833 C CA . ILE B 1 219 ? 5.246 -25.953 0.736 1 94.56 219 ILE B CA 1
ATOM 3834 C C . ILE B 1 219 ? 6.73 -26.156 0.446 1 94.56 219 ILE B C 1
ATOM 3836 O O . ILE B 1 219 ? 7.223 -27.281 0.424 1 94.56 219 ILE B O 1
ATOM 3840 N N . ILE B 1 220 ? 7.457 -25.109 0.277 1 95 220 ILE B N 1
ATOM 3841 C CA . ILE B 1 220 ? 8.836 -25.188 -0.191 1 95 220 ILE B CA 1
ATOM 3842 C C . ILE B 1 220 ? 9.758 -25.5 0.98 1 95 220 ILE B C 1
ATOM 3844 O O . ILE B 1 220 ? 10.664 -26.328 0.853 1 95 220 ILE B O 1
ATOM 3848 N N . LEU B 1 221 ? 9.555 -24.844 2.113 1 95.44 221 LEU B N 1
ATOM 3849 C CA . LEU B 1 221 ? 10.461 -25.047 3.236 1 95.44 221 LEU B CA 1
ATOM 3850 C C . LEU B 1 221 ? 10.016 -26.234 4.09 1 95.44 221 LEU B C 1
ATOM 3852 O O . LEU B 1 221 ? 10.797 -26.766 4.875 1 95.44 221 LEU B O 1
ATOM 3856 N N . GLY B 1 222 ? 8.719 -26.578 3.98 1 94.38 222 GLY B N 1
ATOM 3857 C CA . GLY B 1 222 ? 8.195 -27.703 4.723 1 94.38 222 GLY B CA 1
ATOM 3858 C C . GLY B 1 222 ? 7.367 -27.297 5.922 1 94.38 222 GLY B C 1
ATOM 3859 O O . GLY B 1 222 ? 7.707 -26.344 6.625 1 94.38 222 GLY B O 1
ATOM 3860 N N . ALA B 1 223 ? 6.316 -28.062 6.203 1 94.44 223 ALA B N 1
ATOM 3861 C CA . ALA B 1 223 ? 5.383 -27.781 7.293 1 94.44 223 ALA B CA 1
ATOM 3862 C C . ALA B 1 223 ? 6.047 -28 8.648 1 94.44 223 ALA B C 1
ATOM 3864 O O . ALA B 1 223 ? 5.574 -27.484 9.672 1 94.44 223 ALA B O 1
ATOM 3865 N N . ASP B 1 224 ? 7.164 -28.703 8.672 1 96.62 224 ASP B N 1
ATOM 3866 C CA . ASP B 1 224 ? 7.855 -29.016 9.922 1 96.62 224 ASP B CA 1
ATOM 3867 C C . ASP B 1 224 ? 9.109 -28.156 10.078 1 96.62 224 ASP B C 1
ATOM 3869 O O . ASP B 1 224 ? 9.891 -28.344 11.016 1 96.62 224 ASP B O 1
ATOM 3873 N N . SER B 1 225 ? 9.281 -27.266 9.156 1 96.62 225 SER B N 1
ATOM 3874 C CA . SER B 1 225 ? 10.469 -26.406 9.203 1 96.62 225 SER B CA 1
ATOM 3875 C C . SER B 1 225 ? 10.414 -25.453 10.383 1 96.62 225 SER B C 1
ATOM 3877 O O . SER B 1 225 ? 9.328 -25.156 10.898 1 96.62 225 SER B O 1
ATOM 3879 N N . LYS B 1 226 ? 11.562 -25 10.812 1 96.38 226 LYS B N 1
ATOM 3880 C CA . LYS B 1 226 ? 11.648 -23.969 11.844 1 96.38 226 LYS B CA 1
ATOM 3881 C C . LYS B 1 226 ? 10.969 -22.672 11.391 1 96.38 226 LYS B C 1
ATOM 3883 O O . LYS B 1 226 ? 10.312 -22 12.188 1 96.38 226 LYS B O 1
ATOM 3888 N N . GLU B 1 227 ? 11.172 -22.406 10.133 1 97.44 227 GLU B N 1
ATOM 3889 C CA . GLU B 1 227 ? 10.57 -21.203 9.562 1 97.44 227 GLU B CA 1
ATOM 3890 C C . GLU B 1 227 ? 9.047 -21.234 9.664 1 97.44 227 GLU B C 1
ATOM 3892 O O . GLU B 1 227 ? 8.422 -20.25 10.07 1 97.44 227 GLU B O 1
ATOM 3897 N N . TRP B 1 228 ? 8.445 -22.344 9.359 1 97.69 228 TRP B N 1
ATOM 3898 C CA . TRP B 1 228 ? 6.988 -22.438 9.414 1 97.69 228 TRP B CA 1
ATOM 3899 C C . TRP B 1 228 ? 6.496 -22.391 10.859 1 97.69 228 TRP B C 1
ATOM 3901 O O . TRP B 1 228 ? 5.465 -21.781 11.148 1 97.69 228 TRP B O 1
ATOM 3911 N N . SER B 1 229 ? 7.215 -23.016 11.727 1 97.69 229 SER B N 1
ATOM 3912 C CA . SER B 1 229 ? 6.891 -22.922 13.148 1 97.69 229 SER B CA 1
ATOM 3913 C C . SER B 1 229 ? 6.898 -21.469 13.617 1 97.69 229 SER B C 1
ATOM 3915 O O . SER B 1 229 ? 6.023 -21.062 14.383 1 97.69 229 SER B O 1
ATOM 3917 N N . ASP B 1 230 ? 7.848 -20.703 13.156 1 97.5 230 ASP B N 1
ATOM 3918 C CA . ASP B 1 230 ? 7.93 -19.281 13.484 1 97.5 230 ASP B CA 1
ATOM 3919 C C . ASP B 1 230 ? 6.695 -18.531 12.992 1 97.5 230 ASP B C 1
ATOM 3921 O O . ASP B 1 230 ? 6.113 -17.734 13.727 1 97.5 230 ASP B O 1
ATOM 3925 N N . ILE B 1 231 ? 6.281 -18.797 11.773 1 97.94 231 ILE B N 1
ATOM 3926 C CA . ILE B 1 231 ? 5.137 -18.125 11.172 1 97.94 231 ILE B CA 1
ATOM 3927 C C . ILE B 1 231 ? 3.875 -18.438 11.977 1 97.94 231 ILE B C 1
ATOM 3929 O O . ILE B 1 231 ? 3.033 -17.562 12.188 1 97.94 231 ILE B O 1
ATOM 3933 N N . LYS B 1 232 ? 3.719 -19.641 12.492 1 96.81 232 LYS B N 1
ATOM 3934 C CA . LYS B 1 232 ? 2.537 -20.062 13.242 1 96.81 232 LYS B CA 1
ATOM 3935 C C . LYS B 1 232 ? 2.465 -19.375 14.602 1 96.81 232 LYS B C 1
ATOM 3937 O O . LYS B 1 232 ? 1.382 -19.219 15.164 1 96.81 232 LYS B O 1
ATOM 3942 N N . THR B 1 233 ? 3.592 -18.844 15.062 1 96.62 233 THR B N 1
ATOM 3943 C CA . THR B 1 233 ? 3.604 -18.375 16.438 1 96.62 233 THR B CA 1
ATOM 3944 C C . THR B 1 233 ? 3.752 -16.844 16.5 1 96.62 233 THR B C 1
ATOM 3946 O O . THR B 1 233 ? 3.318 -16.203 17.453 1 96.62 233 THR B O 1
ATOM 3949 N N . VAL B 1 234 ? 4.328 -16.281 15.531 1 95.94 234 VAL B N 1
ATOM 3950 C CA . VAL B 1 234 ? 4.574 -14.836 15.547 1 95.94 234 VAL B CA 1
ATOM 3951 C C . VAL B 1 234 ? 3.246 -14.086 15.602 1 95.94 234 VAL B C 1
ATOM 3953 O O . VAL B 1 234 ? 2.197 -14.641 15.266 1 95.94 234 VAL B O 1
ATOM 3956 N N . ASP B 1 235 ? 3.309 -12.836 16.141 1 96.75 235 ASP B N 1
ATOM 3957 C CA . ASP B 1 235 ? 2.146 -11.961 16.25 1 96.75 235 ASP B CA 1
ATOM 3958 C C . ASP B 1 235 ? 1.001 -12.648 16.984 1 96.75 235 ASP B C 1
ATOM 3960 O O . ASP B 1 235 ? -0.156 -12.562 16.578 1 96.75 235 ASP B O 1
ATOM 3964 N N . GLY B 1 236 ? 1.353 -13.438 18 1 95.88 236 GLY B N 1
ATOM 3965 C CA . GLY B 1 236 ? 0.365 -14.07 18.859 1 95.88 236 GLY B CA 1
ATOM 3966 C C . GLY B 1 236 ? -0.401 -15.188 18.172 1 95.88 236 GLY B C 1
ATOM 3967 O O . GLY B 1 236 ? -1.568 -15.43 18.484 1 95.88 236 GLY B O 1
ATOM 3968 N N . GLY B 1 237 ? 0.133 -15.75 17.094 1 97.44 237 GLY B N 1
ATOM 3969 C CA . GLY B 1 237 ? -0.491 -16.891 16.422 1 97.44 237 GLY B CA 1
ATOM 3970 C C . GLY B 1 237 ? -1.47 -16.469 15.344 1 97.44 237 GLY B C 1
ATOM 3971 O O . GLY B 1 237 ? -2.23 -17.297 14.836 1 97.44 237 GLY B O 1
ATOM 3972 N N . ARG B 1 238 ? -1.521 -15.234 14.953 1 97.38 238 ARG B N 1
ATOM 3973 C CA . ARG B 1 238 ? -2.549 -14.758 14.039 1 97.38 238 ARG B CA 1
ATOM 3974 C C . ARG B 1 238 ? -2.416 -15.422 12.672 1 97.38 238 ARG B C 1
ATOM 3976 O O . ARG B 1 238 ? -3.418 -15.695 12.008 1 97.38 238 ARG B O 1
ATOM 3983 N N . TRP B 1 239 ? -1.156 -15.68 12.297 1 98.19 239 TRP B N 1
ATOM 3984 C CA . TRP B 1 239 ? -0.957 -16.188 10.945 1 98.19 239 TRP B CA 1
ATOM 3985 C C . TRP B 1 239 ? -1.341 -17.656 10.859 1 98.19 239 TRP B C 1
ATOM 3987 O O . TRP B 1 239 ? -1.713 -18.141 9.789 1 98.19 239 TRP B O 1
ATOM 3997 N N . SER B 1 240 ? -1.241 -18.359 11.969 1 97.81 240 SER B N 1
ATOM 3998 C CA . SER B 1 240 ? -1.807 -19.703 12.031 1 97.81 240 SER B CA 1
ATOM 3999 C C . SER B 1 240 ? -3.318 -19.672 11.836 1 97.81 240 SER B C 1
ATOM 4001 O O . SER B 1 240 ? -3.859 -20.422 11.023 1 97.81 240 SER B O 1
ATOM 4003 N N . ARG B 1 241 ? -3.982 -18.812 12.586 1 97.69 241 ARG B N 1
ATOM 4004 C CA . ARG B 1 241 ? -5.426 -18.656 12.445 1 97.69 241 ARG B CA 1
ATOM 4005 C C . ARG B 1 241 ? -5.793 -18.203 11.031 1 97.69 241 ARG B C 1
ATOM 4007 O O . ARG B 1 241 ? -6.781 -18.672 10.461 1 97.69 241 ARG B O 1
ATOM 4014 N N . TYR B 1 242 ? -4.965 -17.312 10.531 1 98.19 242 TYR B N 1
ATOM 4015 C CA . TYR B 1 242 ? -5.148 -16.781 9.188 1 98.19 242 TYR B CA 1
ATOM 4016 C C . TYR B 1 242 ? -5.117 -17.906 8.156 1 98.19 242 TYR B C 1
ATOM 4018 O O . TYR B 1 242 ? -6.039 -18.031 7.344 1 98.19 242 TYR B O 1
ATOM 4026 N N . MET B 1 243 ? -4.098 -18.781 8.227 1 98.19 243 MET B N 1
ATOM 4027 C CA . MET B 1 243 ? -3.938 -19.859 7.254 1 98.19 243 MET B CA 1
ATOM 4028 C C . MET B 1 243 ? -4.988 -20.953 7.461 1 98.19 243 MET B C 1
ATOM 4030 O O . MET B 1 243 ? -5.402 -21.609 6.508 1 98.19 243 MET B O 1
ATOM 4034 N N . GLU B 1 244 ? -5.434 -21.109 8.641 1 98 244 GLU B N 1
ATOM 4035 C CA . GLU B 1 244 ? -6.52 -22.062 8.906 1 98 244 GLU B CA 1
ATOM 4036 C C . GLU B 1 244 ? -7.773 -21.688 8.125 1 98 244 GLU B C 1
ATOM 4038 O O . GLU B 1 244 ? -8.484 -22.562 7.621 1 98 244 GLU B O 1
ATOM 4043 N N . ALA B 1 245 ? -8.039 -20.422 8.047 1 97.94 245 ALA B N 1
ATOM 4044 C CA . ALA B 1 245 ? -9.211 -19.938 7.312 1 97.94 245 ALA B CA 1
ATOM 4045 C C . ALA B 1 245 ? -9.094 -20.266 5.828 1 97.94 245 ALA B C 1
ATOM 4047 O O . ALA B 1 245 ? -10.102 -20.281 5.113 1 97.94 245 ALA B O 1
ATOM 4048 N N . PHE B 1 246 ? -7.898 -20.531 5.297 1 98.06 246 PHE B N 1
ATOM 4049 C CA . PHE B 1 246 ? -7.684 -20.766 3.875 1 98.06 246 PHE B CA 1
ATOM 4050 C C . PHE B 1 246 ? -7.629 -22.266 3.578 1 98.06 246 PHE B C 1
ATOM 4052 O O . PHE B 1 246 ? -7.645 -22.672 2.414 1 98.06 246 PHE B O 1
ATOM 4059 N N . GLU B 1 247 ? -7.578 -23.094 4.594 1 97.12 247 GLU B N 1
ATOM 4060 C CA . GLU B 1 247 ? -7.379 -24.531 4.426 1 97.12 247 GLU B CA 1
ATOM 4061 C C . GLU B 1 247 ? -8.453 -25.125 3.52 1 97.12 247 GLU B C 1
ATOM 4063 O O . GLU B 1 247 ? -8.148 -25.953 2.65 1 97.12 247 GLU B O 1
ATOM 4068 N N . LYS B 1 248 ? -9.68 -24.719 3.664 1 97.25 248 LYS B N 1
ATOM 4069 C CA . LYS B 1 248 ? -10.781 -25.281 2.893 1 97.25 248 LYS B CA 1
ATOM 4070 C C . LYS B 1 248 ? -10.688 -24.891 1.422 1 97.25 248 LYS B C 1
ATOM 4072 O O . LYS B 1 248 ? -11.375 -25.453 0.574 1 97.25 248 LYS B O 1
ATOM 4077 N N . TYR B 1 249 ? -9.789 -23.938 1.142 1 97.62 249 TYR B N 1
ATOM 4078 C CA . TYR B 1 249 ? -9.641 -23.469 -0.233 1 97.62 249 TYR B CA 1
ATOM 4079 C C . TYR B 1 249 ? -8.344 -23.984 -0.84 1 97.62 249 TYR B C 1
ATOM 4081 O O . TYR B 1 249 ? -7.93 -23.531 -1.913 1 97.62 249 TYR B O 1
ATOM 4089 N N . GLU B 1 250 ? -7.637 -24.922 -0.25 1 94.75 250 GLU B N 1
ATOM 4090 C CA . GLU B 1 250 ? -6.32 -25.344 -0.708 1 94.75 250 GLU B CA 1
ATOM 4091 C C . GLU B 1 250 ? -6.41 -26.641 -1.508 1 94.75 250 GLU B C 1
ATOM 4093 O O . GLU B 1 250 ? -5.406 -27.344 -1.681 1 94.75 250 GLU B O 1
ATOM 4098 N N . THR B 1 251 ? -7.531 -26.891 -1.999 1 92.75 251 THR B N 1
ATOM 4099 C CA . THR B 1 251 ? -7.695 -28.094 -2.814 1 92.75 251 THR B CA 1
ATOM 4100 C C . THR B 1 251 ? -6.969 -27.938 -4.148 1 92.75 251 THR B C 1
ATOM 4102 O O . THR B 1 251 ? -7.012 -26.875 -4.77 1 92.75 251 THR B O 1
ATOM 4105 N N . VAL B 1 252 ? -6.277 -29 -4.59 1 92.75 252 VAL B N 1
ATOM 4106 C CA . VAL B 1 252 ? -5.605 -29.062 -5.883 1 92.75 252 VAL B CA 1
ATOM 4107 C C . VAL B 1 252 ? -6.133 -30.266 -6.672 1 92.75 252 VAL B C 1
ATOM 4109 O O . VAL B 1 252 ? -6.094 -31.391 -6.195 1 92.75 252 VAL B O 1
ATOM 4112 N N . ASP B 1 253 ? -6.625 -30.031 -7.789 1 91.56 253 ASP B N 1
ATOM 4113 C CA . ASP B 1 253 ? -7.09 -31.125 -8.625 1 91.56 253 ASP B CA 1
ATOM 4114 C C . ASP B 1 253 ? -5.914 -31.875 -9.258 1 91.56 253 ASP B C 1
ATOM 4116 O O . ASP B 1 253 ? -4.773 -31.406 -9.203 1 91.56 253 ASP B O 1
ATOM 4120 N N . ILE B 1 254 ? -6.156 -33 -9.789 1 89.94 254 ILE B N 1
ATOM 4121 C CA . ILE B 1 254 ? -5.113 -33.844 -10.359 1 89.94 254 ILE B CA 1
ATOM 4122 C C . ILE B 1 254 ? -4.512 -33.156 -11.586 1 89.94 254 ILE B C 1
ATOM 4124 O O . ILE B 1 254 ? -3.291 -33.094 -11.742 1 89.94 254 ILE B O 1
ATOM 4128 N N . GLY B 1 255 ? -5.332 -32.594 -12.414 1 92.62 255 GLY B N 1
ATOM 4129 C CA . GLY B 1 255 ? -4.898 -31.875 -13.602 1 92.62 255 GLY B CA 1
ATOM 4130 C C . GLY B 1 255 ? -4.305 -32.781 -14.656 1 92.62 255 GLY B C 1
ATOM 4131 O O . GLY B 1 255 ? -4.465 -34 -14.594 1 92.62 255 GLY B O 1
ATOM 4132 N N . GLU B 1 256 ? -3.844 -32.188 -15.703 1 93.19 256 GLU B N 1
ATOM 4133 C CA . GLU B 1 256 ? -3.162 -32.875 -16.797 1 93.19 256 GLU B CA 1
ATOM 4134 C C . GLU B 1 256 ? -1.951 -32.062 -17.281 1 93.19 256 GLU B C 1
ATOM 4136 O O . GLU B 1 256 ? -1.888 -30.859 -17.094 1 93.19 256 GLU B O 1
ATOM 4141 N N . ASP B 1 257 ? -0.997 -32.75 -17.844 1 93.19 257 ASP B N 1
ATOM 4142 C CA . ASP B 1 257 ? 0.178 -32.062 -18.391 1 93.19 257 ASP B CA 1
ATOM 4143 C C . ASP B 1 257 ? -0.152 -31.344 -19.688 1 93.19 257 ASP B C 1
ATOM 4145 O O . ASP B 1 257 ? -0.937 -31.844 -20.5 1 93.19 257 ASP B O 1
ATOM 4149 N N . ALA B 1 258 ? 0.455 -30.219 -19.812 1 92.31 258 ALA B N 1
ATOM 4150 C CA . ALA B 1 258 ? 0.306 -29.484 -21.062 1 92.31 258 ALA B CA 1
ATOM 4151 C C . ALA B 1 258 ? 0.834 -30.312 -22.25 1 92.31 258 ALA B C 1
ATOM 4153 O O . ALA B 1 258 ? 1.837 -31.016 -22.109 1 92.31 258 ALA B O 1
ATOM 4154 N N . VAL B 1 259 ? 0.089 -30.234 -23.375 1 86.19 259 VAL B N 1
ATOM 4155 C CA . VAL B 1 259 ? 0.513 -30.875 -24.609 1 86.19 259 VAL B CA 1
ATOM 4156 C C . VAL B 1 259 ? 1.003 -29.812 -25.609 1 86.19 259 VAL B C 1
ATOM 4158 O O . VAL B 1 259 ? 0.274 -28.875 -25.922 1 86.19 259 VAL B O 1
ATOM 4161 N N . LEU B 1 260 ? 2.312 -29.797 -25.891 1 83.12 260 LEU B N 1
ATOM 4162 C CA . LEU B 1 260 ? 2.854 -28.844 -26.844 1 83.12 260 LEU B CA 1
ATOM 4163 C C . LEU B 1 260 ? 2.688 -29.359 -28.281 1 83.12 260 LEU B C 1
ATOM 4165 O O . LEU B 1 260 ? 2.705 -30.562 -28.516 1 83.12 260 LEU B O 1
#

Radius of gyration: 25.24 Å; Cα contacts (8 Å, |Δi|>4): 842; chains: 2; bounding box: 50×72×56 Å

InterPro domains:
  IPR004045 Glutathione S-transferase, N-terminal [PF13409] (21-96)
  IPR004045 Glutathione S-transferase, N-terminal [PS50404] (11-102)
  IPR036249 Thioredoxin-like superfamily [SSF52833] (18-107)
  IPR036282 Glutathione S-transferase, C-terminal domain superfamily [SSF47616] (165-223)
  IPR054416 Glutathione S-transferase UstS-like , C-terminal domain [PF22041] (111-249)

Organism: Pycnoporus cinnabarinus (NCBI:txid5643)

Sequence (520 aa):
MPEPILFYDIPSKDAHRKSWGPNTWKTRYCLNIKGLPYKTVWVEYPDIEAVSRKIGAAPTEKKADGSPKYTLPAIYDPNTKTALSESAAIVRYLDRTYPDTPRLIPYETDALHAAFHHAVHSSVLPGLRKIVIPETAKRLLPRSEAYFRATREVLFGSKLEEISPPGPKRDAYWTDFKAGLQLLSQWLQADGTDKLFFLGDKIGFADVTVAAFLAWTRIILGADSKEWSDIKTVDGGRWSRYMEAFEKYETVDIGEDAVLMPEPILFYDIPSKDAHRKSWGPNTWKTRYCLNIKGLPYKTVWVEYPDIEAVSRKIGAAPTEKKADGSPKYTLPAIYDPNTKTALSESAAIVRYLDRTYPDTPRLIPYETDALHAAFHHAVHSSVLPGLRKIVIPETAKRLLPRSEAYFRATREVLFGSKLEEISPPGPKRDAYWTDFKAGLQLLSQWLQADGTDKLFFLGDKIGFADVTVAAFLAWTRIILGADSKEWSDIKTVDGGRWSRYMEAFEKYETVDIGEDAVL